Protein AF-A0A0M9DX62-F1 (afdb_monomer)

Radius of gyration: 27.55 Å; Cα contacts (8 Å, |Δi|>4): 1173; chains: 1; bounding box: 69×65×74 Å

Mean predicted aligned error: 16.48 Å

Sequence (585 aa):
MLNENETLYPAQLNYWLDEAQIKNKVVIILDTCKSESFVSSIKKNNNDDLIIIASAYEEAYFINQGLLSFSYFFWRNILHGQNLKNSFINANGSIENITNGLQTAFMEPPT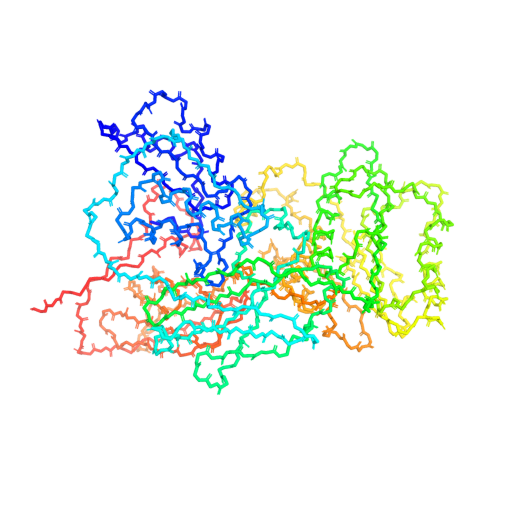ETINIGDPTLLEFKPPEIESLTFESSLITVKIKDSDINIIERVWALIIPNEFKGMKNESPVLDLPSIDLIKQNYGLYKKKYFDPYNIGNDHFLIIHVKDIYGQISISEPLHIQVTNRNRRKAVIIATAPDNGEHSEVERKIDWVYDAINFQGYSKDDIVLYSNISFAPIIPRKLSINDLKQSILNCKDSKIEEILIYMTGVENNAPSEFFDLLMLDQWLDELQKTMEGTIILFNDSVNFHSNIKYLKKNQRIIISTTSDTCMEIDIDNIEKPTFELTKLCNNTSSNQLCFNSCGLFSIFFWKSIWSGMNVRESFRHSQRMLTYCSADLTNSPQLIQKDNLNHTIGVGYKINIAVLPSIISGILTDKSTQSPISNAYISTNISKSSCSIDKGYYRIIVEPSNNLQLNIIANGYEPYNKQLSINEGQRKKFDIQLIPSENYINYQFECSPNVINNMKKNLDDDIKDANCFIDIVQP

Nearest PDB structures (foldseek):
  4iyk-assembly1_A  TM=6.805E-01  e=4.845E-03  Bacteroides uniformis ATCC 8492
  2xhn-assembly2_A  TM=5.748E-01  e=6.441E-03  Aspergillus aculeatus
  3njx-assembly1_A  TM=5.749E-01  e=8.562E-03  Aspergillus aculeatus
  1h8l-assembly1_A  TM=2.248E-01  e=6.561E-06  Lophonetta specularioides
  1nkg-assembly1_A  TM=5.746E-01  e=1.795E-02  Aspergillus aculeatus

pLDDT: mean 73.25, std 17.61, range [30.06, 96.75]

Secondary structure (DSSP, 8-state):
---TT----HHHHHHHHHHTT--S-EEEEE-STTTTHHHHHHGGG--TTEEEEES-SS--BEETTTTEEHHHHHHHHHHTT--HHHHHHHHHHHHHHHHTTS---EEESTT----SS-------PPPPEEEEEEETTEEEEEE-GGGGGGEEEEEEEEEETT----SSS--B----EEEPEEEETTEEEEE---SS---S-EEEEEEEEETT--EEEPPPEEE---SPPEEEEEEEE---TTS--HHHHHHHHHHHHHHHHTT--GGGEEEEESS--SSSPPBPP-HHHHHHHHH--TTS-EEEEEEEEE---TTSSSS---HHHHHHHHHHHHTT--SEEEEEEESTT-GGGGGGG--TTEEEEES--TTPPP---TT-SS--S-HHHHSSS-SSTT----HHHHHHHHHHHHHHTT--HHHHHHHHHHHHHHH-TT--S--EEEESS-TTPPSTT-------PPPEEEEEEEEETTT--B--S-EEEESSS--EE--GGGEEEEEE--EEEEEEEEE-TTB--EEEEEEE-TT-EEE--EEEPB-SS----EEEEEEP----S---HHHHTTSEEEEEE----

Foldseek 3Di:
DADPQDDDDLLNVLVVVVVVVDPAQDEAEAQFALQVVSVVSNPPPPDPSYKYKYWFNGAFACAPNNLQGLCNQLVVCLQQVAFNLVSNVRSQVSNCQVQVNLGGMDIPPNDDRHRDPDRDHPPDDFWDFPDWDADPQKTKTATDQVCQVFWDFKKKFKFAPPDHPQPAGFHFHHGDMDTWPDDDRRMTMDRDDPLQLLLAKIWIKMWIAGNVGGIDIDGTDIDGDDAGQAEAEEEEFEADPPPQCVLRQVLCSLQCNLLNLLRHDLVRYAAAYPDQHPPDGHDDDDPVVSLCNLQVPQPGNHQYYEYEYANPDPPDDDDDDDPVVVLVSVVNNVVRHPHAYEYAYLYAQPAVCVVSNPDARYKYWYLWDNDADDDGDPPDPGDDPPLPPVVPPDPDPPDQPRLSSQLSNQLSVCLSQLQFNLRSQVRSQLVSCVNDVPCPIHIDIDDDDDSRHRSHSSTHTDIPFAWEKEKEFEAAPVPRFTAFQKWKDKPAAFIFTQHPRRIAMDTHHADQFIWIWIGGFQFDIDIDGDGGHTHYYHYDYDHTYGDPPGDDWDKDFDQPDPPDDDDDPVVSNVRTHIDTDDDDD

Solvent-accessible surface area (backbone atoms only — not comparable to full-atom values): 32955 Å² total; per-residue (Å²): 130,77,54,100,87,53,81,85,47,43,65,56,54,33,52,53,55,61,72,62,66,68,91,59,77,43,79,47,77,37,80,38,48,35,29,42,69,34,54,74,50,51,54,77,74,75,59,89,47,52,34,44,36,16,41,2,67,42,55,24,50,27,25,67,84,34,74,52,21,42,61,45,44,24,53,49,30,34,53,52,43,36,32,47,41,59,11,47,54,53,12,34,54,50,38,20,64,74,47,73,66,60,28,53,50,47,59,40,67,75,78,54,82,44,67,78,75,80,61,59,72,54,89,74,76,51,51,52,75,68,44,77,51,77,55,97,48,31,41,38,40,32,38,34,83,92,39,44,89,44,59,66,47,42,33,34,38,51,44,61,71,78,66,67,74,67,96,72,88,59,48,44,33,36,62,50,67,46,75,40,43,76,74,57,95,39,29,29,39,36,75,61,64,77,90,44,60,51,51,51,50,27,31,38,35,43,37,36,29,28,75,87,70,31,64,29,76,52,75,75,43,81,44,81,64,86,84,60,64,38,40,35,38,42,36,40,40,36,61,62,95,84,73,71,41,68,66,57,53,52,50,50,51,41,47,50,51,18,42,47,69,17,30,35,50,74,93,35,51,46,44,30,26,85,58,89,51,87,93,56,77,47,36,77,81,44,74,67,60,52,50,47,65,69,53,69,51,85,91,51,66,44,48,35,38,41,38,40,37,30,49,55,53,100,75,67,80,95,65,86,86,48,70,69,58,51,41,52,48,52,54,57,35,54,76,76,43,92,39,44,41,35,38,39,38,53,29,65,72,55,43,89,56,54,75,74,61,74,55,87,72,43,42,38,39,33,42,37,36,86,79,59,73,90,63,86,82,91,82,68,90,66,91,66,94,56,74,76,64,70,74,75,73,64,101,55,103,77,71,77,76,43,68,46,64,54,33,53,52,42,25,30,52,29,39,43,35,22,34,22,51,47,52,12,50,53,50,17,55,52,56,49,52,75,75,42,90,78,68,85,65,58,60,44,80,53,70,80,78,68,59,78,45,41,69,63,40,34,50,57,34,55,55,88,70,52,58,12,37,43,30,33,39,31,22,35,62,87,78,64,44,55,39,51,67,24,44,34,37,43,82,80,36,67,48,15,33,18,39,84,76,4,35,34,46,36,63,30,65,54,30,79,80,36,38,43,38,39,45,37,75,46,31,49,74,44,76,46,82,39,67,45,54,69,60,34,78,42,82,56,70,43,66,41,49,78,34,95,83,48,70,81,69,53,62,56,71,47,60,66,88,70,93,70,77,95,72,57,75,74,57,61,48,72,46,33,41,54,47,82,50,86,73,77,132

Structure (mmCIF, N/CA/C/O backbone):
data_AF-A0A0M9DX62-F1
#
_entry.id   AF-A0A0M9DX62-F1
#
loop_
_atom_site.group_PDB
_atom_site.id
_atom_site.type_symbol
_atom_site.label_atom_id
_atom_site.label_alt_id
_atom_site.label_comp_id
_atom_site.label_asym_id
_atom_site.label_entity_id
_atom_site.label_seq_id
_atom_site.pdbx_PDB_ins_code
_atom_site.Cartn_x
_atom_site.Cartn_y
_atom_site.Cartn_z
_atom_site.occupancy
_atom_site.B_iso_or_equiv
_atom_site.auth_seq_id
_atom_site.auth_comp_id
_atom_site.auth_asym_id
_atom_site.auth_atom_id
_atom_site.pdbx_PDB_model_num
ATOM 1 N N . MET A 1 1 ? -23.508 1.128 7.790 1.00 38.53 1 MET A N 1
ATOM 2 C CA . MET A 1 1 ? -22.211 0.944 7.104 1.00 38.53 1 MET A CA 1
ATOM 3 C C . MET A 1 1 ? -22.511 0.700 5.645 1.00 38.53 1 MET A C 1
ATOM 5 O O . MET A 1 1 ? -23.356 -0.146 5.387 1.00 38.53 1 MET A O 1
ATOM 9 N N . LEU A 1 2 ? -21.841 1.410 4.739 1.00 48.75 2 LEU A N 1
ATOM 10 C CA . LEU A 1 2 ? -21.800 1.003 3.335 1.00 48.75 2 LEU A CA 1
ATOM 11 C C . LEU A 1 2 ? -21.118 -0.366 3.270 1.00 48.75 2 LEU A C 1
ATOM 13 O O . LEU A 1 2 ? -20.168 -0.621 4.020 1.00 48.75 2 LEU A O 1
ATOM 17 N N . ASN A 1 3 ? -21.636 -1.281 2.462 1.00 49.34 3 ASN A N 1
ATOM 18 C CA . ASN A 1 3 ? -20.911 -2.515 2.182 1.00 49.34 3 ASN A CA 1
ATOM 19 C C . ASN A 1 3 ? -19.796 -2.267 1.145 1.00 49.34 3 ASN A C 1
ATOM 21 O O . ASN A 1 3 ? -19.720 -1.208 0.533 1.00 49.34 3 ASN A O 1
ATOM 25 N N . GLU A 1 4 ? -18.907 -3.241 0.965 1.00 45.69 4 GLU A N 1
ATOM 26 C CA . GLU A 1 4 ? -17.748 -3.142 0.060 1.00 45.69 4 GLU A CA 1
ATOM 27 C C . GLU A 1 4 ? -18.111 -2.962 -1.428 1.00 45.69 4 GLU A C 1
ATOM 29 O O . GLU A 1 4 ? -17.253 -2.591 -2.223 1.00 45.69 4 GLU A O 1
ATOM 34 N N . ASN A 1 5 ? -19.374 -3.190 -1.804 1.00 47.03 5 ASN A N 1
ATOM 35 C CA . ASN A 1 5 ? -19.893 -3.001 -3.161 1.00 47.03 5 ASN A CA 1
ATOM 36 C C . ASN A 1 5 ? -20.719 -1.709 -3.302 1.00 47.03 5 ASN A C 1
ATOM 38 O O . ASN A 1 5 ? -21.175 -1.379 -4.395 1.00 47.03 5 ASN A O 1
ATOM 42 N N . GLU A 1 6 ? -20.932 -0.972 -2.213 1.00 54.19 6 GLU A N 1
ATOM 43 C CA . GLU A 1 6 ? -21.711 0.259 -2.194 1.00 54.19 6 GLU A CA 1
ATOM 44 C C . GLU A 1 6 ? -20.775 1.463 -2.197 1.00 54.19 6 GLU A C 1
ATOM 46 O O . GLU A 1 6 ? -20.053 1.732 -1.240 1.00 54.19 6 GLU A O 1
ATOM 51 N N . THR A 1 7 ? -20.815 2.231 -3.284 1.00 66.31 7 THR A N 1
ATOM 52 C CA . THR A 1 7 ? -20.144 3.531 -3.349 1.00 66.31 7 THR A CA 1
ATOM 53 C C . THR A 1 7 ? -21.139 4.618 -2.974 1.00 66.31 7 THR A C 1
ATOM 55 O O . THR A 1 7 ? -22.150 4.795 -3.652 1.00 66.31 7 THR A O 1
ATOM 58 N N . LEU A 1 8 ? -20.852 5.366 -1.909 1.00 72.56 8 LEU A N 1
ATOM 59 C CA . LEU A 1 8 ? -21.607 6.571 -1.587 1.00 72.56 8 LEU A CA 1
ATOM 60 C C . LEU A 1 8 ? -21.030 7.748 -2.359 1.00 72.56 8 LEU A C 1
ATOM 62 O O . LEU A 1 8 ? -19.911 8.180 -2.100 1.00 72.56 8 LEU A O 1
ATOM 66 N N . TYR A 1 9 ? -21.809 8.291 -3.286 1.00 76.88 9 TYR A N 1
ATOM 67 C CA . TYR A 1 9 ? -21.412 9.487 -4.018 1.00 76.88 9 TYR A CA 1
ATOM 68 C C . TYR A 1 9 ? -21.760 10.764 -3.237 1.00 76.88 9 TYR A C 1
ATOM 70 O O . TYR A 1 9 ? -22.798 10.804 -2.568 1.00 76.88 9 TYR A O 1
ATOM 78 N N . PRO A 1 10 ? -20.979 11.852 -3.383 1.00 77.06 10 PRO A N 1
ATOM 79 C CA . PRO A 1 10 ? -21.278 13.135 -2.745 1.00 77.06 10 PRO A CA 1
ATOM 80 C C . PRO A 1 10 ? -22.697 13.655 -2.999 1.00 77.06 10 PRO A C 1
ATOM 82 O O . PRO A 1 10 ? -23.368 14.110 -2.075 1.00 77.06 10 PRO A O 1
ATOM 85 N N . ALA A 1 11 ? -23.189 13.533 -4.235 1.00 77.44 11 ALA A N 1
ATOM 86 C CA . ALA A 1 11 ? -24.544 13.950 -4.599 1.00 77.44 11 ALA A CA 1
ATOM 87 C C . ALA A 1 11 ? -25.629 13.117 -3.896 1.00 77.44 11 ALA A C 1
ATOM 89 O O . ALA A 1 11 ? -26.673 13.647 -3.524 1.00 77.44 11 ALA A O 1
ATOM 90 N N . GLN A 1 12 ? -25.369 11.825 -3.692 1.00 81.25 12 GLN A N 1
ATOM 91 C CA . GLN A 1 12 ? -26.295 10.919 -3.022 1.00 81.25 12 GLN A CA 1
ATOM 92 C C . GLN A 1 12 ? -26.369 11.213 -1.523 1.00 81.25 12 GLN A C 1
ATOM 94 O O . GLN A 1 12 ? -27.465 11.278 -0.974 1.00 81.25 12 GLN A O 1
ATOM 99 N N . LEU A 1 13 ? -25.227 11.468 -0.875 1.00 83.56 13 LEU A N 1
ATOM 100 C CA . LEU A 1 13 ? -25.219 11.900 0.521 1.00 83.56 13 LEU A CA 1
ATOM 101 C C . LEU A 1 13 ? -25.937 13.245 0.691 1.00 83.56 13 LEU A C 1
ATOM 103 O O . LEU A 1 13 ? -26.731 13.388 1.615 1.00 83.56 13 LEU A O 1
ATOM 107 N N . ASN A 1 14 ? -25.712 14.204 -0.213 1.00 80.06 14 ASN A N 1
ATOM 108 C CA . ASN A 1 14 ? -26.427 15.480 -0.177 1.00 80.06 14 ASN A CA 1
ATOM 109 C C . ASN A 1 14 ? -27.949 15.280 -0.260 1.00 80.06 14 ASN A C 1
ATOM 111 O O . ASN A 1 14 ? -28.683 15.823 0.557 1.00 80.06 14 ASN A O 1
ATOM 115 N N . TYR A 1 15 ? -28.410 14.439 -1.190 1.00 81.88 15 TYR A N 1
ATOM 116 C CA . TYR A 1 15 ? -29.829 14.107 -1.319 1.00 81.88 15 TYR A CA 1
ATOM 117 C C . TYR A 1 15 ? -30.411 13.506 -0.026 1.00 81.88 15 TYR A C 1
ATOM 119 O O . TYR A 1 15 ? -31.482 13.917 0.413 1.00 81.88 15 TYR A O 1
ATOM 127 N N . TRP A 1 16 ? -29.693 12.588 0.634 1.00 83.94 16 TRP A N 1
ATOM 128 C CA . TRP A 1 16 ? -30.135 12.011 1.912 1.00 83.94 16 TRP A CA 1
ATOM 129 C C . TRP A 1 16 ? -30.227 13.041 3.041 1.00 83.94 16 TRP A C 1
ATOM 131 O O . TRP A 1 16 ? -31.142 12.975 3.862 1.00 83.94 16 TRP A O 1
ATOM 141 N N . LEU A 1 17 ? -29.294 13.993 3.092 1.00 79.81 17 LEU A N 1
ATOM 142 C CA . LEU A 1 17 ? -29.319 15.075 4.079 1.00 79.81 17 LEU A CA 1
ATOM 143 C C . LEU A 1 17 ? -30.499 16.027 3.839 1.00 79.81 17 LEU A C 1
ATOM 145 O O . LEU A 1 17 ? -31.142 16.444 4.803 1.00 79.81 17 LEU A O 1
ATOM 149 N N . ASP A 1 18 ? -30.813 16.313 2.573 1.00 77.94 18 ASP A N 1
ATOM 150 C CA . ASP A 1 18 ? -31.962 17.135 2.183 1.00 77.94 18 ASP A CA 1
ATOM 151 C C . ASP A 1 18 ? -33.295 16.461 2.561 1.00 77.94 18 ASP A C 1
ATOM 153 O O . ASP A 1 18 ? -34.180 17.099 3.139 1.00 77.94 18 ASP A O 1
ATOM 157 N N . GLU A 1 19 ? -33.435 15.157 2.292 1.00 80.06 19 GLU A N 1
ATOM 158 C CA . GLU A 1 19 ? -34.634 14.385 2.653 1.00 80.06 19 GLU A CA 1
ATOM 159 C C . GLU A 1 19 ? -34.848 14.285 4.164 1.00 80.06 19 GLU A C 1
ATOM 161 O O . GLU A 1 19 ? -35.988 14.305 4.632 1.00 80.06 19 GLU A O 1
ATOM 166 N N . ALA A 1 20 ? -33.766 14.207 4.939 1.00 73.56 20 ALA A N 1
ATOM 167 C CA . ALA A 1 20 ? -33.844 14.067 6.387 1.00 73.56 20 ALA A CA 1
ATOM 168 C C . ALA A 1 20 ? -34.419 15.312 7.098 1.00 73.56 20 ALA A C 1
ATOM 170 O O . ALA A 1 20 ? -34.753 15.220 8.280 1.00 73.56 20 ALA A O 1
ATOM 171 N N . GLN A 1 21 ? -34.558 16.458 6.407 1.00 68.12 21 GLN A N 1
ATOM 172 C CA . GLN A 1 21 ? -35.134 17.712 6.929 1.00 68.12 21 GLN A CA 1
ATOM 173 C C . GLN A 1 21 ? -34.623 18.074 8.335 1.00 68.12 21 GLN A C 1
ATOM 175 O O . GLN A 1 21 ? -35.394 18.410 9.244 1.00 68.12 21 GLN A O 1
ATOM 180 N N . ILE A 1 22 ? -33.311 17.957 8.542 1.00 67.56 22 ILE A N 1
ATOM 181 C CA . ILE A 1 22 ? -32.726 18.040 9.878 1.00 67.56 22 ILE A CA 1
ATOM 182 C C . ILE A 1 22 ? -32.774 19.491 10.373 1.00 67.56 22 ILE A C 1
ATOM 184 O O . ILE A 1 22 ? -32.195 20.385 9.768 1.00 67.56 22 ILE A O 1
ATOM 188 N N . LYS A 1 23 ? -33.480 19.717 11.489 1.00 67.31 23 LYS A N 1
ATOM 189 C CA . LYS A 1 23 ? -33.657 21.038 12.129 1.00 67.31 23 LYS A CA 1
ATOM 190 C C . LYS A 1 23 ? -32.591 21.379 13.178 1.00 67.31 23 LYS A C 1
ATOM 192 O O . LYS A 1 23 ? -32.653 22.444 13.780 1.00 67.31 23 LYS A O 1
ATOM 197 N N . ASN A 1 24 ? -31.681 20.446 13.448 1.00 72.88 24 ASN A N 1
ATOM 198 C CA . ASN A 1 24 ? -30.630 20.565 14.457 1.00 72.88 24 ASN A CA 1
ATOM 199 C C . ASN A 1 24 ? -29.256 20.611 13.783 1.00 72.88 24 ASN A C 1
ATOM 201 O O . ASN A 1 24 ? -29.116 20.169 12.645 1.00 72.88 24 ASN A O 1
ATOM 205 N N . LYS A 1 25 ? -28.228 21.037 14.529 1.00 78.56 25 LYS A N 1
ATOM 206 C CA . LYS A 1 25 ? -26.838 20.928 14.076 1.00 78.56 25 LYS A CA 1
ATOM 207 C C . LYS A 1 25 ? -26.465 19.483 13.746 1.00 78.56 25 LYS A C 1
ATOM 209 O O . LYS A 1 25 ? -26.707 18.577 14.547 1.00 78.56 25 LYS A O 1
ATOM 214 N N . VAL A 1 26 ? -25.829 19.290 12.595 1.00 82.94 26 VAL A N 1
ATOM 215 C CA . VAL A 1 26 ? -25.350 17.991 12.110 1.00 82.94 26 VAL A CA 1
ATOM 216 C C . VAL A 1 26 ? -23.836 18.035 11.997 1.00 82.94 26 VAL A C 1
ATOM 218 O O . VAL A 1 26 ? -23.281 18.945 11.389 1.00 82.94 26 VAL A O 1
ATOM 221 N N . VAL A 1 27 ? -23.167 17.032 12.564 1.00 85.94 27 VAL A N 1
ATOM 222 C CA . VAL A 1 27 ? -21.725 16.830 12.396 1.00 85.94 27 VAL A CA 1
ATOM 223 C C . VAL A 1 27 ? -21.520 15.608 11.511 1.00 85.94 27 VAL A C 1
ATOM 225 O O . VAL A 1 27 ? -21.906 14.500 11.881 1.00 85.94 27 VAL A O 1
ATOM 228 N N . ILE A 1 28 ? -20.916 15.809 10.345 1.00 87.75 28 ILE A N 1
ATOM 229 C CA . ILE A 1 28 ? -20.523 14.749 9.420 1.00 87.75 28 ILE A CA 1
ATOM 230 C C . ILE A 1 28 ? -19.016 14.579 9.527 1.00 87.75 28 ILE A C 1
ATOM 232 O O . ILE A 1 28 ? -18.268 15.527 9.310 1.00 87.75 28 ILE A O 1
ATOM 236 N N . ILE A 1 29 ? -18.577 13.365 9.842 1.00 90.69 29 ILE A N 1
ATOM 237 C CA . ILE A 1 29 ? -17.160 13.005 9.881 1.00 90.69 29 ILE A CA 1
ATOM 238 C C . ILE A 1 29 ? -16.939 11.940 8.814 1.00 90.69 29 ILE A C 1
ATOM 240 O O . ILE A 1 29 ? -17.546 10.871 8.864 1.00 90.69 29 ILE A O 1
ATOM 244 N N . LEU A 1 30 ? -16.090 12.251 7.843 1.00 89.69 30 LEU A N 1
ATOM 245 C CA . LEU A 1 30 ? -15.729 11.386 6.732 1.00 89.69 30 LEU A CA 1
ATOM 246 C C . LEU A 1 30 ? -14.257 11.030 6.870 1.00 89.69 30 LEU A C 1
ATOM 248 O O . LEU A 1 30 ? -13.390 11.859 6.600 1.00 89.69 30 LEU A O 1
ATOM 252 N N . ASP A 1 31 ? -13.983 9.792 7.274 1.00 90.25 31 ASP A N 1
ATOM 253 C CA . ASP A 1 31 ? -12.628 9.257 7.260 1.00 90.25 31 ASP A CA 1
ATOM 254 C C . ASP A 1 31 ? -12.462 8.264 6.116 1.00 90.25 31 ASP A C 1
ATOM 256 O O . ASP A 1 31 ? -12.783 7.084 6.231 1.00 90.25 31 ASP A O 1
ATOM 260 N N . THR A 1 32 ? -12.050 8.790 4.969 1.00 83.62 32 THR A N 1
ATOM 261 C CA . THR A 1 32 ? -11.836 8.040 3.733 1.00 83.62 32 THR A CA 1
ATOM 262 C C . THR A 1 32 ? -10.939 8.850 2.807 1.00 83.62 32 THR A C 1
ATOM 264 O O . THR A 1 32 ? -10.854 10.078 2.930 1.00 83.62 32 THR A O 1
ATOM 267 N N . CYS A 1 33 ? -10.308 8.169 1.849 1.00 80.38 33 CYS A N 1
ATOM 268 C CA . CYS A 1 33 ? -9.579 8.818 0.768 1.00 80.38 33 CYS A CA 1
ATOM 269 C C . CYS A 1 33 ? -10.478 9.849 0.077 1.00 80.38 33 CYS A C 1
ATOM 271 O O . CYS A 1 33 ? -11.645 9.566 -0.215 1.00 80.38 33 CYS A O 1
ATOM 273 N N . LYS A 1 34 ? -9.923 11.034 -0.191 1.00 80.56 34 LYS A N 1
ATOM 274 C CA . LYS A 1 34 ? -10.576 12.136 -0.908 1.00 80.56 34 LYS A CA 1
ATOM 275 C C . LYS A 1 34 ? -11.903 12.574 -0.276 1.00 80.56 34 LYS A C 1
ATOM 277 O O . LYS A 1 34 ? -12.792 13.067 -0.976 1.00 80.56 34 LYS A O 1
ATOM 282 N N . SER A 1 35 ? -12.063 12.393 1.034 1.00 88.00 35 SER A N 1
ATOM 283 C CA . SER A 1 35 ? -13.265 12.780 1.783 1.00 88.00 35 SER A CA 1
ATOM 284 C C . SER A 1 35 ? -13.602 14.267 1.642 1.00 88.00 35 SER A C 1
ATOM 286 O O . SER A 1 35 ? -14.780 14.621 1.656 1.00 88.00 35 SER A O 1
ATOM 288 N N . GLU A 1 36 ? -12.615 15.139 1.409 1.00 87.00 36 GLU A N 1
ATOM 289 C CA . GLU A 1 36 ? -12.858 16.571 1.178 1.00 87.00 36 GLU A CA 1
ATOM 290 C C . GLU A 1 36 ? -13.721 16.832 -0.070 1.00 87.00 36 GLU A C 1
ATOM 292 O O . GLU A 1 36 ? -14.490 17.793 -0.116 1.00 87.00 36 GLU A O 1
ATOM 297 N N . SER A 1 37 ? -13.703 15.934 -1.063 1.00 84.12 37 SER A N 1
ATOM 298 C CA . SER A 1 37 ? -14.530 16.069 -2.273 1.00 84.12 37 SER A CA 1
ATOM 299 C C . SER A 1 37 ? -16.039 16.151 -1.988 1.00 84.12 37 SER A C 1
ATOM 301 O O . SER A 1 37 ? -16.799 16.688 -2.799 1.00 84.12 37 SER A O 1
ATOM 303 N N . PHE A 1 38 ? -16.480 15.682 -0.817 1.00 84.62 38 PHE A N 1
ATOM 304 C CA . PHE A 1 38 ? -17.868 15.763 -0.374 1.00 84.62 38 PHE A CA 1
ATOM 305 C C . PHE A 1 38 ? -18.281 17.172 0.061 1.00 84.62 38 PHE A C 1
ATOM 307 O O . PHE A 1 38 ? -19.450 17.532 -0.085 1.00 84.62 38 PHE A O 1
ATOM 314 N N . VAL A 1 39 ? -17.341 17.990 0.541 1.00 83.69 39 VAL A N 1
ATOM 315 C CA . VAL A 1 39 ? -17.613 19.310 1.134 1.00 83.69 39 VAL A CA 1
ATOM 316 C C . VAL A 1 39 ? -18.348 20.219 0.147 1.00 83.69 39 VAL A C 1
ATOM 318 O O . VAL A 1 39 ? -19.425 20.737 0.447 1.00 83.69 39 VAL A O 1
ATOM 321 N N . SER A 1 40 ? -17.811 20.362 -1.069 1.00 78.44 40 SER A N 1
ATOM 322 C CA . SER A 1 40 ? -18.376 21.249 -2.098 1.00 78.44 40 SER A CA 1
ATOM 323 C C . SER A 1 40 ? -19.756 20.807 -2.600 1.00 78.44 40 SER A C 1
ATOM 325 O O . SER A 1 40 ? -20.568 21.641 -3.004 1.00 78.44 40 SER A O 1
ATOM 327 N N . SER A 1 41 ? -20.037 19.501 -2.565 1.00 74.56 41 SER A N 1
ATOM 328 C CA . SER A 1 41 ? -21.315 18.943 -3.016 1.00 74.56 41 SER A CA 1
ATOM 329 C C . SER A 1 41 ? -22.413 19.114 -1.973 1.00 74.56 41 SER A C 1
ATOM 331 O O . SER A 1 41 ? -23.545 19.415 -2.341 1.00 74.56 41 SER A O 1
ATOM 333 N N . ILE A 1 42 ? -22.075 18.959 -0.689 1.00 74.88 42 ILE A N 1
ATOM 334 C CA . ILE A 1 42 ? -23.043 19.023 0.411 1.00 74.88 42 ILE A CA 1
ATOM 335 C C . ILE A 1 42 ? -23.423 20.478 0.750 1.00 74.88 42 ILE A C 1
ATOM 337 O O . ILE A 1 42 ? -24.544 20.775 1.153 1.00 74.88 42 ILE A O 1
ATOM 341 N N . LYS A 1 43 ? -22.514 21.438 0.545 1.00 64.88 43 LYS A N 1
ATOM 342 C CA . LYS A 1 43 ? -22.764 22.849 0.887 1.00 64.88 43 LYS A CA 1
ATOM 343 C C . LYS A 1 43 ? -23.626 23.642 -0.099 1.00 64.88 43 LYS A C 1
ATOM 345 O O . LYS A 1 43 ? -23.942 24.794 0.193 1.00 64.88 43 LYS A O 1
ATOM 350 N N . LYS A 1 44 ? -24.056 23.072 -1.233 1.00 56.97 44 LYS A N 1
ATOM 351 C CA . LYS A 1 44 ? -24.869 23.802 -2.232 1.00 56.97 44 LYS A CA 1
ATOM 352 C C . LYS A 1 44 ? -26.194 24.366 -1.688 1.00 56.97 44 LYS A C 1
ATOM 354 O O . LYS A 1 44 ? -26.743 25.268 -2.314 1.00 56.97 44 LYS A O 1
ATOM 359 N N . ASN A 1 45 ? -26.663 23.902 -0.527 1.00 55.59 45 ASN A N 1
ATOM 360 C CA . ASN A 1 45 ? -27.973 24.248 0.030 1.00 55.59 45 ASN A CA 1
ATOM 361 C C . ASN A 1 45 ? -27.958 25.245 1.215 1.00 55.59 45 ASN A C 1
ATOM 363 O O . ASN A 1 45 ? -28.993 25.414 1.851 1.00 55.59 45 ASN A O 1
ATOM 367 N N . ASN A 1 46 ? -26.843 25.948 1.490 1.00 53.50 46 ASN A N 1
ATOM 368 C CA . ASN A 1 46 ? -26.748 27.013 2.518 1.00 53.50 46 ASN A CA 1
ATOM 369 C C . ASN A 1 46 ? -27.250 26.599 3.919 1.00 53.50 46 ASN A C 1
ATOM 371 O O . ASN A 1 46 ? -28.071 27.293 4.520 1.00 53.50 46 ASN A O 1
ATOM 375 N N . ASN A 1 47 ? -26.773 25.469 4.442 1.00 60.22 47 ASN A N 1
ATOM 376 C CA . ASN A 1 47 ? -27.156 25.009 5.776 1.00 60.22 47 ASN A CA 1
ATOM 377 C C . ASN A 1 47 ? -26.061 25.370 6.797 1.00 60.22 47 ASN A C 1
ATOM 379 O O . ASN A 1 47 ? -25.087 24.632 6.953 1.00 60.22 47 ASN A O 1
ATOM 383 N N . ASP A 1 48 ? -26.205 26.517 7.471 1.00 65.62 48 ASP A N 1
ATOM 384 C CA . ASP A 1 48 ? -25.265 27.008 8.502 1.00 65.62 48 ASP A CA 1
ATOM 385 C C . ASP A 1 48 ? -25.166 26.070 9.727 1.00 65.62 48 ASP A C 1
ATOM 387 O O . ASP A 1 48 ? -24.245 26.178 10.536 1.00 65.62 48 ASP A O 1
ATOM 391 N N . ASP A 1 49 ? -26.088 25.111 9.841 1.00 75.31 49 ASP A N 1
ATOM 392 C CA . ASP A 1 49 ? -26.141 24.102 10.900 1.00 75.31 49 ASP A CA 1
ATOM 393 C C . ASP A 1 49 ? -25.294 22.847 10.610 1.00 75.31 49 ASP A C 1
ATOM 395 O O . ASP A 1 49 ? -25.273 21.907 11.411 1.00 75.31 49 ASP A O 1
ATOM 399 N N . LEU A 1 50 ? -24.576 22.813 9.484 1.00 82.19 50 LEU A N 1
ATOM 400 C CA . LEU A 1 50 ? -23.761 21.671 9.086 1.00 82.19 50 LEU A CA 1
ATOM 401 C C . LEU A 1 50 ? -22.271 21.880 9.380 1.00 82.19 50 LEU A C 1
ATOM 403 O O . LEU A 1 50 ? -21.653 22.837 8.912 1.00 82.19 50 LEU A O 1
ATOM 407 N N . ILE A 1 51 ? -21.676 20.913 10.079 1.00 87.12 51 ILE A N 1
ATOM 408 C CA . ILE A 1 51 ? -20.232 20.810 10.284 1.00 87.12 51 ILE A CA 1
ATOM 409 C C . ILE A 1 51 ? -19.726 19.575 9.553 1.00 87.12 51 ILE A C 1
ATOM 411 O O . ILE A 1 51 ? -20.185 18.466 9.819 1.00 87.12 51 ILE A O 1
ATOM 415 N N . ILE A 1 52 ? -18.766 19.758 8.652 1.00 88.62 52 ILE A N 1
ATOM 416 C CA . ILE A 1 52 ? -18.128 18.673 7.907 1.00 88.62 52 ILE A CA 1
ATOM 417 C C . ILE A 1 52 ? -16.674 18.575 8.349 1.00 88.62 52 ILE A C 1
ATOM 419 O O . ILE A 1 52 ? -15.948 19.566 8.342 1.00 88.62 52 ILE A O 1
ATOM 423 N N . ILE A 1 53 ? -16.257 17.370 8.717 1.00 92.31 53 ILE A N 1
ATOM 424 C CA . ILE A 1 53 ? -14.870 16.998 8.962 1.00 92.31 53 ILE A CA 1
ATOM 425 C C . ILE A 1 53 ? -14.510 15.931 7.934 1.00 92.31 53 ILE A C 1
ATOM 427 O O . ILE A 1 53 ? -15.114 14.863 7.912 1.00 92.31 53 ILE A O 1
ATOM 431 N N . ALA A 1 54 ? -13.533 16.224 7.090 1.00 92.06 54 ALA A N 1
ATOM 432 C CA . ALA A 1 54 ? -12.954 15.298 6.132 1.00 92.06 54 ALA A CA 1
ATOM 433 C C . ALA A 1 54 ? -11.526 14.968 6.568 1.00 92.06 54 ALA A C 1
ATOM 435 O O . ALA A 1 54 ? -10.774 15.862 6.943 1.00 92.06 54 ALA A O 1
ATOM 436 N N . SER A 1 55 ? -11.142 13.698 6.545 1.00 91.38 55 SER A N 1
ATOM 437 C CA . SER A 1 55 ? -9.807 13.287 6.983 1.00 91.38 55 SER A CA 1
ATOM 438 C C . SER A 1 55 ? -8.708 13.514 5.950 1.00 91.38 55 SER A C 1
ATOM 440 O O . SER A 1 55 ? -7.539 13.491 6.332 1.00 91.38 55 SER A O 1
ATOM 442 N N . ALA A 1 56 ? -9.060 13.680 4.670 1.00 86.12 56 ALA A N 1
ATOM 443 C CA . ALA A 1 56 ? -8.094 13.780 3.581 1.00 86.12 56 ALA A CA 1
ATOM 444 C C . ALA A 1 56 ? -8.676 14.462 2.329 1.00 86.12 56 ALA A C 1
ATOM 446 O O . ALA A 1 56 ? -9.772 14.118 1.866 1.00 86.12 56 ALA A O 1
ATOM 447 N N . TYR A 1 57 ? -7.88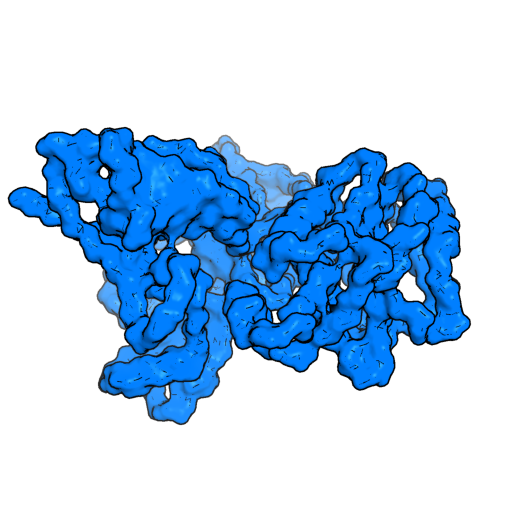9 15.347 1.712 1.00 81.75 57 TYR A N 1
ATOM 448 C CA . TYR A 1 57 ? -8.041 15.692 0.289 1.00 81.75 57 TYR A CA 1
ATOM 449 C C . TYR A 1 57 ? -7.483 14.581 -0.614 1.00 81.75 57 TYR A C 1
ATOM 451 O O . TYR A 1 57 ? -7.939 14.347 -1.735 1.00 81.75 57 TYR A O 1
ATOM 459 N N . GLU A 1 58 ? -6.492 13.872 -0.094 1.00 78.69 58 GLU A N 1
ATOM 460 C CA . GLU A 1 58 ? -5.692 12.861 -0.773 1.00 78.69 58 GLU A CA 1
ATOM 461 C C . GLU A 1 58 ? -6.029 11.434 -0.300 1.00 78.69 58 GLU A C 1
ATOM 463 O O . GLU A 1 58 ? -7.164 11.148 0.084 1.00 78.69 58 GLU A O 1
ATOM 468 N N . GLU A 1 59 ? -5.069 10.508 -0.356 1.00 76.44 59 GLU A N 1
ATOM 469 C CA . GLU A 1 59 ? -5.232 9.168 0.207 1.00 76.44 59 GLU A CA 1
ATOM 470 C C . GLU A 1 59 ? -5.264 9.217 1.741 1.00 76.44 59 GLU A C 1
ATOM 472 O O . GLU A 1 59 ? -4.459 9.897 2.378 1.00 76.44 59 GLU A O 1
ATOM 477 N N . ALA A 1 60 ? -6.188 8.462 2.334 1.00 82.56 60 ALA A N 1
ATOM 478 C CA . ALA A 1 60 ? -6.296 8.326 3.778 1.00 82.56 60 ALA A CA 1
ATOM 479 C C . ALA A 1 60 ? -5.430 7.165 4.288 1.00 82.56 60 ALA A C 1
ATOM 481 O O . ALA A 1 60 ? -5.346 6.094 3.677 1.00 82.56 60 ALA A O 1
ATOM 482 N N . TYR A 1 61 ? -4.797 7.374 5.436 1.00 82.25 61 TYR A N 1
ATOM 483 C CA . TYR A 1 61 ? -3.909 6.417 6.074 1.00 82.25 61 TYR A CA 1
ATOM 484 C C . TYR A 1 61 ? -4.615 5.768 7.263 1.00 82.25 61 TYR A C 1
ATOM 486 O O . TYR A 1 61 ? -5.076 6.433 8.190 1.00 82.25 61 TYR A O 1
ATOM 494 N N . PHE A 1 62 ? -4.660 4.439 7.238 1.00 80.88 62 PHE A N 1
ATOM 495 C CA . PHE A 1 62 ? -5.195 3.586 8.296 1.00 80.88 62 PHE A CA 1
ATOM 496 C C . PHE A 1 62 ? -4.129 2.590 8.742 1.00 80.88 62 PHE A C 1
ATOM 498 O O . PHE A 1 62 ? -4.368 1.383 8.801 1.00 80.88 62 PHE A O 1
ATOM 505 N N . ILE A 1 63 ? -2.934 3.103 9.034 1.00 76.88 63 ILE A N 1
ATOM 506 C CA . ILE A 1 63 ? -1.745 2.290 9.289 1.00 76.88 63 ILE A CA 1
ATOM 507 C C . ILE A 1 63 ? -1.958 1.419 10.536 1.00 76.88 63 ILE A C 1
ATOM 509 O O . ILE A 1 63 ? -2.560 1.857 11.524 1.00 76.88 63 ILE A O 1
ATOM 513 N N . ASN A 1 64 ? -1.421 0.194 10.504 1.00 69.81 64 ASN A N 1
ATOM 514 C CA . ASN A 1 64 ? -1.471 -0.764 11.607 1.00 69.81 64 ASN A CA 1
ATOM 515 C C . ASN A 1 64 ? -2.922 -1.043 12.041 1.00 69.81 64 ASN A C 1
ATOM 517 O O . ASN A 1 64 ? -3.282 -0.872 13.206 1.00 69.81 64 ASN A O 1
ATOM 521 N N . GLN A 1 65 ? -3.762 -1.426 11.071 1.00 68.06 65 GLN A N 1
ATOM 522 C CA . GLN A 1 65 ? -5.185 -1.740 11.275 1.00 68.06 65 GLN A CA 1
ATOM 523 C C . GLN A 1 65 ? -5.991 -0.549 11.823 1.00 68.06 65 GLN A C 1
ATOM 525 O O . GLN A 1 65 ? -6.867 -0.704 12.672 1.00 68.06 65 GLN A O 1
ATOM 530 N N . GLY A 1 66 ? -5.674 0.663 11.362 1.00 73.44 66 GLY A N 1
ATOM 531 C CA . GLY A 1 66 ? -6.369 1.883 11.771 1.00 73.44 66 GLY A CA 1
ATOM 532 C C . GLY A 1 66 ? -5.946 2.449 13.128 1.00 73.44 66 GLY A C 1
ATOM 533 O O . GLY A 1 66 ? -6.454 3.504 13.503 1.00 73.44 66 GLY A O 1
ATOM 534 N N . LEU A 1 67 ? -4.994 1.826 13.839 1.00 74.25 67 LEU A N 1
ATOM 535 C CA . LEU A 1 67 ? -4.426 2.372 15.084 1.00 74.25 67 LEU A CA 1
ATOM 536 C C . LEU A 1 67 ? -3.701 3.705 14.872 1.00 74.25 67 LEU A C 1
ATOM 538 O O . LEU A 1 67 ? -3.508 4.460 15.820 1.00 74.25 67 LEU A O 1
ATOM 542 N N . LEU A 1 68 ? -3.280 3.978 13.641 1.00 81.25 68 LEU A N 1
ATOM 543 C CA . LEU A 1 68 ? -2.676 5.232 13.220 1.00 81.25 68 LEU A CA 1
ATOM 544 C C . LEU A 1 68 ? -3.512 5.782 12.058 1.00 81.25 68 LEU A C 1
ATOM 546 O O . LEU A 1 68 ? -3.160 5.633 10.888 1.00 81.25 68 LEU A O 1
ATOM 550 N N . SER A 1 69 ? -4.667 6.347 12.406 1.00 88.50 69 SER A N 1
ATOM 551 C CA . SER A 1 69 ? -5.626 6.955 11.480 1.00 88.50 69 SER A CA 1
ATOM 552 C C . SER A 1 69 ? -6.189 8.247 12.053 1.00 88.50 69 SER A C 1
ATOM 554 O O . SER A 1 69 ? -6.189 8.448 13.273 1.00 88.50 69 SER A O 1
ATOM 556 N N . PHE A 1 70 ? -6.718 9.107 11.182 1.00 92.50 70 PHE A N 1
ATOM 557 C CA . PHE A 1 70 ? -7.395 10.325 11.613 1.00 92.50 70 PHE A CA 1
ATOM 558 C C . PHE A 1 70 ? -8.519 10.016 12.614 1.00 92.50 70 PHE A C 1
ATOM 560 O O . PHE A 1 70 ? -8.521 10.580 13.708 1.00 92.50 70 PHE A O 1
ATOM 567 N N . SER A 1 71 ? -9.424 9.078 12.299 1.00 91.06 71 SER A N 1
ATOM 568 C CA . SER A 1 71 ? -10.529 8.693 13.190 1.00 91.06 71 SER A CA 1
ATOM 569 C C . SER A 1 71 ? -10.044 8.209 14.542 1.00 91.06 71 SER A C 1
ATOM 571 O O . SER A 1 71 ? -10.634 8.562 15.560 1.00 91.06 71 SER A O 1
ATOM 573 N N . TYR A 1 72 ? -8.974 7.417 14.577 1.00 88.31 72 TYR A N 1
ATOM 574 C CA . TYR A 1 72 ? -8.433 6.932 15.838 1.00 88.31 72 TYR A CA 1
ATOM 575 C C . TYR A 1 72 ? -8.003 8.089 16.746 1.00 88.31 72 TYR A C 1
ATOM 577 O O . TYR A 1 72 ? -8.421 8.151 17.905 1.00 88.31 72 TYR A O 1
ATOM 585 N N . PHE A 1 73 ? -7.221 9.040 16.224 1.00 88.50 73 PHE A N 1
ATOM 586 C CA . PHE A 1 73 ? -6.804 10.203 17.008 1.00 88.50 73 PHE A CA 1
ATOM 587 C C . PHE A 1 73 ? -7.983 11.112 17.346 1.00 88.50 73 PHE A C 1
ATOM 589 O O . PHE A 1 73 ? -8.083 11.599 18.471 1.00 88.50 73 PHE A O 1
ATOM 596 N N . PHE A 1 74 ? -8.897 11.319 16.405 1.00 92.56 74 PHE A N 1
ATOM 597 C CA . PHE A 1 74 ? -10.060 12.171 16.592 1.00 92.56 74 PHE A CA 1
ATOM 598 C C . PHE A 1 74 ? -10.968 11.644 17.711 1.00 92.56 74 PHE A C 1
ATOM 600 O O . PHE A 1 74 ? -11.198 12.343 18.699 1.00 92.56 74 PHE A O 1
ATOM 607 N N . TRP A 1 75 ? -11.423 10.392 17.615 1.00 88.69 75 TRP A N 1
ATOM 608 C CA . TRP A 1 75 ? -12.326 9.797 18.602 1.00 88.69 75 TRP A CA 1
ATOM 609 C C . TRP A 1 75 ? -11.663 9.621 19.963 1.00 88.69 75 TRP A C 1
ATOM 611 O O . TRP A 1 75 ? -12.316 9.810 20.985 1.00 88.69 75 TRP A O 1
ATOM 621 N N . ARG A 1 76 ? -10.354 9.351 20.001 1.00 83.25 76 ARG A N 1
ATOM 622 C CA . ARG A 1 76 ? -9.576 9.367 21.246 1.00 83.25 76 ARG A CA 1
ATOM 623 C C . ARG A 1 76 ? -9.665 10.719 21.952 1.00 83.25 76 ARG A C 1
ATOM 625 O O . ARG A 1 76 ? -9.889 10.760 23.156 1.00 83.25 76 ARG A O 1
ATOM 632 N N . ASN A 1 77 ? -9.470 11.821 21.229 1.00 85.81 77 ASN A N 1
ATOM 633 C CA . ASN A 1 77 ? -9.535 13.151 21.833 1.00 85.81 77 ASN A CA 1
ATOM 634 C C . ASN A 1 77 ? -10.952 13.465 22.348 1.00 85.81 77 ASN A C 1
ATOM 636 O O . ASN A 1 77 ? -11.081 13.979 23.460 1.00 85.81 77 ASN A O 1
ATOM 640 N N . ILE A 1 78 ? -11.995 13.061 21.613 1.00 87.75 78 ILE A N 1
ATOM 641 C CA . ILE A 1 78 ? -13.393 13.154 22.068 1.00 87.75 78 ILE A CA 1
ATOM 642 C C . ILE A 1 78 ? -13.609 12.350 23.362 1.00 87.75 78 ILE A C 1
ATOM 644 O O . ILE A 1 78 ? -14.147 12.882 24.330 1.00 87.75 78 ILE A O 1
ATOM 648 N N . LEU A 1 79 ? -13.134 11.099 23.423 1.00 82.75 79 LEU A N 1
ATOM 649 C CA . LEU A 1 79 ? -13.228 10.242 24.617 1.00 82.75 79 LEU A CA 1
ATOM 650 C C . LEU A 1 79 ? -12.472 10.809 25.829 1.00 82.75 79 LEU A C 1
ATOM 652 O O . LEU A 1 79 ? -12.827 10.521 26.968 1.00 82.75 79 LEU A O 1
ATOM 656 N N . HIS A 1 80 ? -11.452 11.637 25.599 1.00 78.31 80 HIS A N 1
ATOM 657 C CA . HIS A 1 80 ? -10.730 12.362 26.648 1.00 78.31 80 HIS A CA 1
ATOM 658 C C . HIS A 1 80 ? -11.378 13.711 27.005 1.00 78.31 80 HIS A C 1
ATOM 660 O O . HIS A 1 80 ? -10.749 14.559 27.639 1.00 78.31 80 HIS A O 1
ATOM 666 N N . GLY A 1 81 ? -12.629 13.929 26.594 1.00 83.81 81 GLY A N 1
ATOM 667 C CA . GLY A 1 81 ? -13.411 15.112 26.938 1.00 83.81 81 GLY A CA 1
ATOM 668 C C . GLY A 1 81 ? -13.028 16.370 26.160 1.00 83.81 81 GLY A C 1
ATOM 669 O O . GLY A 1 81 ? -13.416 17.470 26.556 1.00 83.81 81 GLY A O 1
ATOM 670 N N . GLN A 1 82 ? -12.266 16.251 25.068 1.00 87.38 82 GLN A N 1
ATOM 671 C CA . GLN A 1 82 ? -12.011 17.401 24.209 1.00 87.38 82 GLN A CA 1
ATOM 672 C C . GLN A 1 82 ? -13.233 17.723 23.351 1.00 87.38 82 GLN A C 1
ATOM 674 O O . GLN A 1 82 ? -13.969 16.846 22.907 1.00 87.38 82 GLN A O 1
ATOM 679 N N . ASN A 1 83 ? -13.412 19.011 23.064 1.00 89.56 83 ASN A N 1
ATOM 680 C CA . ASN A 1 83 ? -14.407 19.450 22.094 1.00 89.56 83 ASN A CA 1
ATOM 681 C C . ASN A 1 83 ? -13.993 19.079 20.657 1.00 89.56 83 ASN A C 1
ATOM 683 O O . ASN A 1 83 ? -12.851 18.696 20.384 1.00 89.56 83 ASN A O 1
ATOM 687 N N . LEU A 1 84 ? -14.937 19.241 19.735 1.00 91.31 84 LEU A N 1
ATOM 688 C CA . LEU A 1 84 ? -14.827 18.932 18.315 1.00 91.31 84 LEU A CA 1
ATOM 689 C C . LEU A 1 84 ? -13.606 19.587 17.662 1.00 91.31 84 LEU A C 1
ATOM 691 O O . LEU A 1 84 ? -12.793 18.900 17.048 1.00 91.31 84 LEU A O 1
ATOM 695 N N . LYS A 1 85 ? -13.445 20.902 17.850 1.00 91.81 85 LYS A N 1
ATOM 696 C CA . LYS A 1 85 ? -12.333 21.680 17.295 1.00 91.81 85 LYS A CA 1
ATOM 697 C C . LYS A 1 85 ? -10.973 21.183 17.788 1.00 91.81 85 LYS A C 1
ATOM 699 O O . LYS A 1 85 ? -10.068 20.981 16.986 1.00 91.81 85 LYS A O 1
ATOM 704 N N . ASN A 1 86 ? -10.816 20.989 19.095 1.00 91.25 86 ASN A N 1
ATOM 705 C CA . ASN A 1 86 ? -9.548 20.535 19.670 1.00 91.25 86 ASN A CA 1
ATOM 706 C C . ASN A 1 86 ? -9.228 19.098 19.243 1.00 91.25 86 ASN A C 1
ATOM 708 O O . ASN A 1 86 ? -8.085 18.803 18.899 1.00 91.25 86 ASN A O 1
ATOM 712 N N . SER A 1 87 ? -10.247 18.238 19.183 1.00 92.00 87 SER A N 1
ATOM 713 C CA . SER A 1 87 ? -10.105 16.866 18.692 1.00 92.00 87 SER A CA 1
ATOM 714 C C . SER A 1 87 ? -9.667 16.828 17.232 1.00 92.00 87 SER A C 1
ATOM 716 O O . SER A 1 87 ? -8.765 16.066 16.893 1.00 92.00 87 SER A O 1
ATOM 718 N N . PHE A 1 88 ? -10.241 17.691 16.387 1.00 94.38 88 PHE A N 1
ATOM 719 C CA . PHE A 1 88 ? -9.817 17.869 15.001 1.00 94.38 88 PHE A CA 1
ATOM 720 C C . PHE A 1 88 ? -8.364 18.347 14.903 1.00 94.38 88 PHE A C 1
ATOM 722 O O . PHE A 1 88 ? -7.573 17.703 14.226 1.00 94.38 88 PHE A O 1
ATOM 729 N N . ILE A 1 89 ? -7.990 19.426 15.603 1.00 92.56 89 ILE A N 1
ATOM 730 C CA . ILE A 1 89 ? -6.626 19.986 15.554 1.00 92.56 89 ILE A CA 1
ATOM 731 C C . ILE A 1 89 ? -5.588 18.935 15.961 1.00 92.56 89 ILE A C 1
ATOM 733 O O . ILE A 1 89 ? -4.582 18.762 15.276 1.00 92.56 89 ILE A O 1
ATOM 737 N N . ASN A 1 90 ? -5.847 18.207 17.048 1.00 90.25 90 ASN A N 1
ATOM 738 C CA . ASN A 1 90 ? -4.927 17.189 17.547 1.00 90.25 90 ASN A CA 1
ATOM 739 C C . ASN A 1 90 ? -4.843 15.976 16.613 1.00 90.25 90 ASN A C 1
ATOM 741 O O . ASN A 1 90 ? -3.753 15.442 16.403 1.00 90.25 90 ASN A O 1
ATOM 745 N N . ALA A 1 91 ? -5.968 15.545 16.038 1.00 91.94 91 ALA A N 1
ATOM 746 C CA . ALA A 1 91 ? -5.988 14.462 15.061 1.00 91.94 91 ALA A CA 1
ATOM 747 C C . ALA A 1 91 ? -5.277 14.847 13.760 1.00 91.94 91 ALA A C 1
ATOM 749 O O . ALA A 1 91 ? -4.471 14.063 13.264 1.00 91.94 91 ALA A O 1
ATOM 750 N N . ASN A 1 92 ? -5.518 16.064 13.263 1.00 92.12 92 ASN A N 1
ATOM 751 C CA . ASN A 1 92 ? -4.858 16.605 12.082 1.00 92.12 92 ASN A CA 1
ATOM 752 C C . ASN A 1 92 ? -3.342 16.692 12.288 1.00 92.12 92 ASN A C 1
ATOM 754 O O . ASN A 1 92 ? -2.594 16.129 11.505 1.00 92.12 92 ASN A O 1
ATOM 758 N N . GLY A 1 93 ? -2.881 17.290 13.391 1.00 88.94 93 GLY A N 1
ATOM 759 C CA . GLY A 1 93 ? -1.445 17.360 13.683 1.00 88.94 93 GLY A CA 1
ATOM 760 C C . GLY A 1 93 ? -0.801 15.979 13.855 1.00 88.94 93 GLY A C 1
ATOM 761 O O . GLY A 1 93 ? 0.322 15.758 13.412 1.00 88.94 93 GLY A O 1
ATOM 762 N N . SER A 1 94 ? -1.518 15.014 14.446 1.00 87.19 94 SER A N 1
ATOM 763 C CA . SER A 1 94 ? -1.009 13.642 14.595 1.00 87.19 94 SER A CA 1
ATOM 764 C C . SER A 1 94 ? -0.836 12.950 13.242 1.00 87.19 94 SER A C 1
ATOM 766 O O . SER A 1 94 ? 0.209 12.346 13.000 1.00 87.19 94 SER A O 1
ATOM 768 N N . ILE A 1 95 ? -1.837 13.036 12.357 1.00 86.25 95 ILE A N 1
ATOM 769 C CA . ILE A 1 95 ? -1.765 12.393 11.041 1.00 86.25 95 ILE A CA 1
ATOM 770 C C . ILE A 1 95 ? -0.791 13.120 10.111 1.00 86.25 95 ILE A C 1
ATOM 772 O O . ILE A 1 95 ? -0.037 12.456 9.406 1.00 86.25 95 ILE A O 1
ATOM 776 N N . GLU A 1 96 ? -0.714 14.450 10.173 1.00 84.75 96 GLU A N 1
ATOM 777 C CA . GLU A 1 96 ? 0.268 15.254 9.440 1.00 84.75 96 GLU A CA 1
ATOM 778 C C . GLU A 1 96 ? 1.695 14.850 9.841 1.00 84.75 96 GLU A C 1
ATOM 780 O O . GLU A 1 96 ? 2.528 14.580 8.979 1.00 84.75 96 GLU A O 1
ATOM 785 N N . ASN A 1 97 ? 1.957 14.675 11.141 1.00 78.25 97 ASN A N 1
ATOM 786 C CA . ASN A 1 97 ? 3.259 14.221 11.634 1.00 78.25 97 ASN A CA 1
ATOM 787 C C . ASN A 1 97 ? 3.584 12.779 11.215 1.00 78.25 97 ASN A C 1
ATOM 789 O O . ASN A 1 97 ? 4.698 12.504 10.771 1.00 78.25 97 ASN A O 1
ATOM 793 N N . ILE A 1 98 ? 2.626 11.850 11.334 1.00 76.19 98 ILE A N 1
ATOM 794 C CA . ILE A 1 98 ? 2.825 10.442 10.943 1.00 76.19 98 ILE A CA 1
ATOM 795 C C . ILE A 1 98 ? 3.066 10.313 9.442 1.00 76.19 98 ILE A C 1
ATOM 797 O O . ILE A 1 98 ? 3.862 9.486 9.006 1.00 76.19 98 ILE A O 1
ATOM 801 N N . THR A 1 99 ? 2.362 11.108 8.646 1.00 73.31 99 THR A N 1
ATOM 802 C CA . THR A 1 99 ? 2.416 11.027 7.189 1.00 73.31 99 THR A CA 1
ATOM 803 C C . THR A 1 99 ? 3.422 12.000 6.585 1.00 73.31 99 THR A C 1
ATOM 805 O O . THR A 1 99 ? 3.544 12.032 5.371 1.00 73.31 99 THR A O 1
ATOM 808 N N . ASN A 1 100 ? 4.164 12.774 7.384 1.00 72.81 100 ASN A N 1
ATOM 809 C CA . ASN A 1 100 ? 5.078 13.817 6.906 1.00 72.81 100 ASN A CA 1
ATOM 810 C C . ASN A 1 100 ? 4.391 14.822 5.952 1.00 72.81 100 ASN A C 1
ATOM 812 O O . ASN A 1 100 ? 4.895 15.136 4.873 1.00 72.81 100 ASN A O 1
ATOM 816 N N . GLY A 1 101 ? 3.197 15.277 6.331 1.00 74.06 101 GLY A N 1
ATOM 817 C CA . GLY A 1 101 ? 2.395 16.232 5.565 1.00 74.06 101 GLY A CA 1
ATOM 818 C C . GLY A 1 101 ? 1.694 15.643 4.343 1.00 74.06 101 GLY A C 1
ATOM 819 O O . GLY A 1 101 ? 1.148 16.394 3.537 1.00 74.06 101 GLY A O 1
ATOM 820 N N . LEU A 1 102 ? 1.714 14.319 4.170 1.00 73.56 102 LEU A N 1
ATOM 821 C CA . LEU A 1 102 ? 1.053 13.685 3.034 1.00 73.56 102 LEU A CA 1
ATOM 822 C C . LEU A 1 102 ? -0.444 13.549 3.212 1.00 73.56 102 LEU A C 1
ATOM 824 O O . LEU A 1 102 ? -1.087 13.377 2.197 1.00 73.56 102 LEU A O 1
ATOM 828 N N . GLN A 1 103 ? -0.980 13.581 4.431 1.00 83.88 103 GLN A N 1
ATOM 829 C CA . GLN A 1 103 ? -2.415 13.609 4.689 1.00 83.88 103 GLN A CA 1
ATOM 830 C C . GLN A 1 103 ? -2.757 14.836 5.529 1.00 83.88 103 GLN A C 1
ATOM 832 O O . GLN A 1 103 ? -2.176 15.037 6.597 1.00 83.88 103 GLN A O 1
ATOM 837 N N . THR A 1 104 ? -3.732 15.615 5.069 1.00 87.31 104 THR A N 1
ATOM 838 C CA . THR A 1 104 ? -4.249 16.790 5.768 1.00 87.31 104 THR A CA 1
ATOM 839 C C . THR A 1 104 ? -5.764 16.688 5.888 1.00 87.31 104 THR A C 1
ATOM 841 O O . THR A 1 104 ? -6.485 16.512 4.907 1.00 87.31 104 THR A O 1
ATOM 844 N N . ALA A 1 105 ? -6.258 16.811 7.115 1.00 92.12 105 ALA A N 1
ATOM 845 C CA . ALA A 1 105 ? -7.677 16.846 7.403 1.00 92.12 105 ALA A CA 1
ATOM 846 C C . ALA A 1 105 ? -8.237 18.264 7.223 1.00 92.12 105 ALA A C 1
ATOM 848 O O . ALA A 1 105 ? -7.565 19.273 7.443 1.00 92.12 105 ALA A O 1
ATOM 849 N N . PHE A 1 106 ? -9.516 18.333 6.880 1.00 91.69 106 PHE A N 1
ATOM 850 C CA . PHE A 1 106 ? -10.260 19.555 6.632 1.00 91.69 106 PHE A CA 1
ATOM 851 C C . PHE A 1 106 ? -11.497 19.611 7.536 1.00 91.69 106 PHE A C 1
ATOM 853 O O . PHE A 1 106 ? -12.190 18.612 7.721 1.00 91.69 106 PHE A O 1
ATOM 860 N N . MET A 1 107 ? -11.793 20.783 8.102 1.00 90.25 107 MET A N 1
ATOM 861 C CA . MET A 1 107 ? -12.987 21.018 8.918 1.00 90.25 107 MET A CA 1
ATOM 862 C C . MET A 1 107 ? -13.666 22.316 8.504 1.00 90.25 107 MET A C 1
ATOM 864 O O . MET A 1 107 ? -13.022 23.363 8.421 1.00 90.25 107 MET A O 1
ATOM 868 N N . GLU A 1 108 ? -14.986 22.269 8.344 1.00 86.69 108 GLU A N 1
ATOM 869 C CA . GLU A 1 108 ? -15.781 23.442 8.011 1.00 86.69 108 GLU A CA 1
ATOM 870 C C . GLU A 1 108 ? -17.158 23.443 8.701 1.00 86.69 108 GLU A C 1
ATOM 872 O O . GLU A 1 108 ? -17.900 22.473 8.556 1.00 86.69 108 GLU A O 1
ATOM 877 N N . PRO A 1 109 ? -17.545 24.536 9.389 1.00 83.12 109 PRO A N 1
ATOM 878 C CA . PRO A 1 109 ? -16.712 25.693 9.724 1.00 83.12 109 PRO A CA 1
ATOM 879 C C . PRO A 1 109 ? -15.609 25.350 10.757 1.00 83.12 109 PRO A C 1
ATOM 881 O O . PRO A 1 109 ? -15.824 24.534 11.653 1.00 83.12 109 PRO A O 1
ATOM 884 N N . PRO A 1 110 ? -14.430 26.000 10.695 1.00 74.12 110 PRO A N 1
ATOM 885 C CA . PRO A 1 110 ? -13.230 25.616 11.460 1.00 74.12 110 PRO A CA 1
ATOM 886 C C . PRO A 1 110 ? -13.263 25.997 12.955 1.00 74.12 110 PRO A C 1
ATOM 888 O O . PRO A 1 110 ? -12.292 25.795 13.690 1.00 74.12 110 PRO A O 1
ATOM 891 N N . THR A 1 111 ? -14.339 26.630 13.427 1.00 67.00 111 THR A N 1
ATOM 892 C CA . THR A 1 111 ? -14.374 27.317 14.731 1.00 67.00 111 THR A CA 1
ATOM 893 C C . THR A 1 111 ? -15.355 26.728 15.739 1.00 67.00 111 THR A C 1
ATOM 895 O O . THR A 1 111 ? -15.480 27.272 16.833 1.00 67.00 111 THR A O 1
ATOM 898 N N . GLU A 1 112 ? -16.030 25.627 15.419 1.00 71.19 112 GLU A N 1
ATOM 899 C CA . GLU A 1 112 ? -17.120 25.096 16.243 1.00 71.19 112 GLU A CA 1
ATOM 900 C C . GLU A 1 112 ? -16.618 24.329 17.474 1.00 71.19 112 GLU A C 1
ATOM 902 O O . GLU A 1 112 ? -16.054 23.236 17.393 1.00 71.19 112 GLU A O 1
ATOM 907 N N . THR A 1 113 ? -16.852 24.905 18.654 1.00 79.56 113 THR A N 1
ATOM 908 C CA . THR A 1 113 ? -16.574 24.283 19.954 1.00 79.56 113 THR A CA 1
ATOM 909 C C . THR A 1 113 ? -17.807 23.527 20.442 1.00 79.56 113 THR A C 1
ATOM 911 O O . THR A 1 113 ? -18.517 23.979 21.338 1.00 79.56 113 THR A O 1
ATOM 914 N N . ILE A 1 114 ? -18.082 22.388 19.813 1.00 85.62 114 ILE A N 1
ATOM 915 C CA . ILE A 1 114 ? -19.176 21.480 20.184 1.00 85.62 114 ILE A CA 1
ATOM 916 C C . ILE A 1 114 ? -18.591 20.260 20.895 1.00 85.62 114 ILE A C 1
ATOM 918 O O . ILE A 1 114 ? -17.527 19.786 20.512 1.00 85.62 114 ILE A O 1
ATOM 922 N N . ASN A 1 115 ? -19.268 19.734 21.912 1.00 87.00 115 ASN A N 1
ATOM 923 C CA . ASN A 1 115 ? -18.916 18.441 22.498 1.00 87.00 115 ASN A CA 1
ATOM 924 C C . ASN A 1 115 ? -19.765 17.347 21.846 1.00 87.00 115 ASN A C 1
ATOM 926 O O . ASN A 1 115 ? -20.976 17.514 21.697 1.00 87.00 115 ASN A O 1
ATOM 930 N N . ILE A 1 116 ? -19.136 16.236 21.460 1.00 84.81 116 ILE A N 1
ATOM 931 C CA . ILE A 1 116 ? -19.861 15.033 21.046 1.00 84.81 116 ILE A CA 1
ATOM 932 C C . ILE A 1 116 ? -20.063 14.172 22.294 1.00 84.81 116 ILE A C 1
ATOM 934 O O . ILE A 1 116 ? -19.093 13.687 22.870 1.00 84.81 116 ILE A O 1
ATOM 938 N N . GLY A 1 117 ? -21.321 13.976 22.693 1.00 78.56 117 GLY A N 1
ATOM 939 C CA . GLY A 1 117 ? -21.673 13.212 23.892 1.00 78.56 117 GLY A CA 1
ATOM 940 C C . GLY A 1 117 ? -21.436 13.969 25.204 1.00 78.56 117 GLY A C 1
ATOM 941 O O . GLY A 1 117 ? -21.213 15.181 25.213 1.00 78.56 117 GLY A O 1
ATOM 942 N N . ASP A 1 118 ? -21.530 13.238 26.315 1.00 73.50 118 ASP A N 1
ATOM 943 C CA . ASP A 1 118 ? -21.194 13.739 27.649 1.00 73.50 118 ASP A CA 1
ATOM 944 C C . ASP A 1 118 ? -19.693 13.507 27.894 1.00 73.50 118 ASP A C 1
ATOM 946 O O . ASP A 1 118 ? -19.260 12.350 27.867 1.00 73.50 118 ASP A O 1
ATOM 950 N N . PRO A 1 119 ? -18.872 14.559 28.068 1.00 63.78 119 PRO A N 1
ATOM 951 C CA . PRO A 1 119 ? -17.441 14.417 28.291 1.00 63.78 119 PRO A CA 1
ATOM 952 C C . PRO A 1 119 ? -17.173 13.881 29.704 1.00 63.78 119 PRO A C 1
ATOM 954 O O . PRO A 1 119 ? -16.721 14.599 30.595 1.00 63.78 119 PRO A O 1
ATOM 957 N N . THR A 1 120 ? -17.417 12.593 29.929 1.00 61.56 120 THR A N 1
ATOM 958 C CA . THR A 1 120 ? -16.849 11.902 31.084 1.00 61.56 120 THR A CA 1
ATOM 959 C C . THR A 1 120 ? -15.351 11.761 30.860 1.00 61.56 120 THR A C 1
ATOM 961 O O . THR A 1 120 ? -14.924 11.082 29.928 1.00 61.56 120 THR A O 1
ATOM 964 N N . LEU A 1 121 ? -14.554 12.406 31.712 1.00 59.47 121 LEU A N 1
ATOM 965 C CA . LEU A 1 121 ? -13.099 12.290 31.708 1.00 59.47 121 LEU A CA 1
ATOM 966 C C . LEU A 1 121 ? -12.698 10.846 32.029 1.00 59.47 121 LEU A C 1
ATOM 968 O O . LEU A 1 121 ? -12.633 10.444 33.189 1.00 59.47 121 LEU A O 1
ATOM 972 N N . LEU A 1 122 ? -12.411 10.065 30.994 1.00 62.03 122 LEU A N 1
ATOM 973 C CA . LEU A 1 122 ? -11.592 8.874 31.140 1.00 62.03 122 LEU A CA 1
ATOM 974 C C . LEU A 1 122 ? -10.137 9.355 31.200 1.00 62.03 122 LEU A C 1
ATOM 976 O O . LEU A 1 122 ? -9.555 9.720 30.179 1.00 62.03 122 LEU A O 1
ATOM 980 N N . GLU A 1 123 ? -9.560 9.419 32.404 1.00 60.94 123 GLU A N 1
ATOM 981 C CA . GLU A 1 123 ? -8.150 9.781 32.623 1.00 60.94 123 GLU A CA 1
ATOM 982 C C . GLU A 1 123 ? -7.206 8.656 32.158 1.00 60.94 123 GLU A C 1
ATOM 984 O O . GLU A 1 123 ? -6.477 8.056 32.943 1.00 60.94 123 GLU A O 1
ATOM 989 N N . PHE A 1 124 ? -7.195 8.349 30.863 1.00 66.31 124 PHE A N 1
ATOM 990 C CA . PHE A 1 124 ? -6.182 7.475 30.280 1.00 66.31 124 PHE A CA 1
ATOM 991 C C . PHE A 1 124 ? -5.164 8.331 29.535 1.00 66.31 124 PHE A C 1
ATOM 993 O O . PHE A 1 124 ? -5.326 8.673 28.364 1.00 66.31 124 PHE A O 1
ATOM 1000 N N . LYS A 1 125 ? -4.082 8.706 30.215 1.00 78.19 125 LYS A N 1
ATOM 1001 C CA . LYS A 1 125 ? -2.966 9.402 29.568 1.00 78.19 125 LYS A CA 1
ATOM 1002 C C . LYS A 1 125 ? -2.161 8.399 28.722 1.00 78.19 125 LYS A C 1
ATOM 1004 O O . LYS A 1 125 ? -1.885 7.312 29.220 1.00 78.19 125 LYS A O 1
ATOM 1009 N N . PRO A 1 126 ? -1.771 8.727 27.473 1.00 83.75 126 PRO A N 1
ATOM 1010 C CA . PRO A 1 126 ? -0.855 7.877 26.720 1.00 83.75 126 PRO A CA 1
ATOM 1011 C C . PRO A 1 126 ? 0.511 7.763 27.415 1.00 83.75 126 PRO A C 1
ATOM 1013 O O . PRO A 1 126 ? 0.924 8.713 28.091 1.00 83.75 126 PRO A O 1
ATOM 1016 N N . PRO A 1 127 ? 1.220 6.634 27.233 1.00 91.12 127 PRO A N 1
ATOM 1017 C CA . PRO A 1 127 ? 2.511 6.398 27.872 1.00 91.12 127 PRO A CA 1
ATOM 1018 C C . PRO A 1 127 ? 3.551 7.428 27.423 1.00 91.12 127 PRO A C 1
ATOM 1020 O O . PRO A 1 127 ? 3.623 7.782 26.250 1.00 91.12 127 PRO A O 1
ATOM 1023 N N . GLU A 1 128 ? 4.392 7.910 28.330 1.00 92.69 128 GLU A N 1
ATOM 1024 C CA . GLU A 1 128 ? 5.345 8.983 28.051 1.00 92.69 128 GLU A CA 1
ATOM 1025 C C . GLU A 1 128 ? 6.723 8.429 27.649 1.00 92.69 128 GLU A C 1
ATOM 1027 O O . GLU A 1 128 ? 7.342 7.632 28.364 1.00 92.69 128 GLU A O 1
ATOM 1032 N N . ILE A 1 129 ? 7.222 8.878 26.492 1.00 93.81 129 ILE A N 1
ATOM 1033 C CA . ILE A 1 129 ? 8.590 8.608 26.036 1.00 93.81 129 ILE A CA 1
ATOM 1034 C C . ILE A 1 129 ? 9.523 9.570 26.782 1.00 93.81 129 ILE A C 1
ATOM 1036 O O . ILE A 1 129 ? 9.493 10.773 26.540 1.00 93.81 129 ILE A O 1
ATOM 1040 N N . GLU A 1 130 ? 10.349 9.051 27.692 1.00 94.50 130 GLU A N 1
ATOM 1041 C CA . GLU A 1 130 ? 11.311 9.849 28.464 1.00 94.50 130 GLU A CA 1
ATOM 1042 C C . GLU A 1 130 ? 12.511 10.260 27.602 1.00 94.50 130 GLU A C 1
ATOM 1044 O O . GLU A 1 130 ? 12.983 11.393 27.682 1.00 94.50 130 GLU A O 1
ATOM 1049 N N . SER A 1 131 ? 13.019 9.343 26.774 1.00 94.19 131 SER A N 1
ATOM 1050 C CA . SER A 1 131 ? 14.084 9.651 25.820 1.00 94.19 131 SER A CA 1
ATOM 1051 C C . SER A 1 131 ? 14.095 8.711 24.617 1.00 94.19 131 SER A C 1
ATOM 1053 O O . SER A 1 131 ? 13.715 7.539 24.702 1.00 94.19 131 SER A O 1
ATOM 1055 N N . LEU A 1 132 ? 14.564 9.246 23.491 1.00 95.38 132 LEU A N 1
ATOM 1056 C CA . LEU A 1 132 ? 14.790 8.541 22.234 1.00 95.38 132 LEU A CA 1
ATOM 1057 C C . LEU A 1 132 ? 16.181 8.908 21.713 1.00 95.38 132 LEU A C 1
ATOM 1059 O O . LEU A 1 132 ? 16.480 10.087 21.537 1.00 95.38 132 LEU A O 1
ATOM 1063 N N . THR A 1 133 ? 17.022 7.908 21.453 1.00 93.88 133 THR A N 1
ATOM 1064 C CA . THR A 1 133 ? 18.327 8.102 20.807 1.00 93.88 133 THR A CA 1
ATOM 1065 C C . THR A 1 133 ? 18.549 7.118 19.665 1.00 93.88 133 THR A C 1
ATOM 1067 O O . THR A 1 133 ? 18.016 6.002 19.653 1.00 93.88 133 THR A O 1
ATOM 1070 N N . PHE A 1 134 ? 19.365 7.542 18.701 1.00 91.38 134 PHE A N 1
ATOM 1071 C CA . PHE A 1 134 ? 19.801 6.727 17.577 1.00 91.38 134 PHE A CA 1
ATOM 1072 C C . PHE A 1 134 ? 21.291 6.916 17.330 1.00 91.38 134 PHE A C 1
ATOM 1074 O O . PHE A 1 134 ? 21.728 7.937 16.806 1.00 91.38 134 PHE A O 1
ATOM 1081 N N . GLU A 1 135 ? 22.077 5.916 17.715 1.00 88.88 135 GLU A N 1
ATOM 1082 C CA . GLU A 1 135 ? 23.536 5.969 17.634 1.00 88.88 135 GLU A CA 1
ATOM 1083 C C . GLU A 1 135 ? 24.072 4.657 17.078 1.00 88.88 135 GLU A C 1
ATOM 1085 O O . GLU A 1 135 ? 23.686 3.583 17.536 1.00 88.88 135 GLU A O 1
ATOM 1090 N N . SER A 1 136 ? 24.976 4.715 16.097 1.00 85.31 136 SER A N 1
ATOM 1091 C CA . SER A 1 136 ? 25.576 3.513 15.486 1.00 85.31 136 SER A CA 1
ATOM 1092 C C . SER A 1 136 ? 24.532 2.472 15.043 1.00 85.31 136 SER A C 1
ATOM 1094 O O . SER A 1 136 ? 24.691 1.267 15.259 1.00 85.31 136 SER A O 1
ATOM 1096 N N . SER A 1 137 ? 23.430 2.957 14.461 1.00 85.38 137 SER A N 1
ATOM 1097 C CA . SER A 1 137 ? 22.276 2.149 14.057 1.00 85.38 137 SER A CA 1
ATOM 1098 C C . SER A 1 137 ? 21.561 1.437 15.213 1.00 85.38 137 SER A C 1
ATOM 1100 O O . SER A 1 137 ? 20.883 0.443 14.991 1.00 85.38 137 SER A O 1
ATOM 1102 N N . LEU A 1 138 ? 21.696 1.889 16.458 1.00 90.38 138 LEU A N 1
ATOM 1103 C CA . LEU A 1 138 ? 20.958 1.364 17.603 1.00 90.38 138 LEU A CA 1
ATOM 1104 C C . LEU A 1 138 ? 19.875 2.360 18.014 1.00 90.38 138 LEU A C 1
ATOM 1106 O O . LEU A 1 138 ? 20.183 3.448 18.491 1.00 90.38 138 LEU A O 1
ATOM 1110 N N . ILE A 1 139 ? 18.613 1.956 17.871 1.00 93.88 139 ILE A N 1
ATOM 1111 C CA . ILE A 1 139 ? 17.464 2.686 18.406 1.00 93.88 139 ILE A CA 1
ATOM 1112 C C . ILE A 1 139 ? 17.360 2.349 19.892 1.00 93.88 139 ILE A C 1
ATOM 1114 O O . ILE A 1 139 ? 17.292 1.167 20.254 1.00 93.88 139 ILE A O 1
ATOM 1118 N N . THR A 1 140 ? 17.338 3.373 20.741 1.00 95.00 140 THR A N 1
ATOM 1119 C CA . THR A 1 140 ? 17.105 3.237 22.182 1.00 95.00 140 THR A CA 1
ATOM 1120 C C . THR A 1 140 ? 15.945 4.128 22.601 1.00 95.00 140 THR A C 1
ATOM 1122 O O . THR A 1 140 ? 15.975 5.332 22.375 1.00 95.00 140 THR A O 1
ATOM 1125 N N . VAL A 1 141 ? 14.939 3.523 23.231 1.00 96.75 141 VAL A N 1
ATOM 1126 C CA . VAL A 1 141 ? 13.746 4.198 23.751 1.00 96.75 141 VAL A CA 1
ATOM 1127 C C . VAL A 1 141 ? 13.667 3.939 25.246 1.00 96.75 141 VAL A C 1
ATOM 1129 O O . VAL A 1 141 ? 13.700 2.781 25.671 1.00 96.75 141 VAL A O 1
ATOM 1132 N N . LYS A 1 142 ? 13.553 4.998 26.046 1.00 95.81 142 LYS A N 1
ATOM 1133 C CA . LYS A 1 142 ? 13.281 4.905 27.480 1.00 95.81 142 LYS A CA 1
ATOM 1134 C C . LYS A 1 142 ? 11.871 5.413 27.759 1.00 95.81 142 LYS A C 1
ATOM 1136 O O . LYS A 1 142 ? 11.517 6.514 27.350 1.00 95.81 142 LYS A O 1
ATOM 1141 N N . ILE A 1 143 ? 11.082 4.597 28.446 1.00 96.19 143 ILE A N 1
ATOM 1142 C CA . ILE A 1 143 ? 9.735 4.941 28.904 1.00 96.19 143 ILE A CA 1
ATOM 1143 C C . ILE A 1 143 ? 9.809 5.497 30.320 1.00 96.19 143 ILE A C 1
ATOM 1145 O O . ILE A 1 143 ? 10.580 4.991 31.136 1.00 96.19 143 ILE A O 1
ATOM 1149 N N . LYS A 1 144 ? 8.982 6.502 30.606 1.00 94.12 144 LYS A N 1
ATOM 1150 C CA . LYS A 1 144 ? 8.862 7.101 31.933 1.00 94.12 144 LYS A CA 1
ATOM 1151 C C . LYS A 1 144 ? 8.464 6.070 32.987 1.00 94.12 144 LYS A C 1
ATOM 1153 O O . LYS A 1 144 ? 7.584 5.242 32.755 1.00 94.12 144 LYS A O 1
ATOM 1158 N N . ASP A 1 145 ? 9.063 6.177 34.172 1.00 89.94 145 ASP A N 1
ATOM 1159 C CA . ASP A 1 145 ? 8.906 5.205 35.261 1.00 89.94 145 ASP A CA 1
ATOM 1160 C C . ASP A 1 145 ? 7.447 4.904 35.644 1.00 89.94 145 ASP A C 1
ATOM 1162 O O . ASP A 1 145 ? 7.127 3.756 35.958 1.00 89.94 145 ASP A O 1
ATOM 1166 N N . SER A 1 146 ? 6.554 5.899 35.573 1.00 87.88 146 SER A N 1
ATOM 1167 C CA . SER A 1 146 ? 5.125 5.730 35.880 1.00 87.88 146 SER A CA 1
ATOM 1168 C C . SER A 1 146 ? 4.407 4.752 34.947 1.00 87.88 146 SER A C 1
ATOM 1170 O O . SER A 1 146 ? 3.419 4.146 35.356 1.00 87.88 146 SER A O 1
ATOM 1172 N N . ASP A 1 147 ? 4.920 4.555 33.730 1.00 89.31 147 ASP A N 1
ATOM 1173 C CA . ASP A 1 147 ? 4.196 3.883 32.648 1.00 89.31 147 ASP A CA 1
ATOM 1174 C C . ASP A 1 147 ? 4.817 2.516 32.296 1.00 89.31 147 ASP A C 1
ATOM 1176 O O . ASP A 1 147 ? 4.259 1.741 31.523 1.00 89.31 147 ASP A O 1
ATOM 1180 N N . ILE A 1 148 ? 5.963 2.154 32.888 1.00 88.50 148 ILE A N 1
ATOM 1181 C CA . ILE A 1 148 ? 6.749 0.956 32.519 1.00 88.50 148 ILE A CA 1
ATOM 1182 C C . ILE A 1 148 ? 5.936 -0.347 32.580 1.00 88.50 148 ILE A C 1
ATOM 1184 O O . ILE A 1 148 ? 6.153 -1.255 31.767 1.00 88.50 148 ILE A O 1
ATOM 1188 N N . ASN A 1 149 ? 5.037 -0.461 33.559 1.00 86.56 149 ASN A N 1
ATOM 1189 C CA . ASN A 1 149 ? 4.276 -1.684 33.825 1.00 86.56 149 ASN A CA 1
ATOM 1190 C C . ASN A 1 149 ? 3.035 -1.837 32.943 1.00 86.56 149 ASN A C 1
ATOM 1192 O O . ASN A 1 149 ? 2.451 -2.916 32.921 1.00 86.56 149 ASN A O 1
ATOM 1196 N N . ILE A 1 150 ? 2.648 -0.783 32.224 1.00 88.19 150 ILE A N 1
ATOM 1197 C CA . ILE A 1 150 ? 1.466 -0.788 31.362 1.00 88.19 150 ILE A CA 1
ATOM 1198 C C . ILE A 1 150 ? 1.826 -0.911 29.882 1.00 88.19 150 ILE A C 1
ATOM 1200 O O . ILE A 1 150 ? 0.925 -0.982 29.064 1.00 88.19 150 ILE A O 1
ATOM 1204 N N . ILE A 1 151 ? 3.109 -0.969 29.506 1.00 92.75 151 ILE A N 1
ATOM 1205 C CA . ILE A 1 151 ? 3.506 -1.028 28.092 1.00 92.75 151 ILE A CA 1
ATOM 1206 C C . ILE A 1 151 ? 3.238 -2.409 27.489 1.00 92.75 151 ILE A C 1
ATOM 1208 O O . ILE A 1 151 ? 3.813 -3.409 27.921 1.00 92.75 151 ILE A O 1
ATOM 1212 N N . GLU A 1 152 ? 2.417 -2.430 26.441 1.00 89.06 152 GLU A N 1
ATOM 1213 C CA . GLU A 1 152 ? 2.105 -3.602 25.622 1.00 89.06 152 GLU A CA 1
ATOM 1214 C C . GLU A 1 152 ? 3.126 -3.766 24.487 1.00 89.06 152 GLU A C 1
ATOM 1216 O O . GLU A 1 152 ? 3.641 -4.863 24.268 1.00 89.06 152 GLU A O 1
ATOM 1221 N N . ARG A 1 153 ? 3.440 -2.681 23.762 1.00 90.50 153 ARG A N 1
ATOM 1222 C CA . ARG A 1 153 ? 4.267 -2.739 22.545 1.00 90.50 153 ARG A CA 1
ATOM 1223 C C . ARG A 1 153 ? 5.070 -1.458 22.331 1.00 90.50 153 ARG A C 1
ATOM 1225 O O . ARG A 1 153 ? 4.552 -0.362 22.516 1.00 90.50 153 ARG A O 1
ATOM 1232 N N . VAL A 1 154 ? 6.312 -1.598 21.864 1.00 93.56 154 VAL A N 1
ATOM 1233 C CA . VAL A 1 154 ? 7.134 -0.488 21.355 1.00 93.56 154 VAL A CA 1
ATOM 1234 C C . VAL A 1 154 ? 7.656 -0.863 19.976 1.00 93.56 154 VAL A C 1
ATOM 1236 O O . VAL A 1 154 ? 8.307 -1.898 19.834 1.00 93.56 154 VAL A O 1
ATOM 1239 N N . TRP A 1 155 ? 7.392 -0.042 18.964 1.00 91.69 155 TRP A N 1
ATOM 1240 C CA . TRP A 1 155 ? 7.830 -0.302 17.591 1.00 91.69 155 TRP A CA 1
ATOM 1241 C C . TRP A 1 155 ? 8.232 0.984 16.874 1.00 91.69 155 TRP A C 1
ATOM 1243 O O . TRP A 1 155 ? 7.774 2.071 17.211 1.00 91.69 155 TRP A O 1
ATOM 1253 N N . ALA A 1 156 ? 9.108 0.852 15.883 1.00 89.44 156 ALA A N 1
ATOM 1254 C CA . ALA A 1 156 ? 9.460 1.917 14.956 1.00 89.44 156 ALA A CA 1
ATOM 1255 C C . ALA A 1 156 ? 8.699 1.704 13.648 1.00 89.44 156 ALA A C 1
ATOM 1257 O O . ALA A 1 156 ? 8.780 0.620 13.073 1.00 89.44 156 ALA A O 1
ATOM 1258 N N . LEU A 1 157 ? 7.982 2.720 13.182 1.00 84.69 157 LEU A N 1
ATOM 1259 C CA . LEU A 1 157 ? 7.406 2.769 11.843 1.00 84.69 157 LEU A CA 1
ATOM 1260 C C . LEU A 1 157 ? 8.425 3.385 10.884 1.00 84.69 157 LEU A C 1
ATOM 1262 O O . LEU A 1 157 ? 9.044 4.388 11.230 1.00 84.69 157 LEU A O 1
ATOM 1266 N N . ILE A 1 158 ? 8.597 2.794 9.707 1.00 81.56 158 ILE A N 1
ATOM 1267 C CA . ILE A 1 158 ? 9.515 3.257 8.666 1.00 81.56 158 ILE A CA 1
ATOM 1268 C C . ILE A 1 158 ? 8.700 3.990 7.604 1.00 81.56 158 ILE A C 1
ATOM 1270 O O . ILE A 1 158 ? 7.847 3.386 6.953 1.00 81.56 158 ILE A O 1
ATOM 1274 N N . ILE A 1 159 ? 8.982 5.277 7.411 1.00 75.62 159 ILE A N 1
ATOM 1275 C CA . ILE A 1 159 ? 8.273 6.130 6.452 1.00 75.62 159 ILE A CA 1
ATOM 1276 C C . ILE A 1 159 ? 9.273 6.662 5.420 1.00 75.62 159 ILE A C 1
ATOM 1278 O O . ILE A 1 159 ? 10.183 7.409 5.790 1.00 75.62 159 ILE A O 1
ATOM 1282 N N . PRO A 1 160 ? 9.144 6.307 4.132 1.00 71.06 160 PRO A N 1
ATOM 1283 C CA . PRO A 1 160 ? 9.986 6.872 3.080 1.00 71.06 160 PRO A CA 1
ATOM 1284 C C . PRO A 1 160 ? 9.828 8.400 2.997 1.00 71.06 160 PRO A C 1
ATOM 1286 O O . PRO A 1 160 ? 8.708 8.902 3.034 1.00 71.06 160 PRO A O 1
ATOM 1289 N N . ASN A 1 161 ? 10.934 9.143 2.844 1.00 64.69 161 ASN A N 1
ATOM 1290 C CA . ASN A 1 161 ? 10.929 10.618 2.870 1.00 64.69 161 ASN A CA 1
ATOM 1291 C C . ASN A 1 161 ? 10.105 11.254 1.731 1.00 64.69 161 ASN A C 1
ATOM 1293 O O . ASN A 1 161 ? 9.631 12.378 1.848 1.00 64.69 161 ASN A O 1
ATOM 1297 N N . GLU A 1 162 ? 9.903 10.517 0.638 1.00 58.12 162 GLU A N 1
ATOM 1298 C CA . GLU A 1 162 ? 9.153 10.967 -0.539 1.00 58.12 162 GLU A CA 1
ATOM 1299 C C . GLU A 1 162 ? 7.933 10.093 -0.840 1.00 58.12 162 GLU A C 1
ATOM 1301 O O . GLU A 1 162 ? 7.483 10.039 -1.990 1.00 58.12 162 GLU A O 1
ATOM 1306 N N . PHE A 1 163 ? 7.413 9.371 0.159 1.00 55.69 163 PHE A N 1
ATOM 1307 C CA . PHE A 1 163 ? 6.186 8.615 -0.047 1.00 55.69 163 PHE A CA 1
ATOM 1308 C C . PHE A 1 163 ? 5.100 9.580 -0.525 1.00 55.69 163 PHE A C 1
ATOM 1310 O O . PHE A 1 163 ? 4.926 10.654 0.021 1.00 55.69 163 PHE A O 1
ATOM 1317 N N . LYS A 1 164 ? 4.397 9.239 -1.591 1.00 55.28 164 LYS A N 1
ATOM 1318 C CA . LYS A 1 164 ? 3.050 9.730 -1.851 1.00 55.28 164 LYS A CA 1
ATOM 1319 C C . LYS A 1 164 ? 2.267 8.441 -2.007 1.00 55.28 164 LYS A C 1
ATOM 1321 O O . LYS A 1 164 ? 2.740 7.546 -2.712 1.00 55.28 164 LYS A O 1
ATOM 1326 N N . GLY A 1 165 ? 1.149 8.300 -1.294 1.00 51.84 165 GLY A N 1
ATOM 1327 C CA . GLY A 1 165 ? 0.236 7.186 -1.550 1.00 51.84 165 GLY A CA 1
ATOM 1328 C C . GLY A 1 165 ? 0.005 7.075 -3.057 1.00 51.84 165 GLY A C 1
ATOM 1329 O O . GLY A 1 165 ? 0.064 8.091 -3.757 1.00 51.84 165 GLY A O 1
ATOM 1330 N N . MET A 1 166 ? -0.172 5.856 -3.567 1.00 49.59 166 MET A N 1
ATOM 1331 C CA . MET A 1 166 ? -0.400 5.664 -4.997 1.00 49.59 166 MET A CA 1
ATOM 1332 C C . MET A 1 166 ? -1.502 6.601 -5.470 1.00 49.59 166 MET A C 1
ATOM 1334 O O . MET A 1 166 ? -2.550 6.690 -4.826 1.00 49.59 166 MET A O 1
ATOM 1338 N N . LYS A 1 167 ? -1.284 7.289 -6.595 1.00 48.72 167 LYS A N 1
ATOM 1339 C CA . LYS A 1 167 ? -2.375 8.000 -7.260 1.00 48.72 167 LYS A CA 1
ATOM 1340 C C . LYS A 1 167 ? -3.408 6.943 -7.656 1.00 48.72 167 LYS A C 1
ATOM 1342 O O . LYS A 1 167 ? -3.205 6.262 -8.655 1.00 48.72 167 LYS A O 1
ATOM 1347 N N . ASN A 1 168 ? -4.460 6.786 -6.842 1.00 46.72 168 ASN A N 1
ATOM 1348 C CA . ASN A 1 168 ? -5.754 6.123 -7.080 1.00 46.72 168 ASN A CA 1
ATOM 1349 C C . ASN A 1 168 ? -6.265 5.331 -5.855 1.00 46.72 168 ASN A C 1
ATOM 1351 O O . ASN A 1 168 ? -6.119 4.113 -5.766 1.00 46.72 168 ASN A O 1
ATOM 1355 N N . GLU A 1 169 ? -6.993 6.044 -4.992 1.00 55.78 169 GLU A N 1
ATOM 1356 C CA . GLU A 1 169 ? -8.236 5.667 -4.284 1.00 55.78 169 GLU A CA 1
ATOM 1357 C C . GLU A 1 169 ? -8.168 4.524 -3.269 1.00 55.78 169 GLU A C 1
ATOM 1359 O O . GLU A 1 169 ? -9.201 4.138 -2.724 1.00 55.78 169 GLU A O 1
ATOM 1364 N N . SER A 1 170 ? -6.985 3.978 -2.988 1.00 61.44 170 SER A N 1
ATOM 1365 C CA . SER A 1 170 ? -6.831 2.908 -2.005 1.00 61.44 170 SER A CA 1
ATOM 1366 C C . SER A 1 170 ? -6.139 3.433 -0.749 1.00 61.44 170 SER A C 1
ATOM 1368 O O . SER A 1 170 ? -5.001 3.898 -0.842 1.00 61.44 170 SER A O 1
ATOM 1370 N N . PRO A 1 171 ? -6.772 3.311 0.432 1.00 67.88 171 PRO A N 1
ATOM 1371 C CA . PRO A 1 171 ? -6.147 3.726 1.674 1.00 67.88 171 PRO A CA 1
ATOM 1372 C C . PRO A 1 171 ? -4.861 2.949 1.946 1.00 67.88 171 PRO A C 1
ATOM 1374 O O . PRO A 1 171 ? -4.736 1.765 1.616 1.00 67.88 171 PRO A O 1
ATOM 1377 N N . VAL A 1 172 ? -3.922 3.603 2.621 1.00 71.69 172 VAL A N 1
ATOM 1378 C CA . VAL A 1 172 ? -2.680 2.967 3.072 1.00 71.69 172 VAL A CA 1
ATOM 1379 C C . VAL A 1 172 ? -2.951 2.295 4.416 1.00 71.69 172 VAL A C 1
ATOM 1381 O O . VAL A 1 172 ? -3.087 2.978 5.429 1.00 71.69 172 VAL A O 1
ATOM 1384 N N . LEU A 1 173 ? -3.066 0.963 4.440 1.00 69.81 173 LEU A N 1
ATOM 1385 C CA . LEU A 1 173 ? -3.454 0.223 5.656 1.00 69.81 173 LEU A CA 1
ATOM 1386 C C . LEU A 1 173 ? -2.270 -0.179 6.538 1.00 69.81 173 LEU A C 1
ATOM 1388 O O . LEU A 1 173 ? -2.447 -0.524 7.707 1.00 69.81 173 LEU A O 1
ATOM 1392 N N . ASP A 1 174 ? -1.056 -0.186 5.991 1.00 71.50 174 ASP A N 1
ATOM 1393 C CA . ASP A 1 174 ? 0.126 -0.532 6.767 1.00 71.50 174 ASP A CA 1
ATOM 1394 C C . ASP A 1 174 ? 1.403 0.052 6.171 1.00 71.50 174 ASP A C 1
ATOM 1396 O O . ASP A 1 174 ? 1.492 0.293 4.967 1.00 71.50 174 ASP A O 1
ATOM 1400 N N . LEU A 1 175 ? 2.399 0.241 7.031 1.00 74.69 175 LEU A N 1
ATOM 1401 C CA . LEU A 1 175 ? 3.753 0.633 6.661 1.00 74.69 175 LEU A CA 1
ATOM 1402 C C . LEU A 1 175 ? 4.751 -0.292 7.368 1.00 74.69 175 LEU A C 1
ATOM 1404 O O . LEU A 1 175 ? 4.446 -0.843 8.431 1.00 74.69 175 LEU A O 1
ATOM 1408 N N . PRO A 1 176 ? 5.963 -0.473 6.816 1.00 73.81 176 PRO A N 1
ATOM 1409 C CA . PRO A 1 176 ? 6.950 -1.343 7.428 1.00 73.81 176 PRO A CA 1
ATOM 1410 C C . PRO A 1 176 ? 7.257 -0.900 8.857 1.00 73.81 176 PRO A C 1
ATOM 1412 O O . PRO A 1 176 ? 7.514 0.273 9.125 1.00 73.81 176 PRO A O 1
ATOM 1415 N N . SER A 1 177 ? 7.259 -1.851 9.784 1.00 80.88 177 SER A N 1
ATOM 1416 C CA . SER A 1 177 ? 7.572 -1.586 11.182 1.00 80.88 177 SER A CA 1
ATOM 1417 C C . SER A 1 177 ? 8.570 -2.588 11.743 1.00 80.88 177 SER A C 1
ATOM 1419 O O . SER A 1 177 ? 8.732 -3.701 11.240 1.00 80.88 177 SER A O 1
ATOM 1421 N N . ILE A 1 178 ? 9.280 -2.168 12.787 1.00 84.62 178 ILE A N 1
ATOM 1422 C CA . ILE A 1 178 ? 10.230 -2.999 13.515 1.00 84.62 178 ILE A CA 1
ATOM 1423 C C . ILE A 1 178 ? 9.902 -2.916 15.000 1.00 84.62 178 ILE A C 1
ATOM 1425 O O . ILE A 1 178 ? 9.978 -1.842 15.596 1.00 84.62 178 ILE A O 1
ATOM 1429 N N . ASP A 1 179 ? 9.610 -4.056 15.620 1.00 87.81 179 ASP A N 1
ATOM 1430 C CA . ASP A 1 179 ? 9.417 -4.120 17.067 1.00 87.81 179 ASP A CA 1
ATOM 1431 C C . ASP A 1 179 ? 10.746 -3.949 17.816 1.00 87.81 179 ASP A C 1
ATOM 1433 O O . ASP A 1 179 ? 11.772 -4.574 17.495 1.00 87.81 179 ASP A O 1
ATOM 1437 N N . LEU A 1 180 ? 10.715 -3.102 18.846 1.00 92.88 180 LEU A N 1
ATOM 1438 C CA . LEU A 1 180 ? 11.817 -2.924 19.777 1.00 92.88 180 LEU A CA 1
ATOM 1439 C C . LEU A 1 180 ? 11.699 -3.929 20.920 1.00 92.88 180 LEU A C 1
ATOM 1441 O O . LEU A 1 180 ? 10.618 -4.249 21.407 1.00 92.88 180 LEU A O 1
ATOM 1445 N N . ILE A 1 181 ? 12.849 -4.410 21.384 1.00 91.50 181 ILE A N 1
ATOM 1446 C CA . ILE A 1 181 ? 12.913 -5.465 22.391 1.00 91.50 181 ILE A CA 1
ATOM 1447 C C . ILE A 1 181 ? 13.161 -4.827 23.753 1.00 91.50 181 ILE A C 1
ATOM 1449 O O . ILE A 1 181 ? 14.172 -4.138 23.941 1.00 91.50 181 ILE A O 1
ATOM 1453 N N . LYS A 1 182 ? 12.265 -5.091 24.710 1.00 91.56 182 LYS A N 1
ATOM 1454 C CA . LYS A 1 182 ? 12.437 -4.703 26.115 1.00 91.56 182 LYS A CA 1
ATOM 1455 C C . LYS A 1 182 ? 13.727 -5.318 26.655 1.00 91.56 182 LYS A C 1
ATOM 1457 O O . LYS A 1 182 ? 13.907 -6.530 26.593 1.00 91.56 182 LYS A O 1
ATOM 1462 N N . GLN A 1 183 ? 14.625 -4.480 27.158 1.00 90.31 183 GLN A N 1
ATOM 1463 C CA . GLN A 1 183 ? 15.887 -4.908 27.756 1.00 90.31 183 GLN A CA 1
ATOM 1464 C C . GLN A 1 183 ? 15.732 -5.041 29.268 1.00 90.31 183 GLN A C 1
ATOM 1466 O O . GLN A 1 183 ? 15.822 -6.145 29.778 1.00 90.31 183 GLN A O 1
ATOM 1471 N N . ASN A 1 184 ? 15.475 -3.929 29.966 1.00 85.44 184 ASN A N 1
ATOM 1472 C CA . ASN A 1 184 ? 15.253 -3.848 31.415 1.00 85.44 184 ASN A CA 1
ATOM 1473 C C . ASN A 1 184 ? 14.583 -2.506 31.758 1.00 85.44 184 ASN A C 1
ATOM 1475 O O . ASN A 1 184 ? 14.802 -1.539 31.041 1.00 85.44 184 ASN A O 1
ATOM 1479 N N . TYR A 1 185 ? 13.797 -2.444 32.841 1.00 82.69 185 TYR A N 1
ATOM 1480 C CA . TYR A 1 185 ? 13.263 -1.211 33.461 1.00 82.69 185 TYR A CA 1
ATOM 1481 C C . TYR A 1 185 ? 12.870 -0.088 32.469 1.00 82.69 185 TYR A C 1
ATOM 1483 O O . TYR A 1 185 ? 13.511 0.955 32.402 1.00 82.69 185 TYR A O 1
ATOM 1491 N N . GLY A 1 186 ? 11.854 -0.331 31.631 1.00 86.25 186 GLY A N 1
ATOM 1492 C CA . GLY A 1 186 ? 11.345 0.677 30.684 1.00 86.25 186 GLY A CA 1
ATOM 1493 C C . GLY A 1 186 ? 12.234 0.963 29.467 1.00 86.25 186 GLY A C 1
ATOM 1494 O O . GLY A 1 186 ? 11.854 1.768 28.623 1.00 86.25 186 GLY A O 1
ATOM 1495 N N . LEU A 1 187 ? 13.392 0.307 29.346 1.00 95.06 187 LEU A N 1
ATOM 1496 C CA . LEU A 1 187 ? 14.326 0.473 28.236 1.00 95.06 187 LEU A CA 1
ATOM 1497 C C . LEU A 1 187 ? 14.038 -0.530 27.117 1.00 95.06 187 LEU A C 1
ATOM 1499 O O . LEU A 1 187 ? 14.080 -1.744 27.331 1.00 95.06 187 LEU A O 1
ATOM 1503 N N . TYR A 1 188 ? 13.834 -0.022 25.908 1.00 96.56 188 TYR A N 1
ATOM 1504 C CA . TYR A 1 188 ? 13.608 -0.794 24.692 1.00 96.56 188 TYR A CA 1
ATOM 1505 C C . TYR A 1 188 ? 14.722 -0.502 23.694 1.00 96.56 188 TYR A C 1
ATOM 1507 O O . TYR A 1 188 ? 15.122 0.649 23.509 1.00 96.56 188 TYR A O 1
ATOM 1515 N N . LYS A 1 189 ? 15.257 -1.551 23.063 1.00 95.06 189 LYS A N 1
ATOM 1516 C CA . LYS A 1 189 ? 16.349 -1.421 22.094 1.00 95.06 189 LYS A CA 1
ATOM 1517 C C . LYS A 1 189 ? 16.121 -2.263 20.857 1.00 95.06 189 LYS A C 1
ATOM 1519 O O . LYS A 1 189 ? 15.592 -3.375 20.927 1.00 95.06 189 LYS A O 1
ATOM 1524 N N . LYS A 1 190 ? 16.606 -1.758 19.727 1.00 93.25 190 LYS A N 1
ATOM 1525 C CA . LYS A 1 190 ? 16.719 -2.522 18.487 1.00 93.25 190 LYS A CA 1
ATOM 1526 C C . LYS A 1 190 ? 17.861 -1.984 17.647 1.00 93.25 190 LYS A C 1
ATOM 1528 O O . LYS A 1 190 ? 17.952 -0.781 17.418 1.00 93.25 190 LYS A O 1
ATOM 1533 N N . LYS A 1 191 ? 18.721 -2.879 17.159 1.00 86.50 191 LYS A N 1
ATOM 1534 C CA . LYS A 1 191 ? 19.652 -2.510 16.096 1.00 86.50 191 LYS A CA 1
ATOM 1535 C C . LYS A 1 191 ? 18.842 -2.324 14.818 1.00 86.50 191 LYS A C 1
ATOM 1537 O O . LYS A 1 191 ? 18.258 -3.284 14.318 1.00 86.50 191 LYS A O 1
ATOM 1542 N N . TYR A 1 192 ? 18.787 -1.091 14.344 1.00 82.00 192 TYR A N 1
ATOM 1543 C CA . TYR A 1 192 ? 18.308 -0.760 13.025 1.00 82.00 192 TYR A CA 1
ATOM 1544 C C . TYR A 1 192 ? 19.246 -1.388 12.001 1.00 82.00 192 TYR A C 1
ATOM 1546 O O . TYR A 1 192 ? 20.435 -1.085 11.914 1.00 82.00 192 TYR A O 1
ATOM 1554 N N . PHE A 1 193 ? 18.698 -2.322 11.257 1.00 69.88 193 PHE A N 1
ATOM 1555 C CA . PHE A 1 193 ? 19.194 -2.690 9.952 1.00 69.88 193 PHE A CA 1
ATOM 1556 C C . PHE A 1 193 ? 18.122 -2.183 9.009 1.00 69.88 193 PHE A C 1
ATOM 1558 O O . PHE A 1 193 ? 16.954 -2.398 9.324 1.00 69.88 193 PHE A O 1
ATOM 1565 N N . ASP A 1 194 ? 18.502 -1.501 7.932 1.00 62.97 194 ASP A N 1
ATOM 1566 C CA . ASP A 1 194 ? 17.566 -1.185 6.861 1.00 62.97 194 ASP A CA 1
ATOM 1567 C C . ASP A 1 194 ? 17.133 -2.527 6.243 1.00 62.97 194 ASP A C 1
ATOM 1569 O O . ASP A 1 194 ? 17.881 -3.088 5.438 1.00 62.97 194 ASP A O 1
ATOM 1573 N N . PRO A 1 195 ? 15.985 -3.103 6.657 1.00 53.47 195 PRO A N 1
ATOM 1574 C CA . PRO A 1 195 ? 15.617 -4.470 6.294 1.00 53.47 195 PRO A CA 1
ATOM 1575 C C . PRO A 1 195 ? 15.322 -4.596 4.806 1.00 53.47 195 PRO A C 1
ATOM 1577 O O . PRO A 1 195 ? 15.234 -5.703 4.283 1.00 53.47 195 PRO A O 1
ATOM 1580 N N . TYR A 1 196 ? 15.139 -3.453 4.160 1.00 53.94 196 TYR A N 1
ATOM 1581 C CA . TYR A 1 196 ? 14.559 -3.337 2.850 1.00 53.94 196 TYR A CA 1
ATOM 1582 C C . TYR A 1 196 ? 15.532 -2.668 1.883 1.00 53.94 196 TYR A C 1
ATOM 1584 O O . TYR A 1 196 ? 15.321 -2.746 0.690 1.00 53.94 196 TYR A O 1
ATOM 1592 N N . ASN A 1 197 ? 16.651 -2.099 2.342 1.00 56.09 197 ASN A N 1
ATOM 1593 C CA . ASN A 1 197 ? 17.592 -1.381 1.485 1.00 56.09 197 ASN A CA 1
ATOM 1594 C C . ASN A 1 197 ? 16.872 -0.248 0.724 1.00 56.09 197 ASN A C 1
ATOM 1596 O O . ASN A 1 197 ? 16.956 -0.181 -0.509 1.00 56.09 197 ASN A O 1
ATOM 1600 N N . ILE A 1 198 ? 16.159 0.608 1.483 1.00 58.81 198 ILE A N 1
ATOM 1601 C CA . ILE A 1 198 ? 15.288 1.724 1.034 1.00 58.81 198 ILE A CA 1
ATOM 1602 C C . ILE A 1 198 ? 15.968 2.544 -0.058 1.00 58.81 198 ILE A C 1
ATOM 1604 O O . ILE A 1 198 ? 15.309 3.138 -0.906 1.00 58.81 198 ILE A O 1
ATOM 1608 N N . GLY A 1 199 ? 17.303 2.590 -0.033 1.00 55.31 199 GLY A N 1
ATOM 1609 C CA . GLY A 1 199 ? 18.129 3.260 -1.033 1.00 55.31 199 GLY A CA 1
ATOM 1610 C C . GLY A 1 199 ? 18.102 4.781 -0.902 1.00 55.31 199 GLY A C 1
ATOM 1611 O O . GLY A 1 199 ? 18.993 5.447 -1.425 1.00 55.31 199 GLY A O 1
ATOM 1612 N N . ASN A 1 200 ? 17.141 5.304 -0.136 1.00 62.22 200 ASN A N 1
ATOM 1613 C CA . ASN A 1 200 ? 16.845 6.710 0.066 1.00 62.22 200 ASN A CA 1
ATOM 1614 C C . ASN A 1 200 ? 16.703 7.034 1.558 1.00 62.22 200 ASN A C 1
ATOM 1616 O O . ASN A 1 200 ? 16.475 6.162 2.406 1.00 62.22 200 ASN A O 1
ATOM 1620 N N . ASP A 1 201 ? 16.810 8.324 1.859 1.00 74.62 201 ASP A N 1
ATOM 1621 C CA . ASP A 1 201 ? 16.544 8.847 3.190 1.00 74.62 201 ASP A CA 1
ATOM 1622 C C . ASP A 1 201 ? 15.087 8.580 3.582 1.00 74.62 201 ASP A C 1
ATOM 1624 O O . ASP A 1 201 ? 14.175 8.577 2.750 1.00 74.62 201 ASP A O 1
ATOM 1628 N N . HIS A 1 202 ? 14.866 8.328 4.862 1.00 77.69 202 HIS A N 1
ATOM 1629 C CA . HIS A 1 202 ? 13.558 7.979 5.404 1.00 77.69 202 HIS A CA 1
ATOM 1630 C C . HIS A 1 202 ? 13.492 8.351 6.880 1.00 77.69 202 HIS A C 1
ATOM 1632 O O . HIS A 1 202 ? 14.493 8.723 7.495 1.00 77.69 202 HIS A O 1
ATOM 1638 N N . PHE A 1 203 ? 12.305 8.233 7.450 1.00 81.69 203 PHE A N 1
ATOM 1639 C CA . PHE A 1 203 ? 12.040 8.530 8.843 1.00 81.69 203 PHE A CA 1
ATOM 1640 C C . PHE A 1 203 ? 11.735 7.266 9.626 1.00 81.69 203 PHE A C 1
ATOM 1642 O O . PHE A 1 203 ? 11.114 6.332 9.113 1.00 81.69 203 PHE A O 1
ATOM 1649 N N . LEU A 1 204 ? 12.128 7.277 10.896 1.00 86.56 204 LEU A N 1
ATOM 1650 C CA . LEU A 1 204 ? 11.594 6.377 11.904 1.00 86.56 204 LEU A CA 1
ATOM 1651 C C . LEU A 1 204 ? 10.698 7.164 12.852 1.00 86.56 204 LEU A C 1
ATOM 1653 O O . LEU A 1 204 ? 11.134 8.157 13.430 1.00 86.56 204 LEU A O 1
ATOM 1657 N N . ILE A 1 205 ? 9.473 6.690 13.053 1.00 87.56 205 ILE A N 1
ATOM 1658 C CA . ILE A 1 205 ? 8.574 7.214 14.084 1.00 87.56 205 ILE A CA 1
ATOM 1659 C C . ILE A 1 205 ? 8.354 6.126 15.127 1.00 87.56 205 ILE A C 1
ATOM 1661 O O . ILE A 1 205 ? 7.874 5.030 14.818 1.00 87.56 205 ILE A O 1
ATOM 1665 N N . ILE A 1 206 ? 8.729 6.412 16.372 1.00 91.88 206 ILE A N 1
ATOM 1666 C CA . ILE A 1 206 ? 8.574 5.476 17.480 1.00 91.88 206 ILE A CA 1
ATOM 1667 C C . ILE A 1 206 ? 7.167 5.581 18.035 1.00 91.88 206 ILE A C 1
ATOM 1669 O O . ILE A 1 206 ? 6.687 6.666 18.348 1.00 91.88 206 ILE A O 1
ATOM 1673 N N . HIS A 1 207 ? 6.551 4.422 18.210 1.00 91.00 207 HIS A N 1
ATOM 1674 C CA . HIS A 1 207 ? 5.245 4.273 18.811 1.00 91.00 207 HIS A CA 1
ATOM 1675 C C . HIS A 1 207 ? 5.345 3.424 20.070 1.00 91.00 207 HIS A C 1
ATOM 1677 O O . HIS A 1 207 ? 6.053 2.410 20.103 1.00 91.00 207 HIS A O 1
ATOM 1683 N N . VAL A 1 208 ? 4.608 3.828 21.098 1.00 93.00 208 VAL A N 1
ATOM 1684 C CA . VAL A 1 208 ? 4.499 3.099 22.362 1.00 93.00 208 VAL A CA 1
ATOM 1685 C C . VAL A 1 208 ? 3.025 2.909 22.658 1.00 93.00 208 VAL A C 1
ATOM 1687 O O . VAL A 1 208 ? 2.314 3.891 22.840 1.00 93.00 208 VAL A O 1
ATOM 1690 N N . LYS A 1 209 ? 2.578 1.654 22.706 1.00 88.12 209 LYS A N 1
ATOM 1691 C CA . LYS A 1 209 ? 1.210 1.272 23.052 1.00 88.12 209 LYS A CA 1
ATOM 1692 C C . LYS A 1 209 ? 1.174 0.683 24.457 1.00 88.12 209 LYS A C 1
ATOM 1694 O O . LYS A 1 209 ? 1.985 -0.192 24.773 1.00 88.12 209 LYS A O 1
ATOM 1699 N N . ASP A 1 210 ? 0.236 1.133 25.276 1.00 86.75 210 ASP A N 1
ATOM 1700 C CA . ASP A 1 210 ? -0.070 0.523 26.568 1.00 86.75 210 ASP A CA 1
ATOM 1701 C C . ASP A 1 210 ? -1.177 -0.550 26.473 1.00 86.75 210 ASP A C 1
ATOM 1703 O O . ASP A 1 210 ? -1.854 -0.686 25.455 1.00 86.75 210 ASP A O 1
ATOM 1707 N N . ILE A 1 211 ? -1.381 -1.308 27.552 1.00 83.12 211 ILE A N 1
ATOM 1708 C CA . ILE A 1 211 ? -2.389 -2.377 27.657 1.00 83.12 211 ILE A CA 1
ATOM 1709 C C . ILE A 1 211 ? -3.842 -1.881 27.576 1.00 83.12 211 ILE A C 1
ATOM 1711 O O . ILE A 1 211 ? -4.753 -2.691 27.420 1.00 83.12 211 ILE A O 1
ATOM 1715 N N . TYR A 1 212 ? -4.069 -0.572 27.695 1.00 79.44 212 TYR A N 1
ATOM 1716 C CA . TYR A 1 212 ? -5.376 0.065 27.535 1.00 79.44 212 TYR A CA 1
ATOM 1717 C C . TYR A 1 212 ? -5.591 0.568 26.102 1.00 79.44 212 TYR A C 1
ATOM 1719 O O . TYR A 1 212 ? -6.634 1.141 25.793 1.00 79.44 212 TYR A O 1
ATOM 1727 N N . GLY A 1 213 ? -4.619 0.340 25.215 1.00 77.62 213 GLY A N 1
ATOM 1728 C CA . GLY A 1 213 ? -4.655 0.784 23.832 1.00 77.62 213 GLY A CA 1
ATOM 1729 C C . GLY A 1 213 ? -4.162 2.212 23.626 1.00 77.62 213 GLY A C 1
ATOM 1730 O O . GLY A 1 213 ? -4.293 2.724 22.519 1.00 77.62 213 GLY A O 1
ATOM 1731 N N . GLN A 1 214 ? -3.582 2.870 24.633 1.00 79.50 214 GLN A N 1
ATOM 1732 C CA . GLN A 1 214 ? -3.061 4.224 24.496 1.00 79.50 214 GLN A CA 1
ATOM 1733 C C . GLN A 1 214 ? -1.742 4.254 23.746 1.00 79.50 214 GLN A C 1
ATOM 1735 O O . GLN A 1 214 ? -0.809 3.551 24.117 1.00 79.50 214 GLN A O 1
ATOM 1740 N N . ILE A 1 215 ? -1.663 5.091 22.706 1.00 85.06 215 ILE A N 1
ATOM 1741 C CA . ILE A 1 215 ? -0.476 5.221 21.856 1.00 85.06 215 ILE A CA 1
ATOM 1742 C C . ILE A 1 215 ? 0.152 6.600 22.044 1.00 85.06 215 ILE A C 1
ATOM 1744 O O . ILE A 1 215 ? -0.539 7.612 21.917 1.00 85.06 215 ILE A O 1
ATOM 1748 N N . SER A 1 216 ? 1.456 6.635 22.307 1.00 88.25 216 SER A N 1
ATOM 1749 C CA . SER A 1 216 ? 2.291 7.824 22.119 1.00 88.25 216 SER A CA 1
ATOM 1750 C C . SER A 1 216 ? 3.202 7.679 20.908 1.00 88.25 216 SER A C 1
ATOM 1752 O O . SER A 1 216 ? 3.498 6.569 20.461 1.00 88.25 216 SER A O 1
ATOM 1754 N N . ILE A 1 217 ? 3.598 8.828 20.365 1.00 85.75 217 ILE A N 1
ATOM 1755 C CA . ILE A 1 217 ? 4.318 8.973 19.101 1.00 85.75 217 ILE A CA 1
ATOM 1756 C C . ILE A 1 217 ? 5.530 9.873 19.366 1.00 85.75 217 ILE A C 1
ATOM 1758 O O . ILE A 1 217 ? 5.401 10.874 20.074 1.00 85.75 217 ILE A O 1
ATOM 1762 N N . SER A 1 218 ? 6.703 9.517 18.844 1.00 88.38 218 SER A N 1
ATOM 1763 C CA . SER A 1 218 ? 7.891 10.377 18.895 1.00 88.38 218 SER A CA 1
ATOM 1764 C C . SER A 1 218 ? 7.914 11.402 17.765 1.00 88.38 218 SER A C 1
ATOM 1766 O O . SER A 1 218 ? 7.277 11.218 16.733 1.00 88.38 218 SER A O 1
ATOM 1768 N N . GLU A 1 219 ? 8.770 12.411 17.901 1.00 83.19 219 GLU A N 1
ATOM 1769 C CA . GLU A 1 219 ? 9.213 13.195 16.745 1.00 83.19 219 GLU A CA 1
ATOM 1770 C C . GLU A 1 219 ? 9.871 12.286 15.680 1.00 83.19 219 GLU A C 1
ATOM 1772 O O . GLU A 1 219 ? 10.478 11.263 16.046 1.00 83.19 219 GLU A O 1
ATOM 1777 N N . PRO A 1 220 ? 9.779 12.631 14.380 1.00 82.69 220 PRO A N 1
ATOM 1778 C CA . PRO A 1 220 ? 10.418 11.871 13.312 1.00 82.69 220 PRO A CA 1
ATOM 1779 C C . PRO A 1 220 ? 11.946 11.859 13.436 1.00 82.69 220 PRO A C 1
ATOM 1781 O O . PRO A 1 220 ? 12.610 12.895 13.478 1.00 82.69 220 PRO A O 1
ATOM 1784 N N . LEU A 1 221 ? 12.531 10.663 13.439 1.00 86.50 221 LEU A N 1
ATOM 1785 C CA . LEU A 1 221 ? 13.975 10.470 13.400 1.00 86.50 221 LEU A CA 1
ATOM 1786 C C . LEU A 1 221 ? 14.436 10.281 11.951 1.00 86.50 221 LEU A C 1
ATOM 1788 O O . LEU A 1 221 ? 14.155 9.252 11.338 1.00 86.50 221 LEU A O 1
ATOM 1792 N N . HIS A 1 222 ? 15.185 11.244 11.418 1.00 84.12 222 HIS A N 1
ATOM 1793 C CA . HIS A 1 222 ? 15.741 11.165 10.066 1.00 84.12 222 HIS A CA 1
ATOM 1794 C C . HIS A 1 222 ? 16.885 10.147 9.975 1.00 84.12 222 HIS A C 1
ATOM 1796 O O . HIS A 1 222 ? 17.882 10.243 10.695 1.00 84.12 222 HIS A O 1
ATOM 1802 N N . ILE A 1 223 ? 16.781 9.221 9.026 1.00 82.81 223 ILE A N 1
ATOM 1803 C CA . ILE A 1 223 ? 17.811 8.238 8.701 1.00 82.81 223 ILE A CA 1
ATOM 1804 C C . ILE A 1 223 ? 18.408 8.566 7.336 1.00 82.81 223 ILE A C 1
ATOM 1806 O O . ILE A 1 223 ? 17.722 8.545 6.316 1.00 82.81 223 ILE A O 1
ATOM 1810 N N . GLN A 1 224 ? 19.709 8.846 7.333 1.00 76.06 224 GLN A N 1
ATOM 1811 C CA . GLN A 1 224 ? 20.500 9.121 6.136 1.00 76.06 224 GLN A CA 1
ATOM 1812 C C . GLN A 1 224 ? 21.178 7.834 5.654 1.00 76.06 224 GLN A C 1
ATOM 1814 O O . GLN A 1 224 ? 21.929 7.204 6.407 1.00 76.06 224 GLN A O 1
ATOM 1819 N N . VAL A 1 225 ? 20.933 7.432 4.404 1.00 68.12 225 VAL A N 1
ATOM 1820 C CA . VAL A 1 225 ? 21.482 6.182 3.842 1.00 68.12 225 VAL A CA 1
ATOM 1821 C C . VAL A 1 225 ? 22.775 6.467 3.068 1.00 68.12 225 VAL A C 1
ATOM 1823 O O . VAL A 1 225 ? 22.748 7.054 1.985 1.00 68.12 225 VAL A O 1
ATOM 1826 N N . THR A 1 226 ? 23.920 6.035 3.614 1.00 56.72 226 THR A N 1
ATOM 1827 C CA . THR A 1 226 ? 25.267 6.378 3.106 1.00 56.72 226 THR A CA 1
ATOM 1828 C C . THR A 1 226 ? 25.888 5.361 2.138 1.00 56.72 226 THR A C 1
ATOM 1830 O O . THR A 1 226 ? 26.688 5.753 1.296 1.00 56.72 226 THR A O 1
ATOM 1833 N N . ASN A 1 227 ? 25.510 4.077 2.194 1.00 56.44 227 ASN A N 1
ATOM 1834 C CA . ASN A 1 227 ? 25.997 3.026 1.283 1.00 56.44 227 ASN A CA 1
ATOM 1835 C C . ASN A 1 227 ? 24.847 2.491 0.421 1.00 56.44 227 ASN A C 1
ATOM 1837 O O . ASN A 1 227 ? 24.217 1.493 0.763 1.00 56.44 227 ASN A O 1
ATOM 1841 N N . ARG A 1 228 ? 24.568 3.174 -0.693 1.00 62.00 228 ARG A N 1
ATOM 1842 C CA . ARG A 1 228 ? 23.463 2.846 -1.604 1.00 62.00 228 ARG A CA 1
ATOM 1843 C C . ARG A 1 228 ? 23.897 1.773 -2.605 1.00 62.00 228 ARG A C 1
ATOM 1845 O O . ARG A 1 228 ? 24.791 2.025 -3.414 1.00 62.00 228 ARG A O 1
ATOM 1852 N N . ASN A 1 229 ? 23.245 0.611 -2.612 1.00 68.50 229 ASN A N 1
ATOM 1853 C CA . ASN A 1 229 ? 23.171 -0.150 -3.859 1.00 68.50 229 ASN A CA 1
ATOM 1854 C C . ASN A 1 229 ? 22.134 0.562 -4.739 1.00 68.50 229 ASN A C 1
ATOM 1856 O O . ASN A 1 229 ? 21.031 0.852 -4.277 1.00 68.50 229 ASN A O 1
ATOM 1860 N N . ARG A 1 230 ? 22.506 0.922 -5.970 1.00 77.94 230 ARG A N 1
ATOM 1861 C CA . ARG A 1 230 ? 21.638 1.718 -6.851 1.00 77.94 230 ARG A CA 1
ATOM 1862 C C . ARG A 1 230 ? 20.764 0.814 -7.707 1.00 77.94 230 ARG A C 1
ATOM 1864 O O . ARG A 1 230 ? 21.178 -0.280 -8.097 1.00 77.94 230 ARG A O 1
ATOM 1871 N N . ARG A 1 231 ? 19.569 1.302 -8.022 1.00 86.19 231 ARG A N 1
ATOM 1872 C CA . ARG A 1 231 ? 18.620 0.659 -8.930 1.00 86.19 231 ARG A CA 1
ATOM 1873 C C . ARG A 1 231 ? 18.248 1.656 -9.996 1.00 86.19 231 ARG A C 1
ATOM 1875 O O . ARG A 1 231 ? 17.955 2.799 -9.665 1.00 86.19 231 ARG A O 1
ATOM 1882 N N . LYS A 1 232 ? 18.296 1.232 -11.251 1.00 90.00 232 LYS A N 1
ATOM 1883 C CA . LYS A 1 232 ? 18.094 2.110 -12.400 1.00 90.00 232 LYS A CA 1
ATOM 1884 C C . LYS A 1 232 ? 16.878 1.672 -13.189 1.00 90.00 232 LYS A C 1
ATOM 1886 O O . LYS A 1 232 ? 16.757 0.493 -13.500 1.00 90.00 232 LYS A O 1
ATOM 1891 N N . ALA A 1 233 ? 16.014 2.609 -13.557 1.00 93.31 233 ALA A N 1
ATOM 1892 C CA . ALA A 1 233 ? 14.900 2.341 -14.454 1.00 93.31 233 ALA A CA 1
ATOM 1893 C C . ALA A 1 233 ? 15.048 3.127 -15.755 1.00 93.31 233 ALA A C 1
ATOM 1895 O O . ALA A 1 233 ? 15.323 4.326 -15.753 1.00 93.31 233 ALA A O 1
ATOM 1896 N N . VAL A 1 234 ? 14.838 2.445 -16.874 1.00 93.31 234 VAL A N 1
ATOM 1897 C CA . VAL A 1 234 ? 14.721 3.042 -18.203 1.00 93.31 234 VAL A CA 1
ATOM 1898 C C . VAL A 1 234 ? 13.319 2.734 -18.711 1.00 93.31 234 VAL A C 1
ATOM 1900 O O . VAL A 1 234 ? 13.002 1.591 -19.035 1.00 93.31 234 VAL A O 1
ATOM 1903 N N . ILE A 1 235 ? 12.470 3.755 -18.744 1.00 92.31 235 ILE A N 1
ATOM 1904 C CA . ILE A 1 235 ? 11.095 3.675 -19.225 1.00 92.31 235 ILE A CA 1
ATOM 1905 C C . ILE A 1 235 ? 11.062 4.202 -20.657 1.00 92.31 235 ILE A C 1
ATOM 1907 O O . ILE A 1 235 ? 11.501 5.320 -20.923 1.00 92.31 235 ILE A O 1
ATOM 1911 N N . ILE A 1 236 ? 10.545 3.396 -21.576 1.00 89.38 236 ILE A N 1
ATOM 1912 C CA . ILE A 1 236 ? 10.335 3.744 -22.979 1.00 89.38 236 ILE A CA 1
ATOM 1913 C C . ILE A 1 236 ? 8.832 3.689 -23.220 1.00 89.38 236 ILE A C 1
ATOM 1915 O O . ILE A 1 236 ? 8.230 2.617 -23.171 1.00 89.38 236 ILE A O 1
ATOM 1919 N N . ALA A 1 237 ? 8.227 4.841 -23.464 1.00 86.62 237 ALA A N 1
ATOM 1920 C CA . ALA A 1 237 ? 6.794 4.938 -23.666 1.00 86.62 237 ALA A CA 1
ATOM 1921 C C . ALA A 1 237 ? 6.501 5.781 -24.897 1.00 86.62 237 ALA A C 1
ATOM 1923 O O . ALA A 1 237 ? 6.881 6.949 -24.950 1.00 86.62 237 ALA A O 1
ATOM 1924 N N . THR A 1 238 ? 5.833 5.208 -25.885 1.00 79.75 238 THR A N 1
ATOM 1925 C CA . THR A 1 238 ? 5.399 5.942 -27.077 1.00 79.75 238 THR A CA 1
ATOM 1926 C C . THR A 1 238 ? 3.890 5.886 -27.186 1.00 79.75 238 THR A C 1
ATOM 1928 O O . THR A 1 238 ? 3.284 4.904 -26.778 1.00 79.75 238 THR A O 1
ATOM 1931 N N . ALA A 1 239 ? 3.286 6.939 -27.713 1.00 76.50 239 ALA A N 1
ATOM 1932 C CA . ALA A 1 239 ? 1.858 6.978 -27.993 1.00 76.50 239 ALA A CA 1
ATOM 1933 C C . ALA A 1 239 ? 1.616 7.589 -29.385 1.00 76.50 239 ALA A C 1
ATOM 1935 O O . ALA A 1 239 ? 2.490 8.310 -29.876 1.00 76.50 239 ALA A O 1
ATOM 1936 N N . PRO A 1 240 ? 0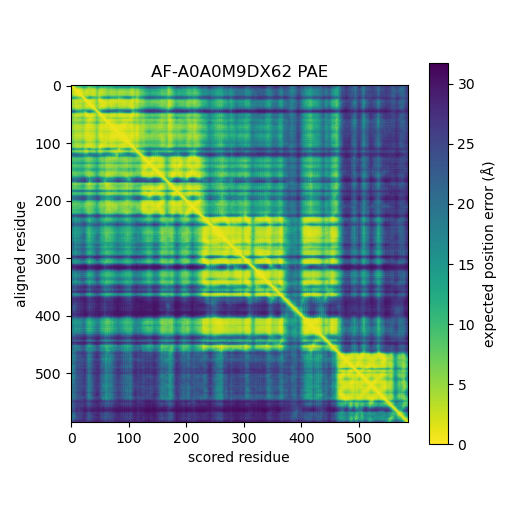.487 7.310 -30.052 1.00 70.75 240 PRO A N 1
ATOM 1937 C CA . PRO A 1 240 ? 0.219 7.846 -31.384 1.00 70.75 240 PRO A CA 1
ATOM 1938 C C . PRO A 1 240 ? -0.008 9.364 -31.335 1.00 70.75 240 PRO A C 1
ATOM 1940 O O . PRO A 1 240 ? -0.647 9.859 -30.418 1.00 70.75 240 PRO A O 1
ATOM 1943 N N . ASP A 1 241 ? 0.442 10.121 -32.340 1.00 69.00 241 ASP A N 1
ATOM 1944 C CA . ASP A 1 241 ? 0.316 11.596 -32.374 1.00 69.00 241 ASP A CA 1
ATOM 1945 C C . ASP A 1 241 ? -1.143 12.110 -32.539 1.00 69.00 241 ASP A C 1
ATOM 1947 O O . ASP A 1 241 ? -1.370 13.291 -32.808 1.00 69.00 241 ASP A O 1
ATOM 1951 N N . ASN A 1 242 ? -2.147 11.235 -32.413 1.00 65.75 242 ASN A N 1
ATOM 1952 C CA . ASN A 1 242 ? -3.575 11.549 -32.538 1.00 65.75 242 ASN A CA 1
ATOM 1953 C C . ASN A 1 242 ? -4.196 12.131 -31.251 1.00 65.75 242 ASN A C 1
ATOM 1955 O O . ASN A 1 242 ? -5.346 12.565 -31.292 1.00 65.75 242 ASN A O 1
ATOM 1959 N N . GLY A 1 243 ? -3.443 12.184 -30.147 1.00 61.34 243 GLY A N 1
ATOM 1960 C CA . GLY A 1 243 ? -3.889 12.717 -28.856 1.00 61.34 243 GLY A CA 1
ATOM 1961 C C . GLY A 1 243 ? -4.474 11.675 -27.895 1.00 61.34 243 GLY A C 1
ATOM 1962 O O . GLY A 1 243 ? -4.798 12.031 -26.764 1.00 61.34 243 GLY A O 1
ATOM 1963 N N . GLU A 1 244 ? -4.563 10.407 -28.300 1.00 65.44 244 GLU A N 1
ATOM 1964 C CA . GLU A 1 244 ? -4.991 9.287 -27.453 1.00 65.44 244 GLU A CA 1
ATOM 1965 C C . GLU A 1 244 ? -3.778 8.780 -26.650 1.00 65.44 244 GLU A C 1
ATOM 1967 O O . GLU A 1 244 ? -2.979 7.952 -27.096 1.00 65.44 244 GLU A O 1
ATOM 1972 N N . HIS A 1 245 ? -3.556 9.371 -25.473 1.00 72.56 245 HIS A N 1
ATOM 1973 C CA . HIS A 1 245 ? -2.381 9.094 -24.629 1.00 72.56 245 HIS A CA 1
ATOM 1974 C C . HIS A 1 245 ? -2.731 8.569 -23.231 1.00 72.56 245 HIS A C 1
ATOM 1976 O O . HIS A 1 245 ? -1.837 8.140 -22.495 1.00 72.56 245 HIS A O 1
ATOM 1982 N N . SER A 1 246 ? -4.018 8.573 -22.875 1.00 66.88 246 SER A N 1
ATOM 1983 C CA . SER A 1 246 ? -4.536 8.306 -21.528 1.00 66.88 246 SER A CA 1
ATOM 1984 C C . SER A 1 246 ? -4.081 6.945 -20.980 1.00 66.88 246 SER A C 1
ATOM 1986 O O . SER A 1 246 ? -3.699 6.816 -19.812 1.00 66.88 246 SER A O 1
ATOM 1988 N N . GLU A 1 247 ? -4.038 5.920 -21.833 1.00 70.00 247 GLU A N 1
ATOM 1989 C CA . GLU A 1 247 ? -3.595 4.581 -21.453 1.00 70.00 247 GLU A CA 1
ATOM 1990 C C . GLU A 1 247 ? -2.099 4.503 -21.148 1.00 70.00 247 GLU A C 1
ATOM 1992 O O . GLU A 1 247 ? -1.695 3.892 -20.153 1.00 70.00 247 GLU A O 1
ATOM 1997 N N . VAL A 1 248 ? -1.278 5.115 -22.004 1.00 77.75 248 VAL A N 1
ATOM 1998 C CA . VAL A 1 248 ? 0.181 5.119 -21.872 1.00 77.75 248 VAL A CA 1
ATOM 1999 C C . VAL A 1 248 ? 0.584 5.938 -20.650 1.00 77.75 248 VAL A C 1
ATOM 2001 O O . VAL A 1 248 ? 1.389 5.465 -19.851 1.00 77.75 248 VAL A O 1
ATOM 2004 N N . GLU A 1 249 ? -0.033 7.104 -20.441 1.00 77.38 249 GLU A N 1
ATOM 2005 C CA . GLU A 1 249 ? 0.148 7.923 -19.236 1.00 77.38 249 GLU A CA 1
ATOM 2006 C C . GLU A 1 249 ? -0.171 7.129 -17.969 1.00 77.38 249 GLU A C 1
ATOM 2008 O O . GLU A 1 249 ? 0.664 7.037 -17.068 1.00 77.38 249 GLU A O 1
ATOM 2013 N N . ARG A 1 250 ? -1.331 6.462 -17.934 1.00 73.94 250 ARG A N 1
ATOM 2014 C CA . ARG A 1 250 ? -1.747 5.651 -16.785 1.00 73.94 250 ARG A CA 1
ATOM 2015 C C . ARG A 1 250 ? -0.774 4.505 -16.506 1.00 73.94 250 ARG A C 1
ATOM 2017 O O . ARG A 1 250 ? -0.491 4.209 -15.348 1.00 73.94 250 ARG A O 1
ATOM 2024 N N . LYS A 1 251 ? -0.261 3.835 -17.539 1.00 80.44 251 LYS A N 1
ATOM 2025 C CA . LYS A 1 251 ? 0.751 2.778 -17.383 1.00 80.44 251 LYS A CA 1
ATOM 2026 C C . LYS A 1 251 ? 2.056 3.334 -16.804 1.00 80.44 251 LYS A C 1
ATOM 2028 O O . LYS A 1 251 ? 2.605 2.729 -15.885 1.00 80.44 251 LYS A O 1
ATOM 2033 N N . ILE A 1 252 ? 2.529 4.483 -17.300 1.00 84.81 252 ILE A N 1
ATOM 2034 C CA . ILE A 1 252 ? 3.724 5.156 -16.765 1.00 84.81 252 ILE A CA 1
ATOM 2035 C C . ILE A 1 252 ? 3.507 5.549 -15.298 1.00 84.81 252 ILE A C 1
ATOM 2037 O O . ILE A 1 252 ? 4.404 5.301 -14.496 1.00 84.81 252 ILE A O 1
ATOM 2041 N N . ASP A 1 253 ? 2.334 6.085 -14.937 1.00 78.44 253 ASP A N 1
ATOM 2042 C CA . ASP A 1 253 ? 1.967 6.408 -13.548 1.00 78.44 253 ASP A CA 1
ATOM 2043 C C . ASP A 1 253 ? 2.139 5.183 -12.636 1.00 78.44 253 ASP A C 1
ATOM 2045 O O . ASP A 1 253 ? 2.876 5.242 -11.651 1.00 78.44 253 ASP A O 1
ATOM 2049 N N . TRP A 1 254 ? 1.538 4.041 -12.996 1.00 80.56 254 TRP A N 1
ATOM 2050 C CA . TRP A 1 254 ? 1.640 2.810 -12.201 1.00 80.56 254 TRP A CA 1
ATOM 2051 C C . TRP A 1 254 ? 3.078 2.314 -12.053 1.00 80.56 254 TRP A C 1
ATOM 2053 O O . TRP A 1 254 ? 3.472 1.904 -10.961 1.00 80.56 254 TRP A O 1
ATOM 2063 N N . VAL A 1 255 ? 3.866 2.344 -13.132 1.00 88.69 255 VAL A N 1
ATOM 2064 C CA . VAL A 1 255 ? 5.274 1.923 -13.096 1.00 88.69 255 VAL A CA 1
ATOM 2065 C C . VAL A 1 255 ? 6.075 2.855 -12.199 1.00 88.69 255 VAL A C 1
ATOM 2067 O O . VAL A 1 255 ? 6.807 2.378 -11.335 1.00 88.69 255 VAL A O 1
ATOM 2070 N N . TYR A 1 256 ? 5.937 4.168 -12.396 1.00 86.69 256 TYR A N 1
ATOM 2071 C CA . TYR A 1 256 ? 6.670 5.184 -11.653 1.00 86.69 256 TYR A CA 1
ATOM 2072 C C . TYR A 1 256 ? 6.365 5.111 -10.157 1.00 86.69 256 TYR A C 1
ATOM 2074 O O . TYR A 1 256 ? 7.295 5.001 -9.357 1.00 86.69 256 TYR A O 1
ATOM 2082 N N . ASP A 1 257 ? 5.084 5.097 -9.782 1.00 76.94 257 ASP A N 1
ATOM 2083 C CA . ASP A 1 257 ? 4.658 5.010 -8.385 1.00 76.94 257 ASP A CA 1
ATOM 2084 C C . ASP A 1 257 ? 5.149 3.707 -7.742 1.00 76.94 257 ASP A C 1
ATOM 2086 O O . ASP A 1 257 ? 5.672 3.722 -6.623 1.00 76.94 257 ASP A O 1
ATOM 2090 N N . ALA A 1 258 ? 5.053 2.581 -8.463 1.00 82.50 258 ALA A N 1
ATOM 2091 C CA . ALA A 1 258 ? 5.542 1.291 -7.990 1.00 82.50 258 ALA A CA 1
ATOM 2092 C C . ALA A 1 258 ? 7.047 1.316 -7.708 1.00 82.50 258 ALA A C 1
ATOM 2094 O O . ALA A 1 258 ? 7.465 0.982 -6.603 1.00 82.50 258 ALA A O 1
ATOM 2095 N N . ILE A 1 259 ? 7.880 1.721 -8.667 1.00 85.69 259 ILE A N 1
ATOM 2096 C CA . ILE A 1 259 ? 9.340 1.641 -8.508 1.00 85.69 259 ILE A CA 1
ATOM 2097 C C . ILE A 1 259 ? 9.889 2.717 -7.572 1.00 85.69 259 ILE A C 1
ATOM 2099 O O . ILE A 1 259 ? 10.811 2.437 -6.806 1.00 85.69 259 ILE A O 1
ATOM 2103 N N . ASN A 1 260 ? 9.307 3.920 -7.581 1.00 79.19 260 ASN A N 1
ATOM 2104 C CA . ASN A 1 260 ? 9.665 4.983 -6.646 1.00 79.19 260 ASN A CA 1
ATOM 2105 C C . ASN A 1 260 ? 9.371 4.536 -5.208 1.00 79.19 260 ASN A C 1
ATOM 2107 O O . ASN A 1 260 ? 10.215 4.690 -4.326 1.00 79.19 260 ASN A O 1
ATOM 2111 N N . PHE A 1 261 ? 8.220 3.889 -4.985 1.00 74.19 261 PHE A N 1
ATOM 2112 C CA . PHE A 1 261 ? 7.917 3.273 -3.696 1.00 74.19 261 PHE A CA 1
ATOM 2113 C C . PHE A 1 261 ? 8.897 2.154 -3.349 1.00 74.19 261 PHE A C 1
ATOM 2115 O O . PHE A 1 261 ? 9.410 2.105 -2.236 1.00 74.19 261 PHE A O 1
ATOM 2122 N N . GLN A 1 262 ? 9.219 1.295 -4.315 1.00 77.62 262 GLN A N 1
ATOM 2123 C CA . GLN A 1 262 ? 10.143 0.175 -4.147 1.00 77.62 262 GLN A CA 1
ATOM 2124 C C . GLN A 1 262 ? 11.631 0.601 -4.122 1.00 77.62 262 GLN A C 1
ATOM 2126 O O . GLN A 1 262 ? 12.521 -0.227 -4.332 1.00 77.62 262 GLN A O 1
ATOM 2131 N N . GLY A 1 263 ? 11.927 1.871 -3.822 1.00 74.88 263 GLY A N 1
ATOM 2132 C CA . GLY A 1 263 ? 13.273 2.352 -3.498 1.00 74.88 263 GLY A CA 1
ATOM 2133 C C . GLY A 1 263 ? 14.146 2.713 -4.698 1.00 74.88 263 GLY A C 1
ATOM 2134 O O . GLY A 1 263 ? 15.374 2.688 -4.587 1.00 74.88 263 GLY A O 1
ATOM 2135 N N . TYR A 1 264 ? 13.552 3.023 -5.852 1.00 82.88 264 TYR A N 1
ATOM 2136 C CA . TYR A 1 264 ? 14.274 3.669 -6.949 1.00 82.88 264 TYR A CA 1
ATOM 2137 C C . TYR A 1 264 ? 14.399 5.169 -6.668 1.00 82.88 264 TYR A C 1
ATOM 2139 O O . TYR A 1 264 ? 13.436 5.820 -6.272 1.00 82.88 264 TYR A O 1
ATOM 2147 N N . SER A 1 265 ? 15.588 5.735 -6.884 1.00 78.06 265 SER A N 1
ATOM 2148 C CA . SER A 1 265 ? 15.783 7.188 -6.819 1.00 78.06 265 SER A CA 1
ATOM 2149 C C . SER A 1 265 ? 15.250 7.850 -8.087 1.00 78.06 265 SER A C 1
ATOM 2151 O O . SER A 1 265 ? 15.459 7.331 -9.183 1.00 78.06 265 SER A O 1
ATOM 2153 N N . LYS A 1 266 ? 14.646 9.037 -7.967 1.00 78.88 266 LYS A N 1
ATOM 2154 C CA . LYS A 1 266 ? 14.203 9.846 -9.116 1.00 78.88 266 LYS A CA 1
ATOM 2155 C C . LYS A 1 266 ? 15.320 10.107 -10.124 1.00 78.88 266 LYS A C 1
ATOM 2157 O O . LYS A 1 266 ? 15.079 10.029 -11.323 1.00 78.88 266 LYS A O 1
ATOM 2162 N N . ASP A 1 267 ? 16.538 10.345 -9.641 1.00 81.50 267 ASP A N 1
ATOM 2163 C CA . ASP A 1 267 ? 17.713 10.587 -10.491 1.00 81.50 267 ASP A CA 1
ATOM 2164 C C . ASP A 1 267 ? 18.125 9.348 -11.304 1.00 81.50 267 ASP A C 1
ATOM 2166 O O . ASP A 1 267 ? 18.830 9.456 -12.309 1.00 81.50 267 ASP A O 1
ATOM 2170 N N . ASP A 1 268 ? 17.678 8.168 -10.871 1.00 85.62 268 ASP A N 1
ATOM 2171 C CA . ASP A 1 268 ? 17.947 6.877 -11.496 1.00 85.62 268 ASP A CA 1
ATOM 2172 C C . ASP A 1 268 ? 16.793 6.368 -12.375 1.00 85.62 268 ASP A C 1
ATOM 2174 O O . ASP A 1 268 ? 16.904 5.293 -12.973 1.00 85.62 268 ASP A O 1
ATOM 2178 N N . ILE A 1 269 ? 15.708 7.139 -12.505 1.00 89.81 269 ILE A N 1
ATOM 2179 C CA . ILE A 1 269 ? 14.592 6.835 -13.401 1.00 89.81 269 ILE A CA 1
ATOM 2180 C C . ILE A 1 269 ? 14.687 7.739 -14.632 1.00 89.81 269 ILE A C 1
ATOM 2182 O O . ILE A 1 269 ? 14.598 8.962 -14.554 1.00 89.81 269 ILE A O 1
ATOM 2186 N N . VAL A 1 270 ? 14.852 7.128 -15.803 1.00 92.38 270 VAL A N 1
ATOM 2187 C CA . VAL A 1 270 ? 14.930 7.828 -17.088 1.00 92.38 270 VAL A CA 1
ATOM 2188 C C . VAL A 1 270 ? 13.700 7.493 -17.919 1.00 92.38 270 VAL A C 1
ATOM 2190 O O . VAL A 1 270 ? 13.475 6.328 -18.232 1.00 92.38 270 VAL A O 1
ATOM 2193 N N . LEU A 1 271 ? 12.940 8.514 -18.320 1.00 92.25 271 LEU A N 1
ATOM 2194 C CA . LEU A 1 271 ? 11.799 8.385 -19.227 1.00 92.25 271 LEU A CA 1
ATOM 2195 C C . LEU A 1 271 ? 12.182 8.855 -20.634 1.00 92.25 271 LEU A C 1
ATOM 2197 O O . LEU A 1 271 ? 12.593 10.001 -20.816 1.00 92.25 271 LEU A O 1
ATOM 2201 N N . TYR A 1 272 ? 12.013 7.986 -21.626 1.00 90.00 272 TYR A N 1
ATOM 2202 C CA . TYR A 1 272 ? 12.016 8.325 -23.045 1.00 90.00 272 TYR A CA 1
ATOM 2203 C C . TYR A 1 272 ? 10.587 8.272 -23.565 1.00 90.00 272 TYR A C 1
ATOM 2205 O O . TYR A 1 272 ? 9.972 7.204 -23.556 1.00 90.00 272 TYR A O 1
ATOM 2213 N N . SER A 1 273 ? 10.059 9.414 -24.004 1.00 86.88 273 SER A N 1
ATOM 2214 C CA . SER A 1 273 ? 8.679 9.486 -24.475 1.00 86.88 273 SER A CA 1
ATOM 2215 C C . SER A 1 273 ? 8.411 10.671 -25.399 1.00 86.88 273 SER A C 1
ATOM 2217 O O . SER A 1 273 ? 9.119 11.678 -25.342 1.00 86.88 273 SER A O 1
ATOM 2219 N N . ASN A 1 274 ? 7.396 10.539 -26.260 1.00 83.69 274 ASN A N 1
ATOM 2220 C CA . ASN A 1 274 ? 6.816 11.649 -27.021 1.00 83.69 274 ASN A CA 1
ATOM 2221 C C . ASN A 1 274 ? 5.668 12.353 -26.278 1.00 83.69 274 ASN A C 1
ATOM 2223 O O . ASN A 1 274 ? 5.250 13.421 -26.717 1.00 83.69 274 ASN A O 1
ATOM 2227 N N . ILE A 1 275 ? 5.205 11.804 -25.151 1.00 79.62 275 ILE A N 1
ATOM 2228 C CA . ILE A 1 275 ? 4.164 12.401 -24.310 1.00 79.62 275 ILE A CA 1
ATOM 2229 C C . ILE A 1 275 ? 4.766 13.028 -23.053 1.00 79.62 275 ILE A C 1
ATOM 2231 O O . ILE A 1 275 ? 5.800 12.587 -22.548 1.00 79.62 275 ILE A O 1
ATOM 2235 N N . SER A 1 276 ? 4.129 14.091 -22.562 1.00 80.81 276 SER A N 1
ATOM 2236 C CA . SER A 1 276 ? 4.548 14.765 -21.331 1.00 80.81 276 SER A CA 1
ATOM 2237 C C . SER A 1 276 ? 4.045 14.007 -20.113 1.00 80.81 276 SER A C 1
ATOM 2239 O O . SER A 1 276 ? 2.883 13.636 -20.049 1.00 80.81 276 SER A O 1
ATOM 2241 N N . PHE A 1 277 ? 4.909 13.830 -19.120 1.00 77.12 277 PHE A N 1
ATOM 2242 C CA . PHE A 1 277 ? 4.578 13.152 -17.876 1.00 77.12 277 PHE A CA 1
ATOM 2243 C C . PHE A 1 277 ? 5.145 13.959 -16.706 1.00 77.12 277 PHE A C 1
ATOM 2245 O O . PHE A 1 277 ? 6.265 14.457 -16.778 1.00 77.12 277 PHE A O 1
ATOM 2252 N N . ALA A 1 278 ? 4.387 14.123 -15.624 1.00 69.12 278 ALA A N 1
ATOM 2253 C CA . ALA A 1 278 ? 4.884 14.715 -14.385 1.00 69.12 278 ALA A CA 1
ATOM 2254 C C . ALA A 1 278 ? 4.800 13.647 -13.286 1.00 69.12 278 ALA A C 1
ATOM 2256 O O . ALA A 1 278 ? 3.718 13.100 -13.081 1.00 69.12 278 ALA A O 1
ATOM 2257 N N . PRO A 1 279 ? 5.898 13.358 -12.563 1.00 70.38 279 PRO A N 1
ATOM 2258 C CA . PRO A 1 279 ? 6.981 14.303 -12.264 1.00 70.38 279 PRO A CA 1
ATOM 2259 C C . PRO A 1 279 ? 8.269 14.170 -13.101 1.00 70.38 279 PRO A C 1
ATOM 2261 O O . PRO A 1 279 ? 9.180 14.970 -12.894 1.00 70.38 279 PRO A O 1
ATOM 2264 N N . ILE A 1 280 ? 8.391 13.195 -14.012 1.00 80.19 280 ILE A N 1
ATOM 2265 C CA . ILE A 1 280 ? 9.626 12.998 -14.798 1.00 80.19 280 ILE A CA 1
ATOM 2266 C C . ILE A 1 280 ? 9.540 13.702 -16.148 1.00 80.19 280 ILE A C 1
ATOM 2268 O O . ILE A 1 280 ? 8.746 13.319 -16.997 1.00 80.19 280 ILE A O 1
ATOM 2272 N N . ILE A 1 281 ? 10.460 14.631 -16.403 1.00 85.38 281 ILE A N 1
ATOM 2273 C CA . ILE A 1 281 ? 10.579 15.275 -17.714 1.00 85.38 281 ILE A CA 1
ATOM 2274 C C . ILE A 1 281 ? 11.050 14.237 -18.754 1.00 85.38 281 ILE A C 1
ATOM 2276 O O . ILE A 1 281 ? 12.167 13.719 -18.627 1.00 85.38 281 ILE A O 1
ATOM 2280 N N . PRO A 1 282 ? 10.244 13.935 -19.789 1.00 87.25 282 PRO A N 1
ATOM 2281 C CA . PRO A 1 282 ? 10.605 12.956 -20.804 1.00 87.25 282 PRO A CA 1
ATOM 2282 C C . PRO A 1 282 ? 11.772 13.455 -21.660 1.00 87.25 282 PRO A C 1
ATOM 2284 O O . PRO A 1 282 ? 11.869 14.629 -22.026 1.00 87.25 282 PRO A O 1
ATOM 2287 N N . ARG A 1 283 ? 12.664 12.534 -22.021 1.00 89.25 283 ARG A N 1
ATOM 2288 C CA . ARG A 1 283 ? 13.704 12.749 -23.028 1.00 89.25 283 ARG A CA 1
ATOM 2289 C C . ARG A 1 283 ? 13.173 12.356 -24.398 1.00 89.25 283 ARG A C 1
ATOM 2291 O O . ARG A 1 283 ? 12.463 11.360 -24.538 1.00 89.25 283 ARG A O 1
ATOM 2298 N N . LYS A 1 284 ? 13.597 13.089 -25.428 1.00 83.69 284 LYS A N 1
ATOM 2299 C CA . LYS A 1 284 ? 13.353 12.689 -26.815 1.00 83.69 284 LYS A CA 1
ATOM 2300 C C . LYS A 1 284 ? 14.044 11.350 -27.091 1.00 83.69 284 LYS A C 1
ATOM 2302 O O . LYS A 1 284 ? 15.202 11.163 -26.718 1.00 83.69 284 LYS A O 1
ATOM 2307 N N . LEU A 1 285 ? 13.335 10.429 -27.742 1.00 81.31 285 LEU A N 1
ATOM 2308 C CA . LEU A 1 285 ? 13.879 9.124 -28.106 1.00 81.31 285 LEU A CA 1
ATOM 2309 C C . LEU A 1 285 ? 14.974 9.271 -29.176 1.00 81.31 285 LEU A C 1
ATOM 2311 O O . LEU A 1 285 ? 14.774 9.915 -30.204 1.00 81.31 285 LEU A O 1
ATOM 2315 N N . SER A 1 286 ? 16.131 8.673 -28.902 1.00 85.38 286 SER A N 1
ATOM 2316 C CA . SER A 1 286 ? 17.312 8.595 -29.769 1.00 85.38 286 SER A CA 1
ATOM 2317 C C . SER A 1 286 ? 17.990 7.263 -29.470 1.00 85.38 286 SER A C 1
ATOM 2319 O O . SER A 1 286 ? 18.235 6.956 -28.298 1.00 85.38 286 SER A O 1
ATOM 2321 N N . ILE A 1 287 ? 18.276 6.450 -30.495 1.00 83.56 287 ILE A N 1
ATOM 2322 C CA . ILE A 1 287 ? 18.860 5.109 -30.302 1.00 83.56 287 ILE A CA 1
ATOM 2323 C C . ILE A 1 287 ? 20.182 5.195 -29.530 1.00 83.56 287 ILE A C 1
ATOM 2325 O O . ILE A 1 287 ? 20.439 4.384 -28.638 1.00 83.56 287 ILE A O 1
ATOM 2329 N N . ASN A 1 288 ? 21.010 6.195 -29.836 1.00 87.06 288 ASN A N 1
ATOM 2330 C CA . ASN A 1 288 ? 22.291 6.390 -29.163 1.00 87.06 288 ASN A CA 1
ATOM 2331 C C . ASN A 1 288 ? 22.112 6.787 -27.697 1.00 87.06 288 ASN A C 1
ATOM 2333 O O . ASN A 1 288 ? 22.786 6.225 -26.834 1.00 87.06 288 ASN A O 1
ATOM 2337 N N . ASP A 1 289 ? 21.191 7.704 -27.400 1.00 87.38 289 ASP A N 1
ATOM 2338 C CA . ASP A 1 289 ? 20.945 8.136 -26.022 1.00 87.38 289 ASP A CA 1
ATOM 2339 C C . ASP A 1 289 ? 20.339 7.007 -25.192 1.00 87.38 289 ASP A C 1
ATOM 2341 O O . ASP A 1 289 ? 20.716 6.814 -24.035 1.00 87.38 289 ASP A O 1
ATOM 2345 N N . LEU A 1 290 ? 19.449 6.214 -25.793 1.00 88.06 290 LEU A N 1
ATOM 2346 C CA . LEU A 1 290 ? 18.882 5.033 -25.160 1.00 88.06 290 LEU A CA 1
ATOM 2347 C C . LEU A 1 290 ? 19.964 3.985 -24.868 1.00 88.06 290 LEU A C 1
ATOM 2349 O O . LEU A 1 290 ? 20.055 3.497 -23.739 1.00 88.06 290 LEU A O 1
ATOM 2353 N N . LYS A 1 291 ? 20.833 3.691 -25.846 1.00 90.12 291 LYS A N 1
ATOM 2354 C CA . LYS A 1 291 ? 21.983 2.795 -25.662 1.00 90.12 291 LYS A CA 1
ATOM 2355 C C . LYS A 1 291 ? 22.863 3.266 -24.507 1.00 90.12 291 LYS A C 1
ATOM 2357 O O . LYS A 1 291 ? 23.225 2.464 -23.650 1.00 90.12 291 LYS A O 1
ATOM 2362 N N . GLN A 1 292 ? 23.192 4.558 -24.456 1.00 88.50 292 GLN A N 1
ATOM 2363 C CA . GLN A 1 292 ? 23.993 5.117 -23.367 1.00 88.50 292 GLN A CA 1
ATOM 2364 C C . GLN A 1 292 ? 23.270 5.018 -22.023 1.00 88.50 292 GLN A C 1
ATOM 2366 O O . GLN A 1 292 ? 23.888 4.643 -21.032 1.00 88.50 292 GLN A O 1
ATOM 2371 N N . SER A 1 293 ? 21.962 5.269 -21.965 1.00 89.44 293 SER A N 1
ATOM 2372 C CA . SER A 1 293 ? 21.188 5.105 -20.730 1.00 89.44 293 SER A CA 1
ATOM 2373 C C . SER A 1 293 ? 21.168 3.660 -20.232 1.00 89.44 293 SER A C 1
ATOM 2375 O O . SER A 1 293 ? 21.243 3.449 -19.026 1.00 89.44 293 SER A O 1
ATOM 2377 N N . ILE A 1 294 ? 21.143 2.661 -21.113 1.00 89.38 294 ILE A N 1
ATOM 2378 C CA . ILE A 1 294 ? 21.204 1.248 -20.712 1.00 89.38 294 ILE A CA 1
ATOM 2379 C C . ILE A 1 294 ? 22.630 0.853 -20.288 1.00 89.38 294 ILE A C 1
ATOM 2381 O O . ILE A 1 294 ? 22.820 0.240 -19.240 1.00 89.38 294 ILE A O 1
ATOM 2385 N N . LEU A 1 295 ? 23.650 1.228 -21.066 1.00 88.69 295 LEU A N 1
ATOM 2386 C CA . LEU A 1 295 ? 25.033 0.783 -20.846 1.00 88.69 295 LEU A CA 1
ATOM 2387 C C . LEU A 1 295 ? 25.802 1.590 -19.793 1.00 88.69 295 LEU A C 1
ATOM 2389 O O . LEU A 1 295 ? 26.801 1.098 -19.258 1.00 88.69 295 LEU A O 1
ATOM 2393 N N . ASN A 1 296 ? 25.381 2.820 -19.490 1.00 81.75 296 ASN A N 1
ATOM 2394 C CA . ASN A 1 296 ? 26.045 3.668 -18.504 1.00 81.75 296 ASN A CA 1
ATOM 2395 C C . ASN A 1 296 ? 25.673 3.246 -17.076 1.00 81.75 296 ASN A C 1
ATOM 2397 O O . ASN A 1 296 ? 24.844 3.871 -16.406 1.00 81.75 296 ASN A O 1
ATOM 2401 N N . CYS A 1 297 ? 26.289 2.145 -16.655 1.00 71.25 297 CYS A N 1
ATOM 2402 C CA . CYS A 1 297 ? 26.184 1.557 -15.323 1.00 71.25 297 CYS A CA 1
ATOM 2403 C C . CYS A 1 297 ? 27.561 1.417 -14.638 1.00 71.25 297 CYS A C 1
ATOM 2405 O O . CYS A 1 297 ? 27.646 0.887 -13.537 1.00 71.25 297 CYS A O 1
ATOM 2407 N N . LYS A 1 298 ? 28.644 1.881 -15.283 1.00 57.41 298 LYS A N 1
ATOM 2408 C CA . LYS A 1 298 ? 30.039 1.562 -14.919 1.00 57.41 298 LYS A CA 1
ATOM 2409 C C . LYS A 1 298 ? 30.556 2.257 -13.656 1.00 57.41 298 LYS A C 1
ATOM 2411 O O . LYS A 1 298 ? 31.428 1.704 -12.996 1.00 57.41 298 LYS A O 1
ATOM 2416 N N . ASP A 1 299 ? 30.003 3.415 -13.301 1.00 54.81 299 ASP A N 1
ATOM 2417 C CA . ASP A 1 299 ? 30.513 4.241 -12.193 1.00 54.81 299 ASP A CA 1
ATOM 2418 C C . ASP A 1 299 ? 29.767 4.025 -10.868 1.00 54.81 299 ASP A C 1
ATOM 2420 O O . ASP A 1 299 ? 30.022 4.703 -9.874 1.00 54.81 299 ASP A O 1
ATOM 2424 N N . SER A 1 300 ? 28.824 3.082 -10.823 1.00 59.97 300 SER A N 1
ATOM 2425 C CA . SER A 1 300 ? 28.035 2.828 -9.621 1.00 59.97 300 SER A CA 1
ATOM 2426 C C . SER A 1 300 ? 27.701 1.358 -9.454 1.00 59.97 300 SER A C 1
ATOM 2428 O O . SER A 1 300 ? 27.473 0.649 -10.427 1.00 59.97 300 SER A O 1
ATOM 2430 N N . LYS A 1 301 ? 27.652 0.901 -8.201 1.00 72.44 301 LYS A N 1
ATOM 2431 C CA . LYS A 1 301 ? 27.226 -0.449 -7.829 1.00 72.44 301 LYS A CA 1
ATOM 2432 C C . LYS A 1 301 ? 25.713 -0.587 -8.061 1.00 72.44 301 LYS A C 1
ATOM 2434 O O . LYS A 1 301 ? 24.923 -0.490 -7.122 1.00 72.44 301 LYS A O 1
ATOM 2439 N N . ILE A 1 302 ? 25.322 -0.711 -9.330 1.00 81.31 302 ILE A N 1
ATOM 2440 C CA . ILE A 1 302 ? 23.941 -0.954 -9.747 1.00 81.31 302 ILE A CA 1
ATOM 2441 C C . ILE A 1 302 ? 23.661 -2.441 -9.557 1.00 81.31 302 ILE A C 1
ATOM 2443 O O . ILE A 1 302 ? 24.287 -3.287 -10.195 1.00 81.31 302 ILE A O 1
ATOM 2447 N N . GLU A 1 303 ? 22.743 -2.758 -8.650 1.00 82.44 303 GLU A N 1
ATOM 2448 C CA . GLU A 1 303 ? 22.339 -4.140 -8.360 1.00 82.44 303 GLU A CA 1
ATOM 2449 C C . GLU A 1 303 ? 21.120 -4.582 -9.176 1.00 82.44 303 GLU A C 1
ATOM 2451 O O . GLU A 1 303 ? 20.875 -5.778 -9.325 1.00 82.44 303 GLU A O 1
ATOM 2456 N N . GLU A 1 304 ? 20.372 -3.626 -9.729 1.00 88.06 304 GLU A N 1
ATOM 2457 C CA . GLU A 1 304 ? 19.166 -3.876 -10.510 1.00 88.06 304 GLU A CA 1
ATOM 2458 C C . GLU A 1 304 ? 18.991 -2.822 -11.605 1.00 88.06 304 GLU A C 1
ATOM 2460 O O . GLU A 1 304 ? 19.133 -1.620 -11.363 1.00 88.06 304 GLU A O 1
ATOM 2465 N N . ILE A 1 305 ? 18.659 -3.281 -12.810 1.00 91.06 305 ILE A N 1
ATOM 2466 C CA . ILE A 1 305 ? 18.200 -2.427 -13.901 1.00 91.06 305 ILE A CA 1
ATOM 2467 C C . ILE A 1 305 ? 16.849 -2.926 -14.406 1.00 91.06 305 ILE A C 1
ATOM 2469 O O . ILE A 1 305 ? 16.703 -4.091 -14.779 1.00 91.06 305 ILE A O 1
ATOM 2473 N N . LEU A 1 306 ? 15.868 -2.032 -14.428 1.00 93.25 306 LEU A N 1
ATOM 2474 C CA . LEU A 1 306 ? 14.551 -2.253 -15.002 1.00 93.25 306 LEU A CA 1
ATOM 2475 C C . LEU A 1 306 ? 14.449 -1.521 -16.337 1.00 93.25 306 LEU A C 1
ATOM 2477 O O . LEU A 1 306 ? 14.701 -0.322 -16.424 1.00 93.25 306 LEU A O 1
ATOM 2481 N N . ILE A 1 307 ? 14.022 -2.234 -17.369 1.00 92.50 307 ILE A N 1
ATOM 2482 C CA . ILE A 1 307 ? 13.651 -1.670 -18.661 1.00 92.50 307 ILE A CA 1
ATOM 2483 C C . ILE A 1 307 ? 12.164 -1.944 -18.853 1.00 92.50 307 ILE A C 1
ATOM 2485 O O . ILE A 1 307 ? 11.765 -3.104 -18.969 1.00 92.50 307 ILE A O 1
ATOM 2489 N N . TYR A 1 308 ? 11.350 -0.889 -18.855 1.00 91.81 308 TYR A N 1
ATOM 2490 C CA . TYR A 1 308 ? 9.912 -0.973 -19.111 1.00 91.81 308 TYR A CA 1
ATOM 2491 C C . TYR A 1 308 ? 9.594 -0.347 -20.465 1.00 91.81 308 TYR A C 1
ATOM 2493 O O . TYR A 1 308 ? 10.043 0.760 -20.756 1.00 91.81 308 TYR A O 1
ATOM 2501 N N . MET A 1 309 ? 8.837 -1.059 -21.291 1.00 87.25 309 MET A N 1
ATOM 2502 C CA . MET A 1 309 ? 8.460 -0.628 -22.635 1.00 87.25 309 MET A CA 1
ATOM 2503 C C . MET A 1 309 ? 6.943 -0.678 -22.793 1.00 87.25 309 MET A C 1
ATOM 2505 O O . MET A 1 309 ? 6.358 -1.713 -22.495 1.00 87.25 309 MET A O 1
ATOM 2509 N N . THR A 1 310 ? 6.311 0.389 -23.286 1.00 83.56 310 THR A N 1
ATOM 2510 C CA . THR A 1 310 ? 4.862 0.428 -23.565 1.00 83.56 310 THR A CA 1
ATOM 2511 C C . THR A 1 310 ? 4.529 1.296 -24.777 1.00 83.56 310 THR A C 1
ATOM 2513 O O . THR A 1 310 ? 5.256 2.242 -25.080 1.00 83.56 310 THR A O 1
ATOM 2516 N N . GLY A 1 311 ? 3.437 0.966 -25.476 1.00 73.81 311 GLY A N 1
ATOM 2517 C CA . GLY A 1 311 ? 2.909 1.743 -26.608 1.00 73.81 311 GLY A CA 1
ATOM 2518 C C . GLY A 1 311 ? 3.851 1.842 -27.817 1.00 73.81 311 GLY A C 1
ATOM 2519 O O . GLY A 1 311 ? 3.685 2.690 -28.695 1.00 73.81 311 GLY A O 1
ATOM 2520 N N . VAL A 1 312 ? 4.871 0.979 -27.876 1.00 59.88 312 VAL A N 1
ATOM 2521 C CA . VAL A 1 312 ? 5.777 0.853 -29.024 1.00 59.88 312 VAL A CA 1
ATOM 2522 C C . VAL A 1 312 ? 5.037 0.134 -30.144 1.00 59.88 312 VAL A C 1
ATOM 2524 O O . VAL A 1 312 ? 5.124 -1.085 -30.284 1.00 59.88 312 VAL A O 1
ATOM 2527 N N . GLU A 1 313 ? 4.267 0.888 -30.919 1.00 55.41 313 GLU A N 1
ATOM 2528 C CA . GLU A 1 313 ? 3.729 0.412 -32.186 1.00 55.41 313 GLU A CA 1
ATOM 2529 C C . GLU A 1 313 ? 4.824 0.395 -33.260 1.00 55.41 313 GLU A C 1
ATOM 2531 O O . GLU A 1 313 ? 5.794 1.154 -33.208 1.00 55.41 313 GLU A O 1
ATOM 2536 N N . ASN A 1 314 ? 4.623 -0.411 -34.306 1.00 47.03 314 ASN A N 1
ATOM 2537 C CA . ASN A 1 314 ? 5.486 -0.475 -35.495 1.00 47.03 314 ASN A CA 1
ATOM 2538 C C . ASN A 1 314 ? 5.627 0.871 -36.258 1.00 47.03 314 ASN A C 1
ATOM 2540 O O . ASN A 1 314 ? 6.269 0.904 -37.306 1.00 47.03 314 ASN A O 1
ATOM 2544 N N . ASN A 1 315 ? 5.035 1.960 -35.752 1.00 40.75 315 ASN A N 1
ATOM 2545 C CA . ASN A 1 315 ? 4.965 3.281 -36.373 1.00 40.75 315 ASN A CA 1
ATOM 2546 C C . ASN A 1 315 ? 5.686 4.403 -35.588 1.00 40.75 315 ASN A C 1
ATOM 2548 O O . ASN A 1 315 ? 5.572 5.566 -35.971 1.00 40.75 315 ASN A O 1
ATOM 2552 N N . ALA A 1 316 ? 6.456 4.105 -34.531 1.00 40.41 316 ALA A N 1
ATOM 2553 C CA . ALA A 1 316 ? 7.327 5.107 -33.895 1.00 40.41 316 ALA A CA 1
ATOM 2554 C C . ALA A 1 316 ? 8.470 5.566 -34.851 1.00 40.41 316 ALA A C 1
ATOM 2556 O O . ALA A 1 316 ? 8.914 4.797 -35.708 1.00 40.41 316 ALA A O 1
ATOM 2557 N N . PRO A 1 317 ? 8.947 6.827 -34.768 1.00 40.66 317 PRO A N 1
ATOM 2558 C CA . PRO A 1 317 ? 9.515 7.551 -35.909 1.00 40.66 317 PRO A CA 1
ATOM 2559 C C . PRO A 1 317 ? 10.908 7.071 -36.353 1.00 40.66 317 PRO A C 1
ATOM 2561 O O . PRO A 1 317 ? 11.868 7.162 -35.601 1.00 40.66 317 PRO A O 1
ATOM 2564 N N . SER A 1 318 ? 11.026 6.697 -37.636 1.00 43.81 318 SER A N 1
ATOM 2565 C CA . SER A 1 318 ? 12.216 6.653 -38.529 1.00 43.81 318 SER A CA 1
ATOM 2566 C C . SER A 1 318 ? 13.507 5.916 -38.114 1.00 43.81 318 SER A C 1
ATOM 2568 O O . SER A 1 318 ? 14.300 5.584 -38.993 1.00 43.81 318 SER A O 1
ATOM 2570 N N . GLU A 1 319 ? 13.726 5.610 -36.840 1.00 52.41 319 GLU A N 1
ATOM 2571 C CA . GLU A 1 319 ? 14.861 4.842 -36.327 1.00 52.41 319 GLU A CA 1
ATOM 2572 C C . GLU A 1 319 ? 14.327 3.539 -35.719 1.00 52.41 319 GLU A C 1
ATOM 2574 O O . GLU A 1 319 ? 13.798 3.509 -34.611 1.00 52.41 319 GLU A O 1
ATOM 2579 N N . PHE A 1 320 ? 14.409 2.455 -36.491 1.00 55.44 320 PHE A N 1
ATOM 2580 C CA . PHE A 1 320 ? 13.869 1.148 -36.117 1.00 55.44 320 PHE A CA 1
ATOM 2581 C C . PHE A 1 320 ? 14.591 0.615 -34.865 1.00 55.44 320 PHE A C 1
ATOM 2583 O O . PHE A 1 320 ? 15.778 0.287 -34.916 1.00 55.44 320 PHE A O 1
ATOM 2590 N N . PHE A 1 321 ? 13.888 0.529 -33.734 1.00 66.50 321 PHE A N 1
ATOM 2591 C CA . PHE A 1 321 ? 14.388 -0.142 -32.536 1.00 66.50 321 PHE A CA 1
ATOM 2592 C C . PHE A 1 321 ? 14.230 -1.659 -32.706 1.00 66.50 321 PHE A C 1
ATOM 2594 O O . PHE A 1 321 ? 13.124 -2.190 -32.620 1.00 66.50 321 PHE A O 1
ATOM 2601 N N . ASP A 1 322 ? 15.332 -2.360 -32.978 1.00 73.06 322 ASP A N 1
ATOM 2602 C CA . ASP A 1 322 ? 15.344 -3.817 -33.142 1.00 73.06 322 ASP A CA 1
ATOM 2603 C C . ASP A 1 322 ? 15.671 -4.529 -31.815 1.00 73.06 322 ASP A C 1
ATOM 2605 O O . ASP A 1 322 ? 16.623 -4.189 -31.107 1.00 73.06 322 ASP A O 1
ATOM 2609 N N . LEU A 1 323 ? 14.917 -5.583 -31.500 1.00 72.69 323 LEU A N 1
ATOM 2610 C CA . LEU A 1 323 ? 15.147 -6.449 -30.342 1.00 72.69 323 LEU A CA 1
ATOM 2611 C C . LEU A 1 323 ? 16.500 -7.155 -30.384 1.00 72.69 323 LEU A C 1
ATOM 2613 O O . LEU A 1 323 ? 17.055 -7.459 -29.329 1.00 72.69 323 LEU A O 1
ATOM 2617 N N . LEU A 1 324 ? 17.060 -7.381 -31.575 1.00 77.00 324 LEU A N 1
ATOM 2618 C CA . LEU A 1 324 ? 18.422 -7.890 -31.706 1.00 77.00 324 LEU A CA 1
ATOM 2619 C C . LEU A 1 324 ? 19.456 -6.876 -31.197 1.00 77.00 324 LEU A C 1
ATOM 2621 O O . LEU A 1 324 ? 20.436 -7.267 -30.563 1.00 77.00 324 LEU A O 1
ATOM 2625 N N . MET A 1 325 ? 19.233 -5.579 -31.432 1.00 83.25 325 MET A N 1
ATOM 2626 C CA . MET A 1 325 ? 20.100 -4.523 -30.903 1.00 83.25 325 MET A CA 1
ATOM 2627 C C . MET A 1 325 ? 19.991 -4.445 -29.382 1.00 83.25 325 MET A C 1
ATOM 2629 O O . MET A 1 325 ? 21.015 -4.380 -28.703 1.00 83.25 325 MET A O 1
ATOM 2633 N N . LEU A 1 326 ? 18.770 -4.522 -28.840 1.00 84.88 326 LEU A N 1
ATOM 2634 C CA . LEU A 1 326 ? 18.563 -4.574 -27.393 1.00 84.88 326 LEU A CA 1
ATOM 2635 C C . LEU A 1 326 ? 19.268 -5.788 -26.771 1.00 84.88 326 LEU A C 1
ATOM 2637 O O . LEU A 1 326 ? 19.978 -5.626 -25.783 1.00 84.88 326 LEU A O 1
ATOM 2641 N N . ASP A 1 327 ? 19.144 -6.982 -27.359 1.00 84.56 327 ASP A N 1
ATOM 2642 C CA . ASP A 1 327 ? 19.827 -8.188 -26.869 1.00 84.56 327 ASP A CA 1
ATOM 2643 C C . ASP A 1 327 ? 21.352 -8.005 -26.793 1.00 84.56 327 ASP A C 1
ATOM 2645 O O . ASP A 1 327 ? 21.975 -8.359 -25.791 1.00 84.56 327 ASP A O 1
ATOM 2649 N N . GLN A 1 328 ? 21.950 -7.389 -27.818 1.00 87.56 328 GLN A N 1
ATOM 2650 C CA . GLN A 1 328 ? 23.381 -7.076 -27.840 1.00 87.56 328 GLN A CA 1
ATOM 2651 C C . GLN A 1 328 ? 23.773 -6.084 -26.740 1.00 87.56 328 GLN A C 1
ATOM 2653 O O . GLN A 1 328 ? 24.809 -6.255 -26.098 1.00 87.56 328 GLN A O 1
ATOM 2658 N N . TRP A 1 329 ? 22.958 -5.059 -26.488 1.00 90.06 329 TRP A N 1
ATOM 2659 C CA . TRP A 1 329 ? 23.236 -4.099 -25.417 1.00 90.06 329 TRP A CA 1
ATOM 2660 C C . TRP A 1 329 ? 23.111 -4.745 -24.038 1.00 90.06 329 TRP A C 1
ATOM 2662 O O . TRP A 1 329 ? 23.941 -4.501 -23.166 1.00 90.06 329 TRP A O 1
ATOM 2672 N N . LEU A 1 330 ? 22.121 -5.615 -23.841 1.00 88.12 330 LEU A N 1
ATOM 2673 C CA . LEU A 1 330 ? 21.984 -6.367 -22.598 1.00 88.12 330 LEU A CA 1
ATOM 2674 C C . LEU A 1 330 ? 23.150 -7.345 -22.398 1.00 88.12 330 LEU A C 1
ATOM 2676 O O . LEU A 1 330 ? 23.601 -7.523 -21.269 1.00 88.12 330 LEU A O 1
ATOM 2680 N N . ASP A 1 331 ? 23.684 -7.947 -23.467 1.00 87.56 331 ASP A N 1
ATOM 2681 C CA . ASP A 1 331 ? 24.898 -8.776 -23.403 1.00 87.56 331 ASP A CA 1
ATOM 2682 C C . ASP A 1 331 ? 26.119 -7.958 -22.984 1.00 87.56 331 ASP A C 1
ATOM 2684 O O . ASP A 1 331 ? 26.941 -8.419 -22.193 1.00 87.56 331 ASP A O 1
ATOM 2688 N N . GLU A 1 332 ? 26.269 -6.755 -23.540 1.00 88.75 332 GLU A N 1
ATOM 2689 C CA . GLU A 1 332 ? 27.345 -5.833 -23.180 1.00 88.75 332 GLU A CA 1
ATOM 2690 C C . GLU A 1 332 ? 27.242 -5.400 -21.717 1.00 88.75 332 GLU A C 1
ATOM 2692 O O . GLU A 1 332 ? 28.237 -5.472 -20.993 1.00 88.75 332 GLU A O 1
ATOM 2697 N N . LEU A 1 333 ? 26.047 -5.014 -21.265 1.00 87.19 333 LEU A N 1
ATOM 2698 C CA . LEU A 1 333 ? 25.799 -4.600 -19.887 1.00 87.19 333 LEU A CA 1
ATOM 2699 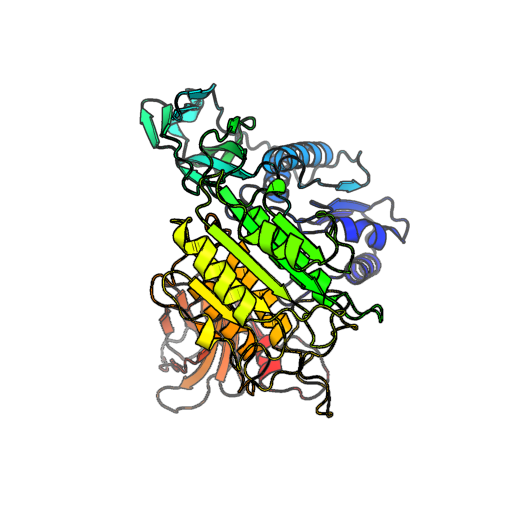C C . LEU A 1 333 ? 26.146 -5.716 -18.902 1.00 87.19 333 LEU A C 1
ATOM 2701 O O . LEU A 1 333 ? 26.873 -5.504 -17.929 1.00 87.19 333 LEU A O 1
ATOM 2705 N N . GLN A 1 334 ? 25.692 -6.928 -19.197 1.00 85.50 334 GLN A N 1
ATOM 2706 C CA . GLN A 1 334 ? 25.844 -8.078 -18.321 1.00 85.50 334 GLN A CA 1
ATOM 2707 C C . GLN A 1 334 ? 27.292 -8.583 -18.194 1.00 85.50 334 GLN A C 1
ATOM 2709 O O . GLN A 1 334 ? 27.629 -9.263 -17.231 1.00 85.50 334 GLN A O 1
ATOM 2714 N N . LYS A 1 335 ? 28.191 -8.208 -19.115 1.00 85.50 335 LYS A N 1
ATOM 2715 C CA . LYS A 1 335 ? 29.640 -8.433 -18.939 1.00 85.50 335 LYS A CA 1
ATOM 2716 C C . LYS A 1 335 ? 30.243 -7.574 -17.827 1.00 85.50 335 LYS A C 1
ATOM 2718 O O . LYS A 1 335 ? 31.344 -7.868 -17.374 1.00 85.50 335 LYS A O 1
ATOM 2723 N N . THR A 1 336 ? 29.571 -6.488 -17.451 1.00 81.00 336 THR A N 1
ATOM 2724 C CA . THR A 1 336 ? 30.088 -5.474 -16.518 1.00 81.00 336 THR A CA 1
ATOM 2725 C C . THR A 1 336 ? 29.280 -5.350 -15.232 1.00 81.00 336 THR A C 1
ATOM 2727 O O . THR A 1 336 ? 29.795 -4.829 -14.249 1.00 81.00 336 THR A O 1
ATOM 2730 N N . MET A 1 337 ? 28.035 -5.825 -15.229 1.00 82.75 337 MET A N 1
ATOM 2731 C CA . MET A 1 337 ? 27.110 -5.734 -14.105 1.00 82.75 337 MET A CA 1
ATOM 2732 C C . MET A 1 337 ? 26.951 -7.100 -13.429 1.00 82.75 337 MET A C 1
ATOM 2734 O O . MET A 1 337 ? 26.641 -8.085 -14.091 1.00 82.75 337 MET A O 1
ATOM 2738 N N . GLU A 1 338 ? 27.116 -7.144 -12.105 1.00 78.38 338 GLU A N 1
ATOM 2739 C CA . GLU A 1 338 ? 26.846 -8.341 -11.284 1.00 78.38 338 GLU A CA 1
ATOM 2740 C C . GLU A 1 338 ? 25.369 -8.456 -10.853 1.00 78.38 338 GLU A C 1
ATOM 2742 O O . GLU A 1 338 ? 24.954 -9.482 -10.315 1.00 78.38 338 GLU A O 1
ATOM 2747 N N . GLY A 1 339 ? 24.585 -7.393 -11.062 1.00 80.75 339 GLY A N 1
ATOM 2748 C CA . GLY A 1 339 ? 23.177 -7.282 -10.684 1.00 80.75 339 GLY A CA 1
ATOM 2749 C C . GLY A 1 339 ? 22.177 -7.946 -11.641 1.00 80.75 339 GLY A C 1
ATOM 2750 O O . GLY A 1 339 ? 22.537 -8.596 -12.620 1.00 80.75 339 GLY A O 1
ATOM 2751 N N . THR A 1 340 ? 20.887 -7.753 -11.356 1.00 85.88 340 THR A N 1
ATOM 2752 C CA . THR A 1 340 ? 19.770 -8.334 -12.120 1.00 85.88 340 THR A CA 1
ATOM 2753 C C . THR A 1 340 ? 19.277 -7.384 -13.209 1.00 85.88 340 THR A C 1
ATOM 2755 O O . THR A 1 340 ? 19.091 -6.192 -12.970 1.00 85.88 340 THR A O 1
ATOM 2758 N N . ILE A 1 341 ? 19.019 -7.926 -14.401 1.00 88.50 341 ILE A N 1
ATOM 2759 C CA . ILE A 1 341 ? 18.393 -7.205 -15.515 1.00 88.50 341 ILE A CA 1
ATOM 2760 C C . ILE A 1 341 ? 16.936 -7.656 -15.633 1.00 88.50 341 ILE A C 1
ATOM 2762 O O . ILE A 1 341 ? 16.665 -8.847 -15.810 1.00 88.50 341 ILE A O 1
ATOM 2766 N N . ILE A 1 342 ? 16.003 -6.709 -15.581 1.00 89.62 342 ILE A N 1
ATOM 2767 C CA . ILE A 1 342 ? 14.564 -6.939 -15.720 1.00 89.62 342 ILE A CA 1
ATOM 2768 C C . ILE A 1 342 ? 14.075 -6.211 -16.966 1.00 89.62 342 ILE A C 1
ATOM 2770 O O . ILE A 1 342 ? 14.242 -5.002 -17.091 1.00 89.62 342 ILE A O 1
ATOM 2774 N N . LEU A 1 343 ? 13.461 -6.945 -17.887 1.00 89.00 343 LEU A N 1
ATOM 2775 C CA . LEU A 1 343 ? 12.835 -6.411 -19.088 1.00 89.00 343 LEU A CA 1
ATOM 2776 C C . LEU A 1 343 ? 11.339 -6.710 -19.039 1.00 89.00 343 LEU A C 1
ATOM 2778 O O . LEU A 1 343 ? 10.929 -7.867 -19.122 1.00 89.00 343 LEU A O 1
ATOM 2782 N N . PHE A 1 344 ? 10.531 -5.666 -18.917 1.00 88.75 344 PHE A N 1
ATOM 2783 C CA . PHE A 1 344 ? 9.081 -5.749 -18.973 1.00 88.75 344 PHE A CA 1
ATOM 2784 C C . PHE A 1 344 ? 8.607 -5.074 -20.254 1.00 88.75 344 PHE A C 1
ATOM 2786 O O . PHE A 1 344 ? 8.690 -3.854 -20.389 1.00 88.75 344 PHE A O 1
ATOM 2793 N N . ASN A 1 345 ? 8.082 -5.867 -21.183 1.00 84.00 345 ASN A N 1
ATOM 2794 C CA . ASN A 1 345 ? 7.531 -5.359 -22.425 1.00 84.00 345 ASN A CA 1
ATOM 2795 C C . ASN A 1 345 ? 6.003 -5.450 -22.453 1.00 84.00 345 ASN A C 1
ATOM 2797 O O . ASN A 1 345 ? 5.425 -6.538 -22.526 1.00 84.00 345 ASN A O 1
ATOM 2801 N N . ASP A 1 346 ? 5.384 -4.279 -22.478 1.00 79.88 346 ASP A N 1
ATOM 2802 C CA . ASP A 1 346 ? 3.954 -4.031 -22.577 1.00 79.88 346 ASP A CA 1
ATOM 2803 C C . ASP A 1 346 ? 3.569 -3.424 -23.934 1.00 79.88 346 ASP A C 1
ATOM 2805 O O . ASP A 1 346 ? 2.854 -2.427 -24.014 1.00 79.88 346 ASP A O 1
ATOM 2809 N N . SER A 1 347 ? 4.118 -3.985 -25.012 1.00 72.00 347 SER A N 1
ATOM 2810 C CA . SER A 1 347 ? 3.788 -3.608 -26.387 1.00 72.00 347 SER A CA 1
ATOM 2811 C C . SER A 1 347 ? 3.276 -4.794 -27.205 1.00 72.00 347 SER A C 1
ATOM 2813 O O . SER A 1 347 ? 3.548 -5.970 -26.916 1.00 72.00 347 SER A O 1
ATOM 2815 N N . VAL A 1 348 ? 2.531 -4.467 -28.259 1.00 62.28 348 VAL A N 1
ATOM 2816 C CA . VAL A 1 348 ? 2.003 -5.420 -29.238 1.00 62.28 348 VAL A CA 1
ATOM 2817 C C . VAL A 1 348 ? 3.140 -6.034 -30.074 1.00 62.28 348 VAL A C 1
ATOM 2819 O O . VAL A 1 348 ? 4.146 -5.386 -30.344 1.00 62.28 348 VAL A O 1
ATOM 2822 N N . ASN A 1 349 ? 2.994 -7.296 -30.501 1.00 57.59 349 ASN A N 1
ATOM 2823 C CA . ASN A 1 349 ? 3.909 -8.009 -31.418 1.00 57.59 349 ASN A CA 1
ATOM 2824 C C . ASN A 1 349 ? 5.334 -8.326 -30.913 1.00 57.59 349 ASN A C 1
ATOM 2826 O O . ASN A 1 349 ? 6.192 -8.732 -31.696 1.00 57.59 349 ASN A O 1
ATOM 2830 N N . PHE A 1 350 ? 5.611 -8.233 -29.612 1.00 62.34 350 PHE A N 1
ATOM 2831 C CA . PHE A 1 350 ? 6.931 -8.584 -29.057 1.00 62.34 350 PHE A CA 1
ATOM 2832 C C . PHE A 1 350 ? 7.217 -10.102 -29.030 1.00 62.34 350 PHE A C 1
ATOM 2834 O O . PHE A 1 350 ? 8.362 -10.545 -28.887 1.00 62.34 350 PHE A O 1
ATOM 2841 N N . HIS A 1 351 ? 6.172 -10.920 -29.172 1.00 57.44 351 HIS A N 1
ATOM 2842 C CA . HIS A 1 351 ? 6.217 -12.360 -28.930 1.00 57.44 351 HIS A CA 1
ATOM 2843 C C . HIS A 1 351 ? 7.127 -13.137 -29.897 1.00 57.44 351 HIS A C 1
ATOM 2845 O O . HIS A 1 351 ? 7.910 -13.980 -29.446 1.00 57.44 351 HIS A O 1
ATOM 2851 N N . SER A 1 352 ? 7.121 -12.824 -31.197 1.00 57.16 352 SER A N 1
ATOM 2852 C CA . SER A 1 352 ? 7.851 -13.599 -32.216 1.00 57.16 352 SER A CA 1
ATOM 2853 C C . SER A 1 352 ? 9.376 -13.649 -31.996 1.00 57.16 352 SER A C 1
ATOM 2855 O O . SER A 1 352 ? 10.064 -14.549 -32.497 1.00 57.16 352 SER A O 1
ATOM 2857 N N . ASN A 1 353 ? 9.911 -12.714 -31.202 1.00 58.19 353 ASN A N 1
ATOM 2858 C CA . ASN A 1 353 ? 11.343 -12.459 -31.045 1.00 58.19 353 ASN A CA 1
ATOM 2859 C C . ASN A 1 353 ? 11.859 -12.614 -29.600 1.00 58.19 353 ASN A C 1
ATOM 2861 O O . ASN A 1 353 ? 13.071 -12.599 -29.378 1.00 58.19 353 ASN A O 1
ATOM 2865 N N . ILE A 1 354 ? 10.991 -12.873 -28.616 1.00 64.88 354 ILE A N 1
ATOM 2866 C CA . ILE A 1 354 ? 11.383 -12.983 -27.197 1.00 64.88 354 ILE A CA 1
ATOM 2867 C C . ILE A 1 354 ? 12.369 -14.133 -26.919 1.00 64.88 354 ILE A C 1
ATOM 2869 O O . ILE A 1 354 ? 13.136 -14.115 -25.956 1.00 64.88 354 ILE A O 1
ATOM 2873 N N . LYS A 1 355 ? 12.389 -15.145 -27.797 1.00 64.75 355 LYS A N 1
ATOM 2874 C CA . LYS A 1 355 ? 13.331 -16.272 -27.746 1.00 64.75 355 LYS A CA 1
ATOM 2875 C C . LYS A 1 355 ? 14.796 -15.843 -27.869 1.00 64.75 355 LYS A C 1
ATOM 2877 O O . LYS A 1 355 ? 15.647 -16.542 -27.327 1.00 64.75 355 LYS A O 1
ATOM 2882 N N . TYR A 1 356 ? 15.083 -14.726 -28.543 1.00 65.69 356 TYR A N 1
ATOM 2883 C CA . TYR A 1 356 ? 16.449 -14.233 -28.740 1.00 65.69 356 TYR A CA 1
ATOM 2884 C C . TYR A 1 356 ? 17.037 -13.629 -27.463 1.00 65.69 356 TYR A C 1
ATOM 2886 O O . TYR A 1 356 ? 18.238 -13.719 -27.245 1.00 65.69 356 TYR A O 1
ATOM 2894 N N . LEU A 1 357 ? 16.180 -13.131 -26.569 1.00 69.69 357 LEU A N 1
ATOM 2895 C CA . LEU A 1 357 ? 16.572 -12.496 -25.311 1.00 69.69 357 LEU A CA 1
ATOM 2896 C C . LEU A 1 357 ? 16.885 -13.513 -24.190 1.00 69.69 357 LEU A C 1
ATOM 2898 O O . LEU A 1 357 ? 17.267 -13.127 -23.084 1.00 69.69 357 LEU A O 1
ATOM 2902 N N . LYS A 1 358 ? 16.744 -14.823 -24.462 1.00 64.06 358 LYS A N 1
ATOM 2903 C CA . LYS A 1 358 ? 16.965 -15.934 -23.515 1.00 64.06 358 LYS A CA 1
ATOM 2904 C C . LYS A 1 358 ? 18.457 -16.198 -23.268 1.00 64.06 358 LYS A C 1
ATOM 2906 O O . LYS A 1 358 ? 18.995 -17.228 -23.676 1.00 64.06 358 LYS A O 1
ATOM 2911 N N . LYS A 1 359 ? 19.124 -15.291 -22.558 1.00 64.75 359 LYS A N 1
ATOM 2912 C CA . LYS A 1 359 ? 20.487 -15.479 -22.025 1.00 64.75 359 LYS A CA 1
ATOM 2913 C C . LYS A 1 359 ? 20.467 -15.453 -20.489 1.00 64.75 359 LYS A C 1
ATOM 2915 O O . LYS A 1 359 ? 19.424 -15.207 -19.889 1.00 64.75 359 LYS A O 1
ATOM 2920 N N . ASN A 1 360 ? 21.567 -15.852 -19.839 1.00 62.22 360 ASN A N 1
ATOM 2921 C CA . ASN A 1 360 ? 21.602 -16.054 -18.377 1.00 62.22 360 ASN A CA 1
ATOM 2922 C C . ASN A 1 360 ? 21.272 -14.740 -17.619 1.00 62.22 360 ASN A C 1
ATOM 2924 O O . ASN A 1 360 ? 21.464 -13.681 -18.182 1.00 62.22 360 ASN A O 1
ATOM 2928 N N . GLN A 1 361 ? 20.767 -14.795 -16.377 1.00 68.44 361 GLN A N 1
ATOM 2929 C CA . GLN A 1 361 ? 20.495 -13.663 -15.445 1.00 68.44 361 GLN A CA 1
ATOM 2930 C C . GLN A 1 361 ? 19.582 -12.503 -15.919 1.00 68.44 361 GLN A C 1
ATOM 2932 O O . GLN A 1 361 ? 19.723 -11.372 -15.451 1.00 68.44 361 GLN A O 1
ATOM 2937 N N . ARG A 1 362 ? 18.611 -12.769 -16.801 1.00 83.25 362 ARG A N 1
ATOM 2938 C CA . ARG A 1 362 ? 17.560 -11.800 -17.163 1.00 83.25 362 ARG A CA 1
ATOM 2939 C C . ARG A 1 362 ? 16.183 -12.287 -16.728 1.00 83.25 362 ARG A C 1
ATOM 2941 O O . ARG A 1 362 ? 15.874 -13.473 -16.864 1.00 83.25 362 ARG A O 1
ATOM 2948 N N . ILE A 1 363 ? 15.354 -11.364 -16.254 1.00 85.00 363 ILE A N 1
ATOM 2949 C CA . ILE A 1 363 ? 13.925 -11.569 -16.009 1.00 85.00 363 ILE A CA 1
ATOM 2950 C C . ILE A 1 363 ? 13.173 -10.898 -17.149 1.00 85.00 363 ILE A C 1
ATOM 2952 O O . ILE A 1 363 ? 13.311 -9.693 -17.332 1.00 85.00 363 ILE A O 1
ATOM 2956 N N . ILE A 1 364 ? 12.404 -11.661 -17.927 1.00 84.44 364 ILE A N 1
ATOM 2957 C CA . ILE A 1 364 ? 11.674 -11.118 -19.076 1.00 84.44 364 ILE A CA 1
ATOM 2958 C C . ILE A 1 364 ? 10.180 -11.361 -18.893 1.00 84.44 364 ILE A C 1
ATOM 2960 O O . ILE A 1 364 ? 9.738 -12.504 -18.740 1.00 84.44 364 ILE A O 1
ATOM 2964 N N . ILE A 1 365 ? 9.413 -10.278 -18.932 1.00 83.69 365 ILE A N 1
ATOM 2965 C CA . ILE A 1 365 ? 7.959 -10.261 -18.791 1.00 83.69 365 ILE A CA 1
ATOM 2966 C C . ILE A 1 365 ? 7.377 -9.671 -20.071 1.00 83.69 365 ILE A C 1
ATOM 2968 O O . ILE A 1 365 ? 7.829 -8.622 -20.527 1.00 83.69 365 ILE A O 1
ATOM 2972 N N . SER A 1 366 ? 6.389 -10.340 -20.661 1.00 79.25 366 SER A N 1
ATOM 2973 C CA . SER A 1 366 ? 5.688 -9.840 -21.844 1.00 79.25 366 SER A CA 1
ATOM 2974 C C . SER A 1 366 ? 4.179 -9.984 -21.691 1.00 79.25 366 SER A C 1
ATOM 2976 O O . SER A 1 366 ? 3.687 -11.042 -21.282 1.00 79.25 366 SER A O 1
ATOM 2978 N N . THR A 1 367 ? 3.449 -8.912 -22.013 1.00 72.31 367 THR A N 1
ATOM 2979 C CA . THR A 1 367 ? 1.984 -8.844 -21.870 1.00 72.31 367 THR A CA 1
ATOM 2980 C C . THR A 1 367 ? 1.224 -9.438 -23.057 1.00 72.31 367 THR A C 1
ATOM 2982 O O . THR A 1 367 ? 0.018 -9.659 -22.945 1.00 72.31 367 THR A O 1
ATOM 2985 N N . THR A 1 368 ? 1.907 -9.760 -24.166 1.00 62.75 368 THR A N 1
ATOM 2986 C CA . THR A 1 368 ? 1.291 -10.241 -25.413 1.00 62.75 368 THR A CA 1
ATOM 2987 C C . THR A 1 368 ? 1.794 -11.627 -25.843 1.00 62.75 368 THR A C 1
ATOM 2989 O O . THR A 1 368 ? 2.964 -11.989 -25.700 1.00 62.75 368 THR A O 1
ATOM 2992 N N . SER A 1 369 ? 0.878 -12.420 -26.404 1.00 53.50 369 SER A N 1
ATOM 2993 C CA . SER A 1 369 ? 1.209 -13.492 -27.357 1.00 53.50 369 SER A CA 1
ATOM 2994 C C . SER A 1 369 ? 0.881 -13.005 -28.775 1.00 53.50 369 SER A C 1
ATOM 2996 O O . SER A 1 369 ? 0.233 -11.966 -28.893 1.00 53.50 369 SER A O 1
ATOM 2998 N N . ASP A 1 370 ? 1.336 -13.700 -29.826 1.00 42.50 370 ASP A N 1
ATOM 2999 C CA . ASP A 1 370 ? 1.347 -13.288 -31.255 1.00 42.50 370 ASP A CA 1
ATOM 3000 C C . ASP A 1 370 ? 0.034 -12.713 -31.861 1.00 42.50 370 ASP A C 1
ATOM 3002 O O . ASP A 1 370 ? 0.003 -12.383 -33.042 1.00 42.50 370 ASP A O 1
ATOM 3006 N N . THR A 1 371 ? -1.069 -12.607 -31.113 1.00 37.97 371 THR A N 1
ATOM 3007 C CA . THR A 1 371 ? -2.399 -12.221 -31.618 1.00 37.97 371 THR A CA 1
ATOM 3008 C C . THR A 1 371 ? -3.166 -11.202 -30.757 1.00 37.97 371 THR A C 1
ATOM 3010 O O . THR A 1 371 ? -4.355 -10.991 -30.986 1.00 37.97 371 THR A O 1
ATOM 3013 N N . CYS A 1 372 ? -2.541 -10.546 -29.774 1.00 39.69 372 CYS A N 1
ATOM 3014 C CA . CYS A 1 372 ? -3.207 -9.468 -29.027 1.00 39.69 372 CYS A CA 1
ATOM 3015 C C . CYS A 1 372 ? -3.278 -8.171 -29.858 1.00 39.69 372 CYS A C 1
ATOM 3017 O O . CYS A 1 372 ? -2.257 -7.732 -30.372 1.00 39.69 372 CYS A O 1
ATOM 3019 N N . MET A 1 373 ? -4.457 -7.551 -29.965 1.00 36.72 373 MET A N 1
ATOM 3020 C CA . MET A 1 373 ? -4.639 -6.180 -30.471 1.00 36.72 373 MET A CA 1
ATOM 3021 C C . MET A 1 373 ? -4.892 -5.248 -29.284 1.00 36.72 373 MET A C 1
ATOM 3023 O O . MET A 1 373 ? -5.706 -5.585 -28.428 1.00 36.72 373 MET A O 1
ATOM 3027 N N . GLU A 1 374 ? -4.197 -4.109 -29.240 1.00 37.91 374 GLU A N 1
ATOM 3028 C CA . GLU A 1 374 ? -4.414 -3.037 -28.263 1.00 37.91 374 GLU A CA 1
ATOM 3029 C C . GLU A 1 374 ? -5.517 -2.105 -28.817 1.00 37.91 374 GLU A C 1
ATOM 3031 O O . GLU A 1 374 ? -5.436 -1.684 -29.968 1.00 37.91 374 GLU A O 1
ATOM 3036 N N . ILE A 1 375 ? -6.594 -1.866 -28.060 1.00 35.41 375 ILE A N 1
ATOM 3037 C CA . ILE A 1 375 ? -7.663 -0.901 -28.359 1.00 35.41 375 ILE A CA 1
ATOM 3038 C C . ILE A 1 375 ? -7.821 0.046 -27.167 1.00 35.41 375 ILE A C 1
ATOM 3040 O O . ILE A 1 375 ? -7.863 -0.399 -26.017 1.00 35.41 375 ILE A O 1
ATOM 3044 N N . ASP A 1 376 ? -7.946 1.322 -27.511 1.00 36.91 376 ASP A N 1
ATOM 3045 C CA . ASP A 1 376 ? -8.021 2.497 -26.654 1.00 36.91 376 ASP A CA 1
ATOM 3046 C C . ASP A 1 376 ? -9.220 2.498 -25.678 1.00 36.91 376 ASP A C 1
ATOM 3048 O O . ASP A 1 376 ? -10.343 2.121 -26.039 1.00 36.91 376 ASP A O 1
ATOM 3052 N N . ILE A 1 377 ? -8.992 2.915 -24.426 1.00 36.06 377 ILE A N 1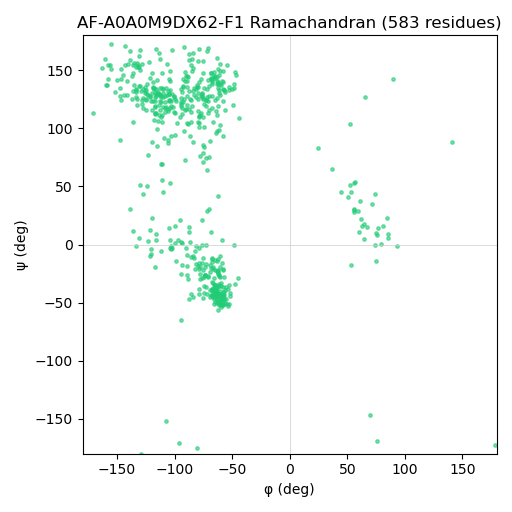
ATOM 3053 C CA . ILE A 1 377 ? -9.999 2.969 -23.347 1.00 36.06 377 ILE A CA 1
ATOM 3054 C C . ILE A 1 377 ? -10.296 4.435 -23.013 1.00 36.06 377 ILE A C 1
ATOM 3056 O O . ILE A 1 377 ? -10.012 4.922 -21.921 1.00 36.06 377 ILE A O 1
ATOM 3060 N N . ASP A 1 378 ? -10.941 5.130 -23.943 1.00 32.44 378 ASP A N 1
ATOM 3061 C CA . ASP A 1 378 ? -11.198 6.571 -23.822 1.00 32.44 378 ASP A CA 1
ATOM 3062 C C . ASP A 1 378 ? -12.587 6.935 -23.250 1.00 32.44 378 ASP A C 1
ATOM 3064 O O . ASP A 1 378 ? -13.078 8.044 -23.418 1.00 32.44 378 ASP A O 1
ATOM 3068 N N . ASN A 1 379 ? -13.255 6.026 -22.523 1.00 30.75 379 ASN A N 1
ATOM 3069 C CA . ASN A 1 379 ? -14.590 6.306 -21.953 1.00 30.75 379 ASN A CA 1
ATOM 3070 C C . ASN A 1 379 ? -14.829 5.797 -20.521 1.00 30.75 379 ASN A C 1
ATOM 3072 O O . ASN A 1 379 ? -15.961 5.487 -20.150 1.00 30.75 379 ASN A O 1
ATOM 3076 N N . ILE A 1 380 ? -13.793 5.725 -19.682 1.00 33.72 380 ILE A N 1
ATOM 3077 C CA . ILE A 1 380 ? -13.974 5.394 -18.258 1.00 33.72 380 ILE A CA 1
ATOM 3078 C C . ILE A 1 380 ? -13.455 6.543 -17.402 1.00 33.72 380 ILE A C 1
ATOM 3080 O O . ILE A 1 380 ? -12.303 6.556 -16.970 1.00 33.72 380 ILE A O 1
ATOM 3084 N N . GLU A 1 381 ? -14.329 7.511 -17.124 1.00 31.91 381 GLU A N 1
ATOM 3085 C CA . GLU A 1 381 ? -14.132 8.414 -15.993 1.00 31.91 381 GLU A CA 1
ATOM 3086 C C . GLU A 1 381 ? -14.099 7.579 -14.702 1.00 31.91 381 GLU A C 1
ATOM 3088 O O . GLU A 1 381 ? -15.133 7.150 -14.199 1.00 31.91 381 GLU A O 1
ATOM 3093 N N . LYS A 1 382 ? -12.879 7.379 -14.183 1.00 30.06 382 LYS A N 1
ATOM 3094 C CA . LYS A 1 382 ? -12.511 6.732 -12.909 1.00 30.06 382 LYS A CA 1
ATOM 3095 C C . LYS A 1 382 ? -12.839 5.228 -12.821 1.00 30.06 382 LYS A C 1
ATOM 3097 O O . LYS A 1 382 ? -13.985 4.821 -13.006 1.00 30.06 382 LYS A O 1
ATOM 3102 N N . PRO A 1 383 ? -11.863 4.361 -12.483 1.00 31.52 383 PRO A N 1
ATOM 3103 C CA . PRO A 1 383 ? -12.119 2.938 -12.329 1.00 31.52 383 PRO A CA 1
ATOM 3104 C C . PRO A 1 383 ? -12.843 2.699 -10.999 1.00 31.52 383 PRO A C 1
ATOM 3106 O O . PRO A 1 383 ? -12.231 2.402 -9.978 1.00 31.52 383 PRO A O 1
ATOM 3109 N N . THR A 1 384 ? -14.166 2.825 -11.014 1.00 32.56 384 THR A N 1
ATOM 3110 C CA . THR A 1 384 ? -15.015 2.263 -9.965 1.00 32.56 384 THR A CA 1
ATOM 3111 C C . THR A 1 384 ? -14.912 0.738 -9.998 1.00 32.56 384 THR A C 1
ATOM 3113 O O . THR A 1 384 ? -14.798 0.113 -11.055 1.00 32.56 384 THR A O 1
ATOM 3116 N N . PHE A 1 385 ? -14.928 0.124 -8.817 1.00 34.66 385 PHE A N 1
ATOM 3117 C CA . PHE A 1 385 ? -14.701 -1.303 -8.563 1.00 34.66 385 PHE A CA 1
ATOM 3118 C C . PHE A 1 385 ? -15.841 -2.231 -9.061 1.00 34.66 385 PHE A C 1
ATOM 3120 O O . PHE A 1 385 ? -16.062 -3.303 -8.507 1.00 34.66 385 PHE A O 1
ATOM 3127 N N . GLU A 1 386 ? -16.563 -1.871 -10.130 1.00 34.84 386 GLU A N 1
ATOM 3128 C CA . GLU A 1 386 ? -17.626 -2.684 -10.746 1.00 34.84 386 GLU A CA 1
ATOM 3129 C C . GLU A 1 386 ? -17.224 -3.209 -12.144 1.00 34.84 386 GLU A C 1
ATOM 3131 O O . GLU A 1 386 ? -17.950 -3.062 -13.128 1.00 34.84 386 GLU A O 1
ATOM 3136 N N . LEU A 1 387 ? -16.093 -3.920 -12.246 1.00 34.44 387 LEU A N 1
ATOM 3137 C CA . LEU A 1 387 ? -15.714 -4.643 -13.480 1.00 34.44 387 LEU A CA 1
ATOM 3138 C C . LEU A 1 387 ? -16.776 -5.676 -13.921 1.00 34.44 387 LEU A C 1
ATOM 3140 O O . LEU A 1 387 ? -16.868 -6.027 -15.093 1.00 34.44 387 LEU A O 1
ATOM 3144 N N . THR A 1 388 ? -17.636 -6.132 -13.006 1.00 32.69 388 THR A N 1
ATOM 3145 C CA . THR A 1 388 ? -18.660 -7.153 -13.282 1.00 32.69 388 THR A CA 1
ATOM 3146 C C . THR A 1 388 ? -19.870 -6.647 -14.078 1.00 32.69 388 THR A C 1
ATOM 3148 O O . THR A 1 388 ? -20.573 -7.456 -14.679 1.00 32.69 388 THR A O 1
ATOM 3151 N N . LYS A 1 389 ? -20.155 -5.336 -14.085 1.00 32.94 389 LYS A N 1
ATOM 3152 C CA . LYS A 1 389 ? -21.365 -4.786 -14.735 1.00 32.94 389 LYS A CA 1
ATOM 3153 C C . LYS A 1 389 ? -21.149 -4.423 -16.202 1.00 32.94 389 LYS A C 1
ATOM 3155 O O . LYS A 1 389 ? -22.101 -4.459 -16.978 1.00 32.94 389 LYS A O 1
ATOM 3160 N N . LEU A 1 390 ? -19.909 -4.123 -16.586 1.00 32.56 390 LEU A N 1
ATOM 3161 C CA . LEU A 1 390 ? -19.559 -3.733 -17.952 1.00 32.56 390 LEU A CA 1
ATOM 3162 C C . LEU A 1 390 ? -19.483 -4.921 -18.926 1.00 32.56 390 LEU A C 1
ATOM 3164 O O . LEU A 1 390 ? -19.744 -4.735 -20.108 1.00 32.56 390 LEU A O 1
ATOM 3168 N N . CYS A 1 391 ? -19.223 -6.145 -18.451 1.00 32.97 391 CYS A N 1
ATOM 3169 C CA . CYS A 1 391 ? -19.125 -7.320 -19.329 1.00 32.97 391 CYS A CA 1
ATOM 3170 C C . CYS A 1 391 ? -20.479 -7.940 -19.730 1.00 32.97 391 CYS A C 1
ATOM 3172 O O . CYS A 1 391 ? -20.529 -8.718 -20.676 1.00 32.97 391 CYS A O 1
ATOM 3174 N N . ASN A 1 392 ? -21.579 -7.622 -19.033 1.00 32.34 392 ASN A N 1
ATOM 3175 C CA . ASN A 1 392 ? -22.838 -8.374 -19.163 1.00 32.34 392 ASN A CA 1
ATOM 3176 C C . ASN A 1 392 ? -23.943 -7.682 -19.980 1.00 32.34 392 ASN A C 1
ATOM 3178 O O . ASN A 1 392 ? -25.003 -8.278 -20.158 1.00 32.34 392 ASN A O 1
ATOM 3182 N N . ASN A 1 393 ? -23.743 -6.450 -20.461 1.00 30.91 393 ASN A N 1
ATOM 3183 C CA . ASN A 1 393 ? -24.861 -5.617 -20.927 1.00 30.91 393 ASN A CA 1
ATOM 3184 C C . ASN A 1 393 ? -24.823 -5.144 -22.388 1.00 30.91 393 ASN A C 1
ATOM 3186 O O . ASN A 1 393 ? -25.656 -4.321 -22.765 1.00 30.91 393 ASN A O 1
ATOM 3190 N N . THR A 1 394 ? -23.950 -5.673 -23.244 1.00 32.28 394 THR A N 1
ATOM 3191 C CA . THR A 1 394 ? -23.984 -5.345 -24.678 1.00 32.28 394 THR A CA 1
ATOM 3192 C C . THR A 1 394 ? -24.088 -6.601 -25.535 1.00 32.28 394 THR A C 1
ATOM 3194 O O . THR A 1 394 ? -23.204 -7.445 -25.593 1.00 32.28 394 THR A O 1
ATOM 3197 N N . SER A 1 395 ? -25.205 -6.712 -26.252 1.00 32.69 395 SER A N 1
ATOM 3198 C CA . SER A 1 395 ? -25.482 -7.712 -27.289 1.00 32.69 395 SER A CA 1
ATOM 3199 C C . SER A 1 395 ? -24.689 -7.472 -28.589 1.00 32.69 395 SER A C 1
ATOM 3201 O O . SER A 1 395 ? -25.124 -7.854 -29.675 1.00 32.69 395 SER A O 1
ATOM 3203 N N . SER A 1 396 ? -23.507 -6.863 -28.492 1.00 32.72 396 SER A N 1
ATOM 3204 C CA . SER A 1 396 ? -22.563 -6.679 -29.590 1.00 32.72 396 SER A CA 1
ATOM 3205 C C . SER A 1 396 ? -21.158 -7.071 -29.125 1.00 32.72 396 SER A C 1
ATOM 3207 O O . SER A 1 396 ? -20.665 -6.585 -28.112 1.00 32.72 396 SER A O 1
ATOM 3209 N N . ASN A 1 397 ? -20.511 -7.956 -29.888 1.00 33.72 397 ASN A N 1
ATOM 3210 C CA . ASN A 1 397 ? -19.143 -8.473 -29.716 1.00 33.72 397 ASN A CA 1
ATOM 3211 C C . ASN A 1 397 ? -18.034 -7.391 -29.823 1.00 33.72 397 ASN A C 1
ATOM 3213 O O . ASN A 1 397 ? -17.025 -7.616 -30.484 1.00 33.72 397 ASN A O 1
ATOM 3217 N N . GLN A 1 398 ? -18.206 -6.196 -29.253 1.00 32.88 398 GLN A N 1
ATOM 3218 C CA . GLN A 1 398 ? -17.328 -5.052 -29.539 1.00 32.88 398 GLN A CA 1
ATOM 3219 C C . GLN A 1 398 ? -16.786 -4.299 -28.319 1.00 32.88 398 GLN A C 1
ATOM 3221 O O . GLN A 1 398 ? -16.085 -3.312 -28.497 1.00 32.88 398 GLN A O 1
ATOM 3226 N N . LEU A 1 399 ? -17.032 -4.775 -27.097 1.00 34.16 399 LEU A N 1
ATOM 3227 C CA . LEU A 1 399 ? -16.454 -4.209 -25.869 1.00 34.16 399 LEU A CA 1
ATOM 3228 C C . LEU A 1 399 ? -15.820 -5.311 -25.007 1.00 34.16 399 LEU A C 1
ATOM 3230 O O . LEU A 1 399 ? -16.103 -5.450 -23.821 1.00 34.16 399 LEU A O 1
ATOM 3234 N N . CYS A 1 400 ? -14.959 -6.135 -25.608 1.00 32.28 400 CYS A N 1
ATOM 3235 C CA . CYS A 1 400 ? -14.003 -6.901 -24.815 1.00 32.28 400 CYS A CA 1
ATOM 3236 C C . CYS A 1 400 ? -12.880 -5.954 -24.397 1.00 32.28 400 CYS A C 1
ATOM 3238 O O . CYS A 1 400 ? -12.124 -5.473 -25.237 1.00 32.28 400 CYS A O 1
ATOM 3240 N N . PHE A 1 401 ? -12.796 -5.690 -23.094 1.00 38.84 401 PHE A N 1
ATOM 3241 C CA . PHE A 1 401 ? -11.696 -4.959 -22.479 1.00 38.84 401 PHE A CA 1
ATOM 3242 C C . PHE A 1 401 ? -10.343 -5.504 -22.933 1.00 38.84 401 PHE A C 1
ATOM 3244 O O . PHE A 1 401 ? -10.101 -6.713 -22.946 1.00 38.84 401 PHE A O 1
ATOM 3251 N N . ASN A 1 402 ? -9.460 -4.579 -23.274 1.00 49.78 402 ASN A N 1
ATOM 3252 C CA . ASN A 1 402 ? -8.129 -4.842 -23.770 1.00 49.78 402 ASN A CA 1
ATOM 3253 C C . ASN A 1 402 ? -7.263 -5.499 -22.669 1.00 49.78 402 ASN A C 1
ATOM 3255 O O . ASN A 1 402 ? -6.865 -4.868 -21.687 1.00 49.78 402 ASN A O 1
ATOM 3259 N N . SER A 1 403 ? -7.012 -6.807 -22.781 1.00 49.94 403 SER A N 1
ATOM 3260 C CA . SER A 1 403 ? -6.414 -7.623 -21.709 1.00 49.94 403 SER A CA 1
ATOM 3261 C C . SER A 1 403 ? -4.962 -7.265 -21.377 1.00 49.94 403 SER A C 1
ATOM 3263 O O . SER A 1 403 ? -4.482 -7.579 -20.289 1.00 49.94 403 SER A O 1
ATOM 3265 N N . CYS A 1 404 ? -4.246 -6.617 -22.298 1.00 53.41 404 CYS A N 1
ATOM 3266 C CA . CYS A 1 404 ? -2.822 -6.314 -22.140 1.00 53.41 404 CYS A CA 1
ATOM 3267 C C . CYS A 1 404 ? -2.584 -5.107 -21.223 1.00 53.41 404 CYS A C 1
ATOM 3269 O O . CYS A 1 404 ? -1.767 -5.197 -20.307 1.00 53.41 404 CYS A O 1
ATOM 3271 N N . GLY A 1 405 ? -3.373 -4.035 -21.368 1.00 62.59 405 GLY A N 1
ATOM 3272 C CA . GLY A 1 405 ? -3.294 -2.873 -20.476 1.00 62.59 405 GLY A CA 1
ATOM 3273 C C . GLY A 1 405 ? -3.658 -3.208 -19.027 1.00 62.59 405 GLY A C 1
ATOM 3274 O O . GLY A 1 405 ? -2.965 -2.796 -18.096 1.00 62.59 405 GLY A O 1
ATOM 3275 N N . LEU A 1 406 ? -4.686 -4.040 -18.827 1.00 67.81 406 LEU A N 1
ATOM 3276 C CA . LEU A 1 406 ? -5.089 -4.498 -17.494 1.00 67.81 406 LEU A CA 1
ATOM 3277 C C . LEU A 1 406 ? -4.017 -5.361 -16.818 1.00 67.81 406 LEU A C 1
ATOM 3279 O O . LEU A 1 406 ? -3.818 -5.238 -15.611 1.00 67.81 406 LEU A O 1
ATOM 3283 N N . PHE A 1 407 ? -3.295 -6.196 -17.574 1.00 77.69 407 PHE A N 1
ATOM 3284 C CA . PHE A 1 407 ? -2.207 -6.999 -17.014 1.00 77.69 407 PHE A CA 1
ATOM 3285 C C . PHE A 1 407 ? -1.146 -6.128 -16.347 1.00 77.69 407 PHE A C 1
ATOM 3287 O O . PHE A 1 407 ? -0.765 -6.382 -15.208 1.00 77.69 407 PHE A O 1
ATOM 3294 N N . SER A 1 408 ? -0.670 -5.116 -17.074 1.00 81.62 408 SER A N 1
ATOM 3295 C CA . SER A 1 408 ? 0.388 -4.215 -16.622 1.00 81.62 408 SER A CA 1
ATOM 3296 C C . SER A 1 408 ? -0.031 -3.466 -15.360 1.00 81.62 408 SER A C 1
ATOM 3298 O O . SER A 1 408 ? 0.707 -3.448 -14.378 1.00 81.62 408 SER A O 1
ATOM 3300 N N . ILE A 1 409 ? -1.269 -2.965 -15.330 1.00 75.31 409 ILE A N 1
ATOM 3301 C CA . ILE A 1 409 ? -1.839 -2.288 -14.159 1.00 75.31 409 ILE A CA 1
ATOM 3302 C C . ILE A 1 409 ? -1.858 -3.216 -12.939 1.00 75.31 409 ILE A C 1
ATOM 3304 O O . ILE A 1 409 ? -1.349 -2.847 -11.880 1.00 75.31 409 ILE A O 1
ATOM 3308 N N . PHE A 1 410 ? -2.403 -4.431 -13.070 1.00 76.12 410 PHE A N 1
ATOM 3309 C CA . PHE A 1 410 ? -2.425 -5.383 -11.954 1.00 76.12 410 PHE A CA 1
ATOM 3310 C C . PHE A 1 410 ? -1.015 -5.779 -11.516 1.00 76.12 410 PHE A C 1
ATOM 3312 O O . PHE A 1 410 ? -0.759 -5.891 -10.318 1.00 76.12 410 PHE A O 1
ATOM 3319 N N . PHE A 1 411 ? -0.085 -5.924 -12.461 1.00 84.94 411 PHE A N 1
ATOM 3320 C CA . PHE A 1 411 ? 1.281 -6.323 -12.158 1.00 84.94 411 PHE A CA 1
ATOM 3321 C C . PHE A 1 411 ? 1.995 -5.258 -11.340 1.00 84.94 411 PHE A C 1
ATOM 3323 O O . PHE A 1 411 ? 2.547 -5.566 -10.284 1.00 84.94 411 PHE A O 1
ATOM 3330 N N . TRP A 1 412 ? 1.961 -4.006 -11.795 1.00 85.50 412 TRP A N 1
ATOM 3331 C CA . TRP A 1 412 ? 2.611 -2.902 -11.098 1.00 85.50 412 TRP A CA 1
ATOM 3332 C C . TRP A 1 412 ? 1.943 -2.595 -9.761 1.00 85.50 412 TRP A C 1
ATOM 3334 O O . TRP A 1 412 ? 2.648 -2.311 -8.796 1.00 85.50 412 TRP A O 1
ATOM 3344 N N . LYS A 1 413 ? 0.622 -2.783 -9.644 1.00 76.44 413 LYS A N 1
ATOM 3345 C CA . LYS A 1 413 ? -0.075 -2.737 -8.352 1.00 76.44 413 LYS A CA 1
ATOM 3346 C C . LYS A 1 413 ? 0.435 -3.807 -7.379 1.00 76.44 413 LYS A C 1
ATOM 3348 O O . LYS A 1 413 ? 0.700 -3.495 -6.222 1.00 76.44 413 LYS A O 1
ATOM 3353 N N . SER A 1 414 ? 0.622 -5.046 -7.835 1.00 76.38 414 SER A N 1
ATOM 3354 C CA . SER A 1 414 ? 1.200 -6.120 -7.014 1.00 76.38 414 SER A CA 1
ATOM 3355 C C . SER A 1 414 ? 2.667 -5.860 -6.644 1.00 76.38 414 SER A C 1
ATOM 3357 O O . SER A 1 414 ? 3.078 -6.126 -5.518 1.00 76.38 414 SER A O 1
ATOM 3359 N N . ILE A 1 415 ? 3.472 -5.311 -7.562 1.00 84.44 415 ILE A N 1
ATOM 3360 C CA . ILE A 1 415 ? 4.857 -4.913 -7.259 1.00 84.44 415 ILE A CA 1
ATOM 3361 C C . ILE A 1 415 ? 4.882 -3.802 -6.213 1.00 84.44 415 ILE A C 1
ATOM 3363 O O . ILE A 1 415 ? 5.637 -3.896 -5.250 1.00 84.44 415 ILE A O 1
ATOM 3367 N N . TRP A 1 416 ? 4.035 -2.783 -6.353 1.00 76.69 416 TRP A N 1
ATOM 3368 C CA . TRP A 1 416 ? 3.896 -1.735 -5.346 1.00 76.69 416 TRP A CA 1
ATOM 3369 C C . TRP A 1 416 ? 3.495 -2.304 -3.985 1.00 76.69 416 TRP A C 1
ATOM 3371 O O . TRP A 1 416 ? 4.048 -1.889 -2.973 1.00 76.69 416 TRP A O 1
ATOM 3381 N N . SER A 1 417 ? 2.646 -3.337 -3.963 1.00 68.94 417 SER A N 1
ATOM 3382 C CA . SER A 1 417 ? 2.269 -4.059 -2.744 1.00 68.94 417 SER A CA 1
ATOM 3383 C C . SER A 1 417 ? 3.360 -4.975 -2.170 1.00 68.94 417 SER A C 1
ATOM 3385 O O . SER A 1 417 ? 3.121 -5.652 -1.167 1.00 68.94 417 SER A O 1
ATOM 3387 N N . GLY A 1 418 ? 4.532 -5.058 -2.806 1.00 72.44 418 GLY A N 1
ATOM 3388 C CA . GLY A 1 418 ? 5.665 -5.877 -2.369 1.00 72.44 418 GLY A CA 1
ATOM 3389 C C . GLY A 1 418 ? 5.584 -7.354 -2.735 1.00 72.44 418 GLY A C 1
ATOM 3390 O O . GLY A 1 418 ? 6.317 -8.164 -2.157 1.00 72.44 418 GLY A O 1
ATOM 3391 N N . MET A 1 419 ? 4.702 -7.739 -3.661 1.00 78.38 419 MET A N 1
ATOM 3392 C CA . MET A 1 419 ? 4.764 -9.072 -4.260 1.00 78.38 419 MET A CA 1
ATOM 3393 C C . MET A 1 419 ? 6.046 -9.201 -5.093 1.00 78.38 419 MET A C 1
ATOM 3395 O O . MET A 1 419 ? 6.490 -8.257 -5.749 1.00 78.38 419 MET A O 1
ATOM 3399 N N . ASN A 1 420 ? 6.656 -10.388 -5.084 1.00 81.31 420 ASN A N 1
ATOM 3400 C CA . ASN A 1 420 ? 7.772 -10.665 -5.994 1.00 81.31 420 ASN A CA 1
ATOM 3401 C C . ASN A 1 420 ? 7.277 -10.818 -7.444 1.00 81.31 420 ASN A C 1
ATOM 3403 O O . ASN A 1 420 ? 6.088 -11.013 -7.687 1.00 81.31 420 ASN A O 1
ATOM 3407 N N . VAL A 1 421 ? 8.188 -10.794 -8.422 1.00 83.75 421 VAL A N 1
ATOM 3408 C CA . VAL A 1 421 ? 7.846 -10.855 -9.855 1.00 83.75 421 VAL A CA 1
ATOM 3409 C C . VAL A 1 421 ? 6.922 -12.031 -10.191 1.00 83.75 421 VAL A C 1
ATOM 3411 O O . VAL A 1 421 ? 5.951 -11.862 -10.928 1.00 83.75 421 VAL A O 1
ATOM 3414 N N . ARG A 1 422 ? 7.183 -13.230 -9.656 1.00 79.25 422 ARG A N 1
ATOM 3415 C CA . ARG A 1 422 ? 6.343 -14.416 -9.901 1.00 79.25 422 ARG A CA 1
ATOM 3416 C C . ARG A 1 422 ? 4.952 -14.271 -9.306 1.00 79.25 422 ARG A C 1
ATOM 3418 O O . ARG A 1 422 ? 3.988 -14.699 -9.940 1.00 79.25 422 ARG A O 1
ATOM 3425 N N . GLU A 1 423 ? 4.855 -13.764 -8.084 1.00 76.12 423 GLU A N 1
ATOM 3426 C CA . GLU A 1 423 ? 3.582 -13.521 -7.407 1.00 76.12 423 GLU A CA 1
ATOM 3427 C C . GLU A 1 423 ? 2.771 -12.475 -8.163 1.00 76.12 423 GLU A C 1
ATOM 3429 O O . GLU A 1 423 ? 1.649 -12.786 -8.555 1.00 76.12 423 GLU A O 1
ATOM 3434 N N . SER A 1 424 ? 3.367 -11.327 -8.492 1.00 82.69 424 SER A N 1
ATOM 3435 C CA . SER A 1 424 ? 2.739 -10.261 -9.282 1.00 82.69 424 SER A CA 1
ATOM 3436 C C . SER A 1 424 ? 2.273 -10.757 -10.645 1.00 82.69 424 SER A C 1
ATOM 3438 O O . SER A 1 424 ? 1.146 -10.494 -11.061 1.00 82.69 424 SER A O 1
ATOM 3440 N N . PHE A 1 425 ? 3.098 -11.551 -11.332 1.00 81.56 425 PHE A N 1
ATOM 3441 C CA . PHE A 1 425 ? 2.742 -12.141 -12.619 1.00 81.56 425 PHE A CA 1
ATOM 3442 C C . PHE A 1 425 ? 1.534 -13.080 -12.504 1.00 81.56 425 PHE A C 1
ATOM 3444 O O . PHE A 1 425 ? 0.568 -12.955 -13.256 1.00 81.56 425 PHE A O 1
ATOM 3451 N N . ARG A 1 426 ? 1.551 -14.002 -11.532 1.00 73.75 426 ARG A N 1
ATOM 3452 C CA . ARG A 1 426 ? 0.444 -14.944 -11.296 1.00 73.75 426 ARG A CA 1
ATOM 3453 C C . ARG A 1 426 ? -0.826 -14.239 -10.833 1.00 73.75 426 ARG A C 1
ATOM 3455 O O . ARG A 1 426 ? -1.910 -14.637 -11.252 1.00 73.75 426 ARG A O 1
ATOM 3462 N N . HIS A 1 427 ? -0.695 -13.235 -9.970 1.00 74.19 427 HIS A N 1
ATOM 3463 C CA . HIS A 1 427 ? -1.801 -12.406 -9.509 1.00 74.19 427 HIS A CA 1
ATOM 3464 C C . HIS A 1 427 ? -2.467 -11.732 -10.709 1.00 74.19 427 HIS A C 1
ATOM 3466 O O . HIS A 1 427 ? -3.653 -11.931 -10.945 1.00 74.19 427 HIS A O 1
ATOM 3472 N N . SER A 1 428 ? -1.683 -11.065 -11.550 1.00 77.56 428 SER A N 1
ATOM 3473 C CA . SER A 1 428 ? -2.172 -10.366 -12.743 1.00 77.56 428 SER A CA 1
ATOM 3474 C C . SER A 1 428 ? -2.834 -11.304 -13.750 1.00 77.56 428 SER A C 1
ATOM 3476 O O . SER A 1 428 ? -3.917 -11.008 -14.245 1.00 77.56 428 SER A O 1
ATOM 3478 N N . GLN A 1 429 ? -2.250 -12.483 -14.003 1.00 71.88 429 GLN A N 1
ATOM 3479 C CA . GLN A 1 429 ? -2.886 -13.504 -14.844 1.00 71.88 429 GLN A CA 1
ATOM 3480 C C . GLN A 1 429 ? -4.249 -13.937 -14.290 1.00 71.88 429 GLN A C 1
ATOM 3482 O O . GLN A 1 429 ? -5.212 -14.047 -15.045 1.00 71.88 429 GLN A O 1
ATOM 3487 N N . ARG A 1 430 ? -4.356 -14.155 -12.973 1.00 65.75 430 ARG A N 1
ATOM 3488 C CA . ARG A 1 430 ? -5.638 -14.486 -12.334 1.00 65.75 430 ARG A CA 1
ATOM 3489 C C . ARG A 1 430 ? -6.629 -13.336 -12.472 1.00 65.75 430 ARG A C 1
ATOM 3491 O O . ARG A 1 430 ? -7.772 -13.590 -12.832 1.00 65.75 430 ARG A O 1
ATOM 3498 N N . MET A 1 431 ? -6.200 -12.093 -12.266 1.00 63.44 431 MET A N 1
ATOM 3499 C CA . MET A 1 431 ? -7.061 -10.916 -12.420 1.00 63.44 431 MET A CA 1
ATOM 3500 C C . MET A 1 431 ? -7.641 -10.779 -13.827 1.00 63.44 431 MET A C 1
ATOM 3502 O O . MET A 1 431 ? -8.813 -10.443 -13.980 1.00 63.44 431 MET A O 1
ATOM 3506 N N . LEU A 1 432 ? -6.882 -11.143 -14.857 1.00 65.00 432 LEU A N 1
ATOM 3507 C CA . LEU A 1 432 ? -7.413 -11.191 -16.217 1.00 65.00 432 LEU A CA 1
ATOM 3508 C C . LEU A 1 432 ? -8.497 -12.260 -16.400 1.00 65.00 432 LEU A C 1
ATOM 3510 O O . LEU A 1 432 ? -9.506 -11.988 -17.047 1.00 65.00 432 LEU A O 1
ATOM 3514 N N . THR A 1 433 ? -8.351 -13.440 -15.783 1.00 58.00 433 THR A N 1
ATOM 3515 C CA . THR A 1 433 ? -9.387 -14.493 -15.851 1.00 58.00 433 THR A CA 1
ATOM 3516 C C . THR A 1 433 ? -10.705 -14.095 -15.178 1.00 58.00 433 THR A C 1
ATOM 3518 O O . THR A 1 433 ? -11.750 -14.642 -15.518 1.00 58.00 433 THR A O 1
ATOM 3521 N N . TYR A 1 434 ? -10.685 -13.121 -14.258 1.00 52.31 434 TYR A N 1
ATOM 3522 C CA . TYR A 1 434 ? -11.906 -12.528 -13.699 1.00 52.31 434 TYR A CA 1
ATOM 3523 C C . TYR A 1 434 ? -12.654 -11.644 -14.700 1.00 52.31 434 TYR A C 1
ATOM 3525 O O . TYR A 1 434 ? -13.867 -11.493 -14.575 1.00 52.31 434 TYR A O 1
ATOM 3533 N N . CYS A 1 435 ? -11.941 -11.058 -15.664 1.00 49.75 435 CYS A N 1
ATOM 3534 C CA . CYS A 1 435 ? -12.503 -10.119 -16.631 1.00 49.75 435 CYS A CA 1
ATOM 3535 C C . CYS A 1 435 ? -13.068 -10.830 -17.873 1.00 49.75 435 CYS A C 1
ATOM 3537 O O . CYS A 1 435 ? -14.028 -10.341 -18.463 1.00 49.75 435 CYS A O 1
ATOM 3539 N N . SER A 1 436 ? -12.510 -11.984 -18.264 1.00 49.25 436 SER A N 1
ATOM 3540 C CA . SER A 1 436 ? -13.029 -12.814 -19.360 1.00 49.25 436 SER A CA 1
ATOM 3541 C C . SER A 1 436 ? -12.531 -14.263 -19.272 1.00 49.25 436 SER A C 1
ATOM 3543 O O . SER A 1 436 ? -11.349 -14.511 -19.027 1.00 49.25 436 SER A O 1
ATOM 3545 N N . ALA A 1 437 ? -13.433 -15.223 -19.507 1.00 45.25 437 ALA A N 1
ATOM 3546 C CA . ALA A 1 437 ? -13.122 -16.655 -19.549 1.00 45.25 437 ALA A CA 1
ATOM 3547 C C . ALA A 1 437 ? -12.423 -17.096 -20.856 1.00 45.25 437 ALA A C 1
ATOM 3549 O O . ALA A 1 437 ? -11.813 -18.162 -20.878 1.00 45.25 437 ALA A O 1
ATOM 3550 N N . ASP A 1 438 ? -12.470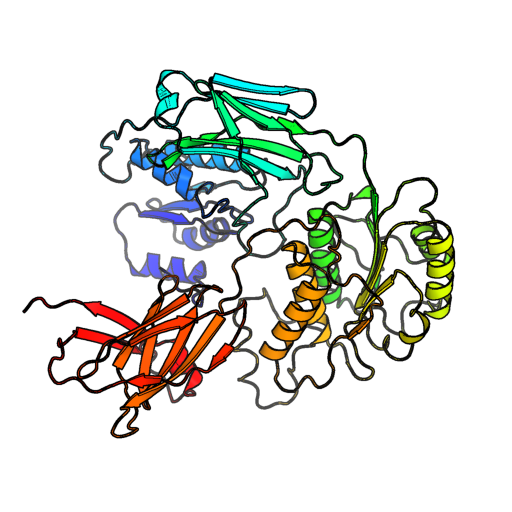 -16.268 -21.909 1.00 44.81 438 ASP A N 1
ATOM 3551 C CA . ASP A 1 438 ? -12.018 -16.594 -23.275 1.00 44.81 438 ASP A CA 1
ATOM 3552 C C . ASP A 1 438 ? -10.622 -16.044 -23.627 1.00 44.81 438 ASP A C 1
ATOM 3554 O O . ASP A 1 438 ? -10.230 -15.999 -24.793 1.00 44.81 438 ASP A O 1
ATOM 3558 N N . LEU A 1 439 ? -9.820 -15.632 -22.638 1.00 50.62 439 LEU A N 1
ATOM 3559 C CA . LEU A 1 439 ? -8.453 -15.159 -22.884 1.00 50.62 439 LEU A CA 1
ATOM 3560 C C . LEU A 1 439 ? -7.507 -16.336 -23.182 1.00 50.62 439 LEU A C 1
ATOM 3562 O O . LEU A 1 439 ? -6.716 -16.767 -22.345 1.00 50.62 439 LEU A O 1
ATOM 3566 N N . THR A 1 440 ? -7.563 -16.843 -24.416 1.00 39.47 440 THR A N 1
ATOM 3567 C CA . THR A 1 440 ? -6.663 -17.881 -24.955 1.00 39.47 440 THR A CA 1
ATOM 3568 C C . THR A 1 440 ? -5.214 -17.400 -25.120 1.00 39.47 440 THR A C 1
ATOM 3570 O O . THR A 1 440 ? -4.309 -18.214 -25.295 1.00 39.47 440 THR A O 1
ATOM 3573 N N . ASN A 1 441 ? -4.976 -16.090 -25.010 1.00 52.03 441 ASN A N 1
ATOM 3574 C CA . ASN A 1 441 ? -3.681 -15.435 -25.174 1.00 52.03 441 ASN A CA 1
ATOM 3575 C C . ASN A 1 441 ? -3.121 -15.001 -23.816 1.00 52.03 441 ASN A C 1
ATOM 3577 O O . ASN A 1 441 ? -3.358 -13.889 -23.350 1.00 52.03 441 ASN A O 1
ATOM 3581 N N . SER A 1 442 ? -2.398 -15.899 -23.150 1.00 57.47 442 SER A N 1
ATOM 3582 C CA . SER A 1 442 ? -1.861 -15.633 -21.812 1.00 57.47 442 SER A CA 1
ATOM 3583 C C . SER A 1 442 ? -0.566 -14.803 -21.860 1.00 57.47 442 SER A C 1
ATOM 3585 O O . SER A 1 442 ? 0.327 -15.140 -22.645 1.00 57.47 442 SER A O 1
ATOM 3587 N N . PRO A 1 443 ? -0.407 -13.794 -20.976 1.00 61.53 443 PRO A N 1
ATOM 3588 C CA . PRO A 1 443 ? 0.881 -13.158 -20.693 1.00 61.53 443 PRO A CA 1
ATOM 3589 C C . PRO A 1 443 ? 1.962 -14.211 -20.446 1.00 61.53 443 PRO A C 1
ATOM 3591 O O . PRO A 1 443 ? 1.664 -15.285 -19.907 1.00 61.53 443 PRO A O 1
ATOM 3594 N N . GLN A 1 444 ? 3.213 -13.911 -20.801 1.00 60.00 444 GLN A N 1
ATOM 3595 C CA . GLN A 1 444 ? 4.333 -14.839 -20.645 1.00 60.00 444 GLN A CA 1
ATOM 3596 C C . GLN A 1 444 ? 5.410 -14.295 -19.709 1.00 60.00 444 GLN A C 1
ATOM 3598 O O . GLN A 1 444 ? 5.847 -13.150 -19.816 1.00 60.00 444 GLN A O 1
ATOM 3603 N N . LEU A 1 445 ? 5.867 -15.169 -18.811 1.00 58.88 445 LEU A N 1
ATOM 3604 C CA . LEU A 1 445 ? 7.019 -14.952 -17.947 1.00 58.88 445 LEU A CA 1
ATOM 3605 C C . LEU A 1 445 ? 8.110 -15.921 -18.370 1.00 58.88 445 LEU A C 1
ATOM 3607 O O . LEU A 1 445 ? 7.945 -17.139 -18.267 1.00 58.88 445 LEU A O 1
ATOM 3611 N N . ILE A 1 446 ? 9.226 -15.385 -18.846 1.00 59.78 446 ILE A N 1
ATOM 3612 C CA . ILE A 1 446 ? 10.370 -16.178 -19.276 1.00 59.78 446 ILE A CA 1
ATOM 3613 C C . ILE A 1 446 ? 11.497 -15.921 -18.285 1.00 59.78 446 ILE A C 1
ATOM 3615 O O . ILE A 1 446 ? 12.076 -14.837 -18.256 1.00 59.78 446 ILE A O 1
ATOM 3619 N N . GLN A 1 447 ? 11.817 -16.928 -17.469 1.00 59.53 447 GLN A N 1
ATOM 3620 C CA . GLN A 1 447 ? 12.934 -16.835 -16.531 1.00 59.53 447 GLN A CA 1
ATOM 3621 C C . GLN A 1 447 ? 13.639 -18.179 -16.314 1.00 59.53 447 GLN A C 1
ATOM 3623 O O . GLN A 1 447 ? 13.002 -19.232 -16.252 1.00 59.53 447 GLN A O 1
ATOM 3628 N N . LYS A 1 448 ? 14.971 -18.104 -16.177 1.00 53.78 448 LYS A N 1
ATOM 3629 C CA . LYS A 1 448 ? 15.914 -19.205 -15.939 1.00 53.78 448 LYS A CA 1
ATOM 3630 C C . LYS A 1 448 ? 16.510 -19.083 -14.530 1.00 53.78 448 LYS A C 1
ATOM 3632 O O . LYS A 1 448 ? 17.681 -18.784 -14.383 1.00 53.78 448 LYS A O 1
ATOM 3637 N N . ASP A 1 449 ? 15.680 -19.307 -13.516 1.00 46.59 449 ASP A N 1
ATOM 3638 C CA . ASP A 1 449 ? 16.030 -19.305 -12.084 1.00 46.59 449 ASP A CA 1
ATOM 3639 C C . ASP A 1 449 ? 15.903 -17.938 -11.371 1.00 46.59 449 ASP A C 1
ATOM 3641 O O . ASP A 1 449 ? 16.159 -16.872 -11.925 1.00 46.59 449 ASP A O 1
ATOM 3645 N N . ASN A 1 450 ? 15.438 -17.997 -10.118 1.00 53.31 450 ASN A N 1
ATOM 3646 C CA . ASN A 1 450 ? 15.133 -16.890 -9.194 1.00 53.31 450 ASN A CA 1
ATOM 3647 C C . ASN A 1 450 ? 13.859 -16.051 -9.439 1.00 53.31 450 ASN A C 1
ATOM 3649 O O . ASN A 1 450 ? 13.824 -14.835 -9.290 1.00 53.31 450 ASN A O 1
ATOM 3653 N N . LEU A 1 451 ? 12.757 -16.727 -9.746 1.00 61.34 451 LEU A N 1
ATOM 3654 C CA . LEU A 1 451 ? 11.417 -16.136 -9.876 1.00 61.34 451 LEU A CA 1
ATOM 3655 C C . LEU A 1 451 ? 10.862 -15.463 -8.595 1.00 61.34 451 LEU A C 1
ATOM 3657 O O . LEU A 1 451 ? 9.839 -14.794 -8.659 1.00 61.34 451 LEU A O 1
ATOM 3661 N N . ASN A 1 452 ? 11.512 -15.635 -7.442 1.00 69.56 452 ASN A N 1
ATOM 3662 C CA . ASN A 1 452 ? 11.142 -14.950 -6.199 1.00 69.56 452 ASN A CA 1
ATOM 3663 C C . ASN A 1 452 ? 11.815 -13.567 -6.066 1.00 69.56 452 ASN A C 1
ATOM 3665 O O . ASN A 1 452 ? 11.780 -12.978 -4.989 1.00 69.56 452 ASN A O 1
ATOM 3669 N N . HIS A 1 453 ? 12.439 -13.066 -7.137 1.00 80.38 453 HIS A N 1
ATOM 3670 C CA . HIS A 1 453 ? 13.042 -11.737 -7.188 1.00 80.38 453 HIS A CA 1
ATOM 3671 C C . HIS A 1 453 ? 11.994 -10.637 -6.982 1.00 80.38 453 HIS A C 1
ATOM 3673 O O . HIS A 1 453 ? 10.929 -10.669 -7.601 1.00 80.38 453 HIS A O 1
ATOM 3679 N N . THR A 1 454 ? 12.289 -9.667 -6.126 1.00 83.44 454 THR A N 1
ATOM 3680 C CA . THR A 1 454 ? 11.475 -8.465 -5.906 1.00 83.44 454 THR A CA 1
ATOM 3681 C C . THR A 1 454 ? 11.991 -7.346 -6.797 1.00 83.44 454 THR A C 1
ATOM 3683 O O . THR A 1 454 ? 13.193 -7.112 -6.816 1.00 83.44 454 THR A O 1
ATOM 3686 N N . ILE A 1 455 ? 11.111 -6.654 -7.528 1.00 83.56 455 ILE A N 1
ATOM 3687 C CA . ILE A 1 455 ? 11.515 -5.404 -8.188 1.00 83.56 455 ILE A CA 1
ATOM 3688 C C . ILE A 1 455 ? 11.710 -4.369 -7.091 1.00 83.56 455 ILE A C 1
ATOM 3690 O O . ILE A 1 455 ? 10.797 -4.126 -6.299 1.00 83.56 455 ILE A O 1
ATOM 3694 N N . GLY A 1 456 ? 12.898 -3.785 -7.042 1.00 77.25 456 GLY A N 1
ATOM 3695 C CA . GLY A 1 456 ? 13.293 -2.927 -5.951 1.00 77.25 456 GLY A CA 1
ATOM 3696 C C . GLY A 1 456 ? 13.517 -3.688 -4.648 1.00 77.25 456 GLY A C 1
ATOM 3697 O O . GLY A 1 456 ? 13.970 -4.830 -4.601 1.00 77.25 456 GLY A O 1
ATOM 3698 N N . VAL A 1 457 ? 13.202 -3.003 -3.566 1.00 67.88 457 VAL A N 1
ATOM 3699 C CA . VAL A 1 457 ? 13.361 -3.442 -2.174 1.00 67.88 457 VAL A CA 1
ATOM 3700 C C . VAL A 1 457 ? 12.363 -4.504 -1.702 1.00 67.88 457 VAL A C 1
ATOM 3702 O O . VAL A 1 457 ? 12.605 -5.164 -0.692 1.00 67.8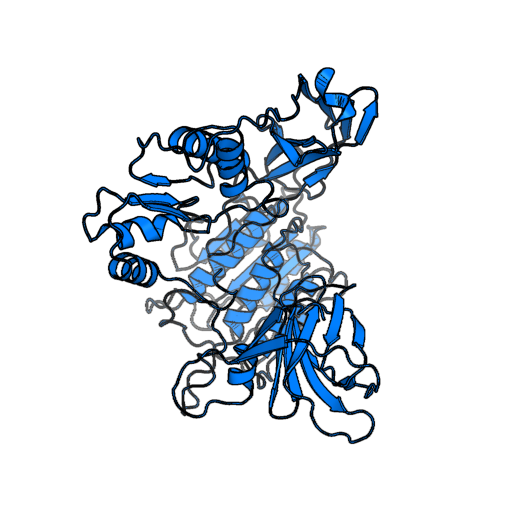8 457 VAL A O 1
ATOM 3705 N N . GLY A 1 458 ? 11.231 -4.669 -2.394 1.00 58.44 458 GLY A N 1
ATOM 3706 C CA . GLY A 1 458 ? 10.161 -5.583 -1.993 1.00 58.44 458 GLY A CA 1
ATOM 3707 C C . GLY A 1 458 ? 9.358 -5.126 -0.769 1.00 58.44 458 GLY A C 1
ATOM 3708 O O . GLY A 1 458 ? 8.942 -5.969 0.029 1.00 58.44 458 GLY A O 1
ATOM 3709 N N . TYR A 1 459 ? 9.138 -3.816 -0.593 1.00 65.19 459 TYR A N 1
ATOM 3710 C CA . TYR A 1 459 ? 8.269 -3.278 0.457 1.00 65.19 459 TYR A CA 1
ATOM 3711 C C . TYR A 1 459 ? 6.879 -3.859 0.350 1.00 65.19 459 TYR A C 1
ATOM 3713 O O . TYR A 1 459 ? 6.160 -3.575 -0.606 1.00 65.19 459 TYR A O 1
ATOM 3721 N N . LYS A 1 460 ? 6.489 -4.618 1.371 1.00 63.81 460 LYS A N 1
ATOM 3722 C CA . LYS A 1 460 ? 5.122 -5.090 1.513 1.00 63.81 460 LYS A CA 1
ATOM 3723 C C . LYS A 1 460 ? 4.291 -4.038 2.214 1.00 63.81 460 LYS A C 1
ATOM 3725 O O . LYS A 1 460 ? 4.599 -3.645 3.336 1.00 63.81 460 LYS A O 1
ATOM 3730 N N . ILE A 1 461 ? 3.219 -3.648 1.552 1.00 59.28 461 ILE A N 1
ATOM 3731 C CA . ILE A 1 461 ? 2.123 -2.898 2.145 1.00 59.28 461 ILE A CA 1
ATOM 3732 C C . ILE A 1 461 ? 0.882 -3.764 2.031 1.00 59.28 461 ILE A C 1
ATOM 3734 O O . ILE A 1 461 ? 0.623 -4.376 0.992 1.00 59.28 461 ILE A O 1
ATOM 3738 N N . ASN A 1 462 ? 0.125 -3.839 3.118 1.00 52.03 462 ASN A N 1
ATOM 3739 C CA . ASN A 1 462 ? -1.198 -4.431 3.060 1.00 52.03 462 ASN A CA 1
ATOM 3740 C C . ASN A 1 462 ? -2.092 -3.411 2.354 1.00 52.03 462 ASN A C 1
ATOM 3742 O O . ASN A 1 462 ? -2.477 -2.397 2.925 1.00 52.03 462 ASN A O 1
ATOM 3746 N N . ILE A 1 463 ? -2.362 -3.643 1.078 1.00 52.59 463 ILE A N 1
ATOM 3747 C CA . ILE A 1 463 ? -3.484 -3.001 0.393 1.00 52.59 463 ILE A CA 1
ATOM 3748 C C . ILE A 1 463 ? -4.730 -3.787 0.803 1.00 52.59 463 ILE A C 1
ATOM 3750 O O . ILE A 1 463 ? -4.607 -4.944 1.212 1.00 52.59 463 ILE A O 1
ATOM 3754 N N . ALA A 1 464 ? -5.919 -3.190 0.699 1.00 46.34 464 ALA A N 1
ATOM 3755 C CA . ALA A 1 464 ? -7.168 -3.942 0.762 1.00 46.34 464 ALA A CA 1
ATOM 3756 C C . ALA A 1 464 ? -7.038 -5.214 -0.101 1.00 46.34 464 ALA A C 1
ATOM 3758 O O . ALA A 1 464 ? -6.901 -5.140 -1.325 1.00 46.34 464 ALA A O 1
ATOM 3759 N N . VAL A 1 465 ? -6.969 -6.364 0.575 1.00 48.69 465 VAL A N 1
ATOM 3760 C CA . VAL A 1 465 ? -6.779 -7.682 -0.034 1.00 48.69 465 VAL A CA 1
ATOM 3761 C C . VAL A 1 465 ? -7.975 -7.957 -0.922 1.00 48.69 465 VAL A C 1
ATOM 3763 O O . VAL A 1 465 ? -9.111 -7.702 -0.518 1.00 48.69 465 VAL A O 1
ATOM 3766 N N . LEU A 1 466 ? -7.746 -8.508 -2.116 1.00 48.16 466 LEU A N 1
ATOM 3767 C CA . LEU A 1 466 ? -8.874 -8.911 -2.944 1.00 48.16 466 LEU A CA 1
ATOM 3768 C C . LEU A 1 466 ? -9.656 -9.998 -2.217 1.00 48.16 466 LEU A C 1
ATOM 3770 O O . LEU A 1 466 ? -9.108 -11.080 -1.937 1.00 48.16 466 LEU A O 1
ATOM 3774 N N . PRO A 1 467 ? -10.934 -9.741 -1.918 1.00 54.06 467 PRO A N 1
ATOM 3775 C CA . PRO A 1 467 ? -11.683 -10.687 -1.149 1.00 54.06 467 PRO A CA 1
ATOM 3776 C C . PRO A 1 467 ? -11.886 -11.950 -1.983 1.00 54.06 467 PRO A C 1
ATOM 3778 O O . PRO A 1 467 ? -12.044 -11.947 -3.208 1.00 54.06 467 PRO A O 1
ATOM 3781 N N . SER A 1 468 ? -11.806 -13.074 -1.299 1.00 66.75 468 SER A N 1
ATOM 3782 C CA . SER A 1 468 ? -11.997 -14.389 -1.882 1.00 66.75 468 SER A CA 1
ATOM 3783 C C . SER A 1 468 ? -13.473 -14.755 -1.845 1.00 66.75 468 SER A C 1
ATOM 3785 O O . SER A 1 468 ? -14.247 -14.211 -1.064 1.00 66.75 468 SER A O 1
ATOM 3787 N N . ILE A 1 469 ? -13.890 -15.685 -2.697 1.00 72.75 469 ILE A N 1
ATOM 3788 C CA . ILE A 1 469 ? -15.291 -16.099 -2.781 1.00 72.75 469 ILE A CA 1
ATOM 3789 C C . ILE A 1 469 ? -15.376 -17.578 -2.448 1.00 72.75 469 ILE A C 1
ATOM 3791 O O . ILE A 1 469 ? -14.780 -18.410 -3.134 1.00 72.75 469 ILE A O 1
ATOM 3795 N N . ILE A 1 470 ? -16.177 -17.919 -1.445 1.00 83.06 470 ILE A N 1
ATOM 3796 C CA . ILE A 1 470 ? -16.645 -19.288 -1.239 1.00 83.06 470 ILE A CA 1
ATOM 3797 C C . ILE A 1 470 ? -18.076 -19.350 -1.739 1.00 83.06 470 ILE A C 1
ATOM 3799 O O . ILE A 1 470 ? -18.900 -18.514 -1.388 1.00 83.06 470 ILE A O 1
ATOM 3803 N N . SER A 1 471 ? -18.370 -20.333 -2.578 1.00 87.19 471 SER A N 1
ATOM 3804 C CA . SER A 1 471 ? -19.720 -20.552 -3.100 1.00 87.19 471 SER A CA 1
ATOM 3805 C C . SER A 1 471 ? -20.026 -22.035 -3.151 1.00 87.19 471 SER A C 1
ATOM 3807 O O . SER A 1 471 ? -19.106 -22.843 -3.242 1.00 87.19 471 SER A O 1
ATOM 3809 N N . GLY A 1 472 ? -21.293 -22.407 -3.114 1.00 90.38 472 GLY A N 1
ATOM 3810 C CA . GLY A 1 472 ? -21.680 -23.808 -3.187 1.00 90.38 472 GLY A CA 1
ATOM 3811 C C . GLY A 1 472 ? -23.177 -23.996 -3.079 1.00 90.38 472 GLY A C 1
ATOM 3812 O O . GLY A 1 472 ? -23.939 -23.029 -3.088 1.00 90.38 472 GLY A O 1
ATOM 3813 N N . ILE A 1 473 ? -23.577 -25.257 -2.987 1.00 91.88 473 ILE A N 1
ATOM 3814 C CA . ILE A 1 473 ? -24.958 -25.669 -2.756 1.00 91.88 473 ILE A CA 1
ATOM 3815 C C . ILE A 1 473 ? -25.042 -26.364 -1.397 1.00 91.88 473 ILE A C 1
ATOM 3817 O O . ILE A 1 473 ? -24.270 -27.285 -1.117 1.00 91.88 473 ILE A O 1
ATOM 3821 N N . LEU A 1 474 ? -25.990 -25.932 -0.568 1.00 94.81 474 LEU A N 1
ATOM 3822 C CA . LEU A 1 474 ? -26.394 -26.618 0.651 1.00 94.81 474 LEU A CA 1
ATOM 3823 C C . LEU A 1 474 ? -27.502 -27.613 0.353 1.00 94.81 474 LEU A C 1
ATOM 3825 O O . LEU A 1 474 ? -28.526 -27.263 -0.233 1.00 94.81 474 LEU A O 1
ATOM 3829 N N . THR A 1 475 ? -27.298 -28.851 0.788 1.00 96.38 475 THR A N 1
ATOM 3830 C CA . THR A 1 475 ? -28.261 -29.941 0.622 1.00 96.38 475 THR A CA 1
ATOM 3831 C C . THR A 1 475 ? -28.457 -30.715 1.915 1.00 96.38 475 THR A C 1
ATOM 3833 O O . THR A 1 475 ? -27.570 -30.793 2.761 1.00 96.38 475 THR A O 1
ATOM 3836 N N . ASP A 1 476 ? -29.631 -31.304 2.073 1.00 95.31 476 ASP A N 1
ATOM 3837 C CA . ASP A 1 476 ? -29.905 -32.279 3.118 1.00 95.31 476 ASP A CA 1
ATOM 3838 C C . ASP A 1 476 ? -29.147 -33.576 2.804 1.00 95.31 476 ASP A C 1
ATOM 3840 O O . ASP A 1 476 ? -29.257 -34.128 1.707 1.00 95.31 476 ASP A O 1
ATOM 3844 N N . LYS A 1 477 ? -28.372 -34.090 3.763 1.00 95.12 477 LYS A N 1
ATOM 3845 C CA . LYS A 1 477 ? -27.570 -35.307 3.573 1.00 95.12 477 LYS A CA 1
ATOM 3846 C C . LYS A 1 477 ? -28.418 -36.544 3.252 1.00 95.12 477 LYS A C 1
ATOM 3848 O O . LYS A 1 477 ? -27.965 -37.416 2.511 1.00 95.12 477 LYS A O 1
ATOM 3853 N N . SER A 1 478 ? -29.618 -36.635 3.818 1.00 93.25 478 SER A N 1
ATOM 3854 C CA . SER A 1 478 ? -30.533 -37.767 3.670 1.00 93.25 478 SER A CA 1
ATOM 3855 C C . SER A 1 478 ? -31.375 -37.678 2.397 1.00 93.25 478 SER A C 1
ATOM 3857 O O . SER A 1 478 ? -31.470 -38.661 1.665 1.00 93.25 478 SER A O 1
ATOM 3859 N N . THR A 1 479 ? -31.943 -36.506 2.098 1.00 94.44 479 THR A N 1
ATOM 3860 C CA . THR A 1 479 ? -32.884 -36.342 0.977 1.00 94.44 479 THR A CA 1
ATOM 3861 C C . THR A 1 479 ? -32.246 -35.769 -0.284 1.00 94.44 479 THR A C 1
ATOM 3863 O O . THR A 1 479 ? -32.857 -35.829 -1.346 1.00 94.44 479 THR A O 1
ATOM 3866 N N . GLN A 1 480 ? -31.034 -35.211 -0.183 1.00 94.06 480 GLN A N 1
ATOM 3867 C CA . GLN A 1 480 ? -30.370 -34.421 -1.231 1.00 94.06 480 GLN A CA 1
ATOM 3868 C C . GLN A 1 480 ? -31.150 -33.164 -1.650 1.00 94.06 480 GLN A C 1
ATOM 3870 O O . GLN A 1 480 ? -30.803 -32.514 -2.637 1.00 94.06 480 GLN A O 1
ATOM 3875 N N . SER A 1 481 ? -32.192 -32.795 -0.900 1.00 92.75 481 SER A N 1
ATOM 3876 C CA . SER A 1 481 ? -32.985 -31.602 -1.179 1.00 92.75 481 SER A CA 1
ATOM 3877 C C . SER A 1 481 ? -32.177 -30.346 -0.852 1.00 92.75 481 SER A C 1
ATOM 3879 O O . SER A 1 481 ? -31.448 -30.341 0.141 1.00 92.75 481 SER A O 1
ATOM 3881 N N . PRO A 1 482 ? -32.288 -29.274 -1.650 1.00 92.94 482 PRO A N 1
ATOM 3882 C CA . PRO A 1 482 ? -31.605 -28.023 -1.362 1.00 92.94 482 PRO A CA 1
ATOM 3883 C C . PRO A 1 482 ? -32.119 -27.367 -0.076 1.00 92.94 482 PRO A C 1
ATOM 3885 O O . PRO A 1 482 ? -33.315 -27.408 0.207 1.00 92.94 482 PRO A O 1
ATOM 3888 N N . ILE A 1 483 ? -31.220 -26.714 0.662 1.00 91.38 483 ILE A N 1
ATOM 3889 C CA . ILE A 1 483 ? -31.532 -26.019 1.918 1.00 91.38 483 ILE A CA 1
ATOM 3890 C C . ILE A 1 483 ? -31.400 -24.510 1.710 1.00 91.38 483 ILE A C 1
ATOM 3892 O O . ILE A 1 483 ? -30.288 -23.983 1.643 1.00 91.38 483 ILE A O 1
ATOM 3896 N N . SER A 1 484 ? -32.530 -23.815 1.621 1.00 87.69 484 SER A N 1
ATOM 3897 C CA . SER A 1 484 ? -32.614 -22.348 1.639 1.00 87.69 484 SER A CA 1
ATOM 3898 C C . SER A 1 484 ? -32.701 -21.813 3.074 1.00 87.69 484 SER A C 1
ATOM 3900 O O . SER A 1 484 ? -33.032 -22.559 3.998 1.00 87.69 484 SER A O 1
ATOM 3902 N N . ASN A 1 485 ? -32.445 -20.516 3.259 1.00 84.75 485 ASN A N 1
ATOM 3903 C CA . ASN A 1 485 ? -32.480 -19.820 4.552 1.00 84.75 485 ASN A CA 1
ATOM 3904 C C . ASN A 1 485 ? -31.515 -20.391 5.607 1.00 84.75 485 ASN A C 1
ATOM 3906 O O . ASN A 1 485 ? -31.770 -20.307 6.809 1.00 84.75 485 ASN A O 1
ATOM 3910 N N . ALA A 1 486 ? -30.403 -20.984 5.172 1.00 87.75 486 ALA A N 1
ATOM 3911 C CA . ALA A 1 486 ? -29.303 -21.308 6.067 1.00 87.75 486 ALA A CA 1
ATOM 3912 C C . ALA A 1 486 ? -28.433 -20.066 6.256 1.00 87.75 486 ALA A C 1
ATOM 3914 O O . ALA A 1 486 ? -28.070 -19.413 5.282 1.00 87.75 486 ALA A O 1
ATOM 3915 N N . TYR A 1 487 ? -28.055 -19.774 7.493 1.00 85.38 487 TYR A N 1
ATOM 3916 C CA . TYR A 1 487 ? -27.106 -18.726 7.829 1.00 85.38 487 TYR A CA 1
ATOM 3917 C C . TYR A 1 487 ? -25.678 -19.237 7.639 1.00 85.38 487 TYR A C 1
ATOM 3919 O O . TYR A 1 487 ? -25.309 -20.266 8.206 1.00 85.38 487 TYR A O 1
ATOM 3927 N N . ILE A 1 488 ? -24.863 -18.515 6.871 1.00 88.00 488 ILE A N 1
ATOM 3928 C CA . ILE A 1 488 ? -23.451 -18.826 6.628 1.00 88.00 488 ILE A CA 1
ATOM 3929 C C . ILE A 1 488 ? -22.605 -17.695 7.203 1.00 88.00 488 ILE A C 1
ATOM 3931 O O . ILE A 1 488 ? -22.804 -16.538 6.854 1.00 88.00 488 ILE A O 1
ATOM 3935 N N . SER A 1 489 ? -21.614 -18.000 8.032 1.00 84.44 489 SER A N 1
ATOM 3936 C CA . SER A 1 489 ? -20.681 -17.001 8.558 1.00 84.44 489 SER A CA 1
ATOM 3937 C C . SER A 1 489 ? -19.247 -17.495 8.582 1.00 84.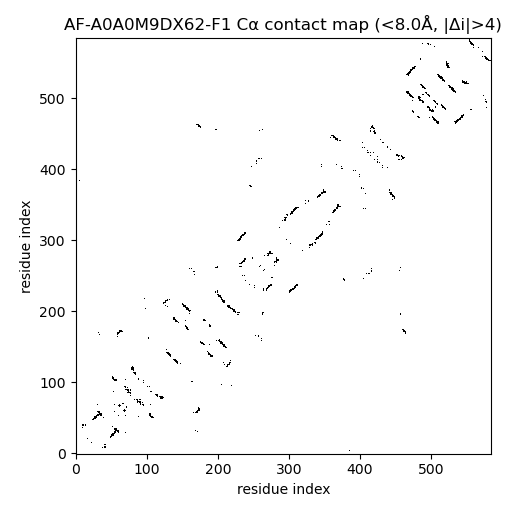44 489 SER A C 1
ATOM 3939 O O . SER A 1 489 ? -18.963 -18.686 8.432 1.00 84.44 489 SER A O 1
ATOM 3941 N N . THR A 1 490 ? -18.325 -16.554 8.777 1.00 81.25 490 THR A N 1
ATOM 3942 C CA . THR A 1 490 ? -16.925 -16.872 9.042 1.00 81.25 490 THR A CA 1
ATOM 3943 C C . THR A 1 490 ? -16.401 -16.124 10.258 1.00 81.25 490 THR A C 1
ATOM 3945 O O . THR A 1 490 ? -17.046 -15.212 10.762 1.00 81.25 490 THR A O 1
ATOM 3948 N N . ASN A 1 491 ? -15.229 -16.518 10.747 1.00 70.88 491 ASN A N 1
ATOM 3949 C CA . ASN A 1 491 ? -14.557 -15.875 11.879 1.00 70.88 491 ASN A CA 1
ATOM 3950 C C . ASN A 1 491 ? -13.893 -14.526 11.547 1.00 70.88 491 ASN A C 1
ATOM 3952 O O . ASN A 1 491 ? -13.446 -13.849 12.467 1.00 70.88 491 ASN A O 1
ATOM 3956 N N . ILE A 1 492 ? -13.775 -14.165 10.268 1.00 57.22 492 ILE A N 1
ATOM 3957 C CA . ILE A 1 492 ? -13.025 -12.976 9.818 1.00 57.22 492 ILE A CA 1
ATOM 3958 C C . ILE A 1 492 ? -13.777 -12.126 8.787 1.00 57.22 492 ILE A C 1
ATOM 3960 O O . ILE A 1 492 ? -13.253 -11.121 8.333 1.00 57.22 492 ILE A O 1
ATOM 3964 N N . SER A 1 493 ? -14.980 -12.520 8.372 1.00 60.47 493 SER A N 1
ATOM 3965 C CA . SER A 1 493 ? -15.760 -11.773 7.384 1.00 60.47 493 SER A CA 1
ATOM 3966 C C . SER A 1 493 ? -17.252 -11.807 7.703 1.00 60.47 493 SER A C 1
ATOM 3968 O O . SER A 1 493 ? -17.695 -12.533 8.596 1.00 60.47 493 SER A O 1
ATOM 3970 N N . LYS A 1 494 ? -18.026 -11.002 6.973 1.00 64.31 494 LYS A N 1
ATOM 3971 C CA . LYS A 1 494 ? -19.478 -10.882 7.138 1.00 64.31 494 LYS A CA 1
ATOM 3972 C C . LYS A 1 494 ? -20.188 -12.203 6.830 1.00 64.31 494 LYS A C 1
ATOM 3974 O O . LYS A 1 494 ? -19.649 -13.086 6.170 1.00 64.31 494 LYS A O 1
ATOM 3979 N N . SER A 1 495 ? -21.415 -12.332 7.323 1.00 73.44 495 SER A N 1
ATOM 3980 C CA . SER A 1 495 ? -22.294 -13.469 7.049 1.00 73.44 495 SER A CA 1
ATOM 3981 C C . SER A 1 495 ? -23.098 -13.311 5.760 1.00 73.44 495 SER A C 1
ATOM 3983 O O . SER A 1 495 ? -23.412 -12.199 5.350 1.00 73.44 495 SER A O 1
ATOM 3985 N N . SER A 1 496 ? -23.486 -14.437 5.169 1.00 78.06 496 SER A N 1
ATOM 3986 C CA . SER A 1 496 ? -24.386 -14.554 4.022 1.00 78.06 496 SER A CA 1
ATOM 3987 C C . SER A 1 496 ? -25.497 -15.565 4.335 1.00 78.06 496 SER A C 1
ATOM 3989 O O . SER A 1 496 ? -25.547 -16.132 5.430 1.00 78.06 496 SER A O 1
ATOM 3991 N N . CYS A 1 497 ? -26.398 -15.785 3.385 1.00 82.56 497 CYS A N 1
ATOM 3992 C CA . CYS A 1 497 ? -27.494 -16.727 3.499 1.00 82.56 497 CYS A CA 1
ATOM 3993 C C . CYS A 1 497 ? -27.577 -17.630 2.259 1.00 82.56 497 CYS A C 1
ATOM 3995 O O . CYS A 1 497 ? -27.139 -17.242 1.172 1.00 82.56 497 CYS A O 1
ATOM 3997 N N . SER A 1 498 ? -28.117 -18.842 2.409 1.00 84.62 498 SER A N 1
ATOM 3998 C CA . SER A 1 498 ? -28.479 -19.651 1.247 1.00 84.62 498 SER A CA 1
ATOM 3999 C C . SER A 1 498 ? -29.831 -19.230 0.691 1.00 84.62 498 SER A C 1
ATOM 4001 O O . SER A 1 498 ? -30.806 -19.072 1.425 1.00 84.62 498 SER A O 1
ATOM 4003 N N . ILE A 1 499 ? -29.893 -19.071 -0.624 1.00 79.56 499 ILE A N 1
ATOM 4004 C CA . ILE A 1 499 ? -31.107 -18.690 -1.344 1.00 79.56 499 ILE A CA 1
ATOM 4005 C C . ILE A 1 499 ? -31.824 -19.927 -1.904 1.00 79.56 499 ILE A C 1
ATOM 4007 O O . ILE A 1 499 ? -31.463 -21.075 -1.613 1.00 79.56 499 ILE A O 1
ATOM 4011 N N . ASP A 1 500 ? -32.838 -19.700 -2.738 1.00 73.88 500 ASP A N 1
ATOM 4012 C CA . ASP A 1 500 ? -33.556 -20.747 -3.457 1.00 73.88 500 ASP A CA 1
ATOM 4013 C C . ASP A 1 500 ? -32.604 -21.730 -4.151 1.00 73.88 500 ASP A C 1
ATOM 4015 O O . ASP A 1 500 ? -31.593 -21.361 -4.752 1.00 73.88 500 ASP A O 1
ATOM 4019 N N . LYS A 1 501 ? -32.949 -23.021 -4.067 1.00 83.31 501 LYS A N 1
ATOM 4020 C CA . LYS A 1 501 ? -32.115 -24.158 -4.503 1.00 83.31 501 LYS A CA 1
ATOM 4021 C C . LYS A 1 501 ? -30.807 -24.330 -3.716 1.00 83.31 501 LYS A C 1
ATOM 4023 O O . LYS A 1 501 ? -29.935 -25.076 -4.152 1.00 83.31 501 LYS A O 1
ATOM 4028 N N . GLY A 1 502 ? -30.703 -23.717 -2.538 1.00 83.94 502 GLY A N 1
ATOM 4029 C CA . GLY A 1 502 ? -29.630 -23.948 -1.574 1.00 83.94 502 GLY A CA 1
ATOM 4030 C C . GLY A 1 502 ? -28.300 -23.312 -1.955 1.00 83.94 502 GLY A C 1
ATOM 4031 O O . GLY A 1 502 ? -27.286 -23.593 -1.319 1.00 83.94 502 GLY A O 1
ATOM 4032 N N . TYR A 1 503 ? -28.277 -22.463 -2.981 1.00 83.44 503 TYR A N 1
ATOM 4033 C CA . TYR A 1 503 ? -27.063 -21.764 -3.372 1.00 83.44 503 TYR A CA 1
ATOM 4034 C C . TYR A 1 503 ? -26.651 -20.766 -2.306 1.00 83.44 503 TYR A C 1
ATOM 4036 O O . TYR A 1 503 ? -27.482 -20.030 -1.785 1.00 83.44 503 TYR A O 1
ATOM 4044 N N . TYR A 1 504 ? -25.356 -20.701 -2.032 1.00 84.56 504 TYR A N 1
ATOM 4045 C CA . TYR A 1 504 ? -24.788 -19.679 -1.171 1.00 84.56 504 TYR A CA 1
ATOM 4046 C C . TYR A 1 504 ? -23.505 -19.114 -1.773 1.00 84.56 504 TYR A C 1
ATOM 4048 O O . TYR A 1 504 ? -22.792 -19.786 -2.530 1.00 84.56 504 TYR A O 1
ATOM 4056 N N . ARG A 1 505 ? -23.193 -17.874 -1.396 1.00 81.06 505 ARG A N 1
ATOM 4057 C CA . ARG A 1 505 ? -21.934 -17.209 -1.721 1.00 81.06 505 ARG A CA 1
ATOM 4058 C C . ARG A 1 505 ? -21.544 -16.288 -0.585 1.00 81.06 505 ARG A C 1
ATOM 4060 O O . ARG A 1 505 ? -22.281 -15.376 -0.247 1.00 81.06 505 ARG A O 1
ATOM 4067 N N . ILE A 1 506 ? -20.351 -16.483 -0.055 1.00 74.19 506 ILE A N 1
ATOM 4068 C CA . ILE A 1 506 ? -19.782 -15.626 0.974 1.00 74.19 506 ILE A CA 1
ATOM 4069 C C . ILE A 1 506 ? -18.466 -15.050 0.465 1.00 74.19 506 ILE A C 1
ATOM 4071 O O . ILE A 1 506 ? -17.604 -15.769 -0.055 1.00 74.19 506 ILE A O 1
ATOM 4075 N N . ILE A 1 507 ? -18.364 -13.730 0.555 1.00 65.88 507 ILE A N 1
ATOM 4076 C CA . ILE A 1 507 ? -17.137 -12.988 0.302 1.00 65.88 507 ILE A CA 1
ATOM 4077 C C . ILE A 1 507 ? -16.331 -13.040 1.601 1.00 65.88 507 ILE A C 1
ATOM 4079 O O . ILE A 1 507 ? -16.888 -12.823 2.671 1.00 65.88 507 ILE A O 1
ATOM 4083 N N . VAL A 1 508 ? -15.060 -13.429 1.527 1.00 70.62 508 VAL A N 1
ATOM 4084 C CA . VAL A 1 508 ? -14.216 -13.668 2.703 1.00 70.62 508 VAL A CA 1
ATOM 4085 C C . VAL A 1 508 ? -12.834 -13.081 2.501 1.00 70.62 508 VAL A C 1
ATOM 4087 O O . VAL A 1 508 ? -12.275 -13.146 1.406 1.00 70.62 508 VAL A O 1
ATOM 4090 N N . GLU A 1 509 ? -12.242 -12.567 3.571 1.00 66.38 509 GLU A N 1
ATOM 4091 C CA . GLU A 1 509 ? -10.835 -12.193 3.530 1.00 66.38 509 GLU A CA 1
ATOM 4092 C C . GLU A 1 509 ? -9.949 -13.438 3.344 1.00 66.38 509 GLU A C 1
ATOM 4094 O O . GLU A 1 509 ? -10.272 -14.524 3.849 1.00 66.38 509 GLU A O 1
ATOM 4099 N N . PRO A 1 510 ? -8.832 -13.324 2.607 1.00 63.56 510 PRO A N 1
ATOM 4100 C CA . PRO A 1 510 ? -7.896 -14.425 2.428 1.00 63.56 510 PRO A CA 1
ATOM 4101 C C . PRO A 1 510 ? -7.320 -14.880 3.770 1.00 63.56 510 PRO A C 1
ATOM 4103 O O . PRO A 1 510 ? -6.805 -14.077 4.543 1.00 63.56 510 PRO A O 1
ATOM 4106 N N . SER A 1 511 ? -7.380 -16.179 4.059 1.00 70.19 511 SER A N 1
ATOM 4107 C CA . SER A 1 511 ? -6.888 -16.713 5.328 1.00 70.19 511 SER A CA 1
ATOM 4108 C C . SER A 1 511 ? -6.554 -18.191 5.238 1.00 70.19 511 SER A C 1
ATOM 4110 O O . SER A 1 511 ? -7.264 -18.988 4.620 1.00 70.19 511 SER A O 1
ATOM 4112 N N . ASN A 1 512 ? -5.483 -18.575 5.931 1.00 72.62 512 ASN A N 1
ATOM 4113 C CA . ASN A 1 512 ? -5.101 -19.974 6.104 1.00 72.62 512 ASN A CA 1
ATOM 4114 C C . ASN A 1 512 ? -5.932 -20.680 7.189 1.00 72.62 512 ASN A C 1
ATOM 4116 O O . ASN A 1 512 ? -5.961 -21.910 7.211 1.00 72.62 512 ASN A O 1
ATOM 4120 N N . ASN A 1 513 ? -6.622 -19.914 8.042 1.00 78.25 513 ASN A N 1
ATOM 4121 C CA . ASN A 1 513 ? -7.387 -20.380 9.201 1.00 78.25 513 ASN A CA 1
ATOM 4122 C C . ASN A 1 513 ? -8.828 -19.838 9.183 1.00 78.25 513 ASN A C 1
ATOM 4124 O O . ASN A 1 513 ? -9.346 -19.379 10.203 1.00 78.25 513 ASN A O 1
ATOM 4128 N N . LEU A 1 514 ? -9.474 -19.870 8.018 1.00 81.50 514 LEU A N 1
ATOM 4129 C CA . LEU A 1 514 ? -10.871 -19.476 7.883 1.00 81.50 514 LEU A CA 1
ATOM 4130 C C . LEU A 1 514 ? -11.767 -20.553 8.501 1.00 81.50 514 LEU A C 1
ATOM 4132 O O . LEU A 1 514 ? -11.702 -21.709 8.095 1.00 81.50 514 LEU A O 1
ATOM 4136 N N . GLN A 1 515 ? -12.624 -20.200 9.450 1.00 88.25 515 GLN A N 1
ATOM 4137 C CA . GLN A 1 515 ? -13.660 -21.095 9.965 1.00 88.25 515 GLN A CA 1
ATOM 4138 C C . GLN A 1 515 ? -14.988 -20.754 9.302 1.00 88.25 515 GLN A C 1
ATOM 4140 O O . GLN A 1 515 ? -15.518 -19.675 9.534 1.00 88.25 515 GLN A O 1
ATOM 4145 N N . LEU A 1 516 ? -15.511 -21.661 8.479 1.00 91.50 516 LEU A N 1
ATOM 4146 C CA . LEU A 1 516 ? -16.835 -21.560 7.873 1.00 91.50 516 LEU A CA 1
ATOM 4147 C C . LEU A 1 516 ? -17.865 -22.197 8.806 1.00 91.50 516 LEU A C 1
ATOM 4149 O O . LEU A 1 516 ? -17.770 -23.391 9.089 1.00 91.50 516 LEU A O 1
ATOM 4153 N N . ASN A 1 517 ? -18.839 -21.407 9.248 1.00 91.88 517 ASN A N 1
ATOM 4154 C CA . ASN A 1 517 ? -19.935 -21.828 10.111 1.00 91.88 517 ASN A CA 1
ATOM 4155 C C . ASN A 1 517 ? -21.253 -21.756 9.347 1.00 91.88 517 ASN A C 1
ATOM 4157 O O . ASN A 1 517 ? -21.511 -20.766 8.665 1.00 91.88 517 ASN A O 1
ATOM 4161 N N . ILE A 1 518 ? -22.083 -22.790 9.462 1.00 92.62 518 ILE A N 1
ATOM 4162 C CA . ILE A 1 518 ? -23.405 -22.831 8.839 1.00 92.62 518 ILE A CA 1
ATOM 4163 C C . ILE A 1 518 ? -24.424 -23.323 9.852 1.00 92.62 518 ILE A C 1
ATOM 4165 O O . ILE A 1 518 ? -24.215 -24.345 10.509 1.00 92.62 518 ILE A O 1
ATOM 4169 N N . ILE A 1 519 ? -25.531 -22.595 9.956 1.00 89.94 519 ILE A N 1
ATOM 4170 C CA . ILE A 1 519 ? -26.649 -22.918 10.836 1.00 89.94 519 ILE A CA 1
ATOM 4171 C C . ILE A 1 519 ? -27.932 -22.874 10.008 1.00 89.94 519 ILE A C 1
ATOM 4173 O O . ILE A 1 519 ? -28.166 -21.924 9.268 1.00 89.94 519 ILE A O 1
ATOM 4177 N N . ALA A 1 520 ? -28.765 -23.905 10.127 1.00 89.94 520 ALA A N 1
ATOM 4178 C CA . ALA A 1 520 ? -30.068 -23.975 9.478 1.00 89.94 520 ALA A CA 1
ATOM 4179 C C . ALA A 1 520 ? -31.077 -24.634 10.423 1.00 89.94 520 ALA A C 1
ATOM 4181 O O . ALA A 1 520 ? -30.747 -25.602 11.110 1.00 89.94 520 ALA A O 1
ATOM 4182 N N . ASN A 1 521 ? -32.311 -24.128 10.449 1.00 85.94 521 ASN A N 1
ATOM 4183 C CA . ASN A 1 521 ? -33.372 -24.706 11.274 1.00 85.94 521 ASN A CA 1
ATOM 4184 C C . ASN A 1 521 ? -33.649 -26.155 10.845 1.00 85.94 521 ASN A C 1
ATOM 4186 O O . ASN A 1 521 ? -33.825 -26.432 9.660 1.00 85.94 521 ASN A O 1
ATOM 4190 N N . GLY A 1 522 ? -33.683 -27.072 11.815 1.00 88.88 522 GLY A N 1
ATOM 4191 C CA . GLY A 1 522 ? -33.849 -28.509 11.567 1.00 88.88 522 GLY A CA 1
ATOM 4192 C C . GLY A 1 522 ? -32.555 -29.275 11.260 1.00 88.88 522 GLY A C 1
ATOM 4193 O O . GLY A 1 522 ? -32.629 -30.465 10.963 1.00 88.88 522 GLY A O 1
ATOM 4194 N N . TYR A 1 523 ? -31.379 -28.642 11.346 1.00 92.81 523 TYR A N 1
ATOM 4195 C CA . TYR A 1 523 ? -30.086 -29.271 11.047 1.00 92.81 523 TYR A CA 1
ATOM 4196 C C . TYR A 1 523 ? -29.062 -29.077 12.170 1.00 92.81 523 TYR A C 1
ATOM 4198 O O . TYR A 1 523 ? -29.127 -28.120 12.942 1.00 92.81 523 TYR A O 1
ATOM 4206 N N . GLU A 1 524 ? -28.087 -29.983 12.254 1.00 91.94 524 GLU A N 1
ATOM 4207 C CA . GLU A 1 524 ? -26.913 -29.800 13.111 1.00 91.94 524 GLU A CA 1
ATOM 4208 C C . GLU A 1 524 ? -26.029 -28.647 12.590 1.00 91.94 524 GLU A C 1
ATOM 4210 O O . GLU A 1 524 ? -25.820 -28.543 11.374 1.00 91.94 524 GLU A O 1
ATOM 4215 N N . PRO A 1 525 ? -25.461 -27.797 13.473 1.00 90.50 525 PRO A N 1
ATOM 4216 C CA . PRO A 1 525 ? -24.499 -26.779 13.067 1.00 90.50 525 PRO A CA 1
ATOM 4217 C C . PRO A 1 525 ? -23.288 -27.396 12.365 1.00 90.50 525 PRO A C 1
ATOM 4219 O O . PRO A 1 525 ? -22.680 -28.352 12.851 1.00 90.50 525 PRO A O 1
ATOM 4222 N N . TYR A 1 526 ? -22.894 -26.811 11.240 1.00 94.25 526 TYR A N 1
ATOM 4223 C CA . TYR A 1 526 ? -21.723 -27.235 10.486 1.00 94.25 526 TYR A CA 1
ATOM 4224 C C . TYR A 1 526 ? -20.579 -26.246 10.696 1.00 94.25 526 TYR A C 1
ATOM 4226 O O . TYR A 1 526 ? -20.744 -25.045 10.497 1.00 94.25 526 TYR A O 1
ATOM 4234 N N . ASN A 1 527 ? -19.400 -26.755 11.053 1.00 92.19 527 ASN A N 1
ATOM 4235 C CA . ASN A 1 527 ? -18.170 -25.974 11.136 1.00 92.19 527 ASN A CA 1
ATOM 4236 C C . ASN A 1 527 ? -17.071 -26.656 10.315 1.00 92.19 527 ASN A C 1
ATOM 4238 O O . ASN A 1 527 ? -16.852 -27.868 10.422 1.00 92.19 527 ASN A O 1
ATOM 4242 N N . LYS A 1 528 ? -16.355 -25.873 9.506 1.00 94.38 528 LYS A N 1
ATOM 4243 C CA . LYS A 1 528 ? -15.185 -26.353 8.776 1.00 94.38 528 LYS A CA 1
ATOM 4244 C C . LYS A 1 528 ? -14.082 -25.310 8.724 1.00 94.38 528 LYS A C 1
ATOM 4246 O O . LYS A 1 528 ? -14.284 -24.204 8.236 1.00 94.38 528 LYS A O 1
ATOM 4251 N N . GLN A 1 529 ? -12.875 -25.714 9.113 1.00 91.19 529 GLN A N 1
ATOM 4252 C CA . GLN A 1 529 ? -11.675 -24.938 8.826 1.00 91.19 529 GLN A CA 1
ATOM 4253 C C . GLN A 1 529 ? -11.271 -25.099 7.355 1.00 91.19 529 GLN A C 1
ATOM 4255 O O . GLN A 1 529 ? -11.169 -26.212 6.828 1.00 91.19 529 GLN A O 1
ATOM 4260 N N . LEU A 1 530 ? -11.035 -23.971 6.699 1.00 89.06 530 LEU A N 1
ATOM 4261 C CA . LEU A 1 530 ? -10.652 -23.838 5.308 1.00 89.06 530 LEU A CA 1
ATOM 4262 C C . LEU A 1 530 ? -9.435 -22.917 5.211 1.00 89.06 530 LEU A C 1
ATOM 4264 O O . LEU A 1 530 ? -9.267 -21.979 5.985 1.00 89.06 530 LEU A O 1
ATOM 4268 N N . SER A 1 531 ? -8.619 -23.167 4.197 1.00 82.94 531 SER A N 1
ATOM 4269 C CA . SER A 1 531 ? -7.665 -22.183 3.700 1.00 82.94 531 SER A CA 1
ATOM 4270 C C . SER A 1 531 ? -8.170 -21.662 2.360 1.00 82.94 531 SER A C 1
ATOM 4272 O O . SER A 1 531 ? -8.637 -22.449 1.514 1.00 82.94 531 SER A O 1
ATOM 4274 N N . ILE A 1 532 ? -8.109 -20.345 2.197 1.00 77.75 532 ILE A N 1
ATOM 4275 C CA . ILE A 1 532 ? -8.455 -19.643 0.971 1.00 77.75 532 ILE A CA 1
ATOM 4276 C C . ILE A 1 532 ? -7.410 -18.562 0.698 1.00 77.75 532 ILE A C 1
ATOM 4278 O O . ILE A 1 532 ? -7.088 -17.752 1.564 1.00 77.75 532 ILE A O 1
ATOM 4282 N N . ASN A 1 533 ? -6.833 -18.612 -0.496 1.00 71.12 533 ASN A N 1
ATOM 4283 C CA . ASN A 1 533 ? -5.825 -17.656 -0.936 1.00 71.12 533 ASN A CA 1
ATOM 4284 C C . ASN A 1 533 ? -6.488 -16.408 -1.507 1.00 71.12 533 ASN A C 1
ATOM 4286 O O . ASN A 1 533 ? -7.621 -16.479 -1.969 1.00 71.12 533 ASN A O 1
ATOM 4290 N N . GLU A 1 534 ? -5.743 -15.308 -1.566 1.00 61.09 534 GLU A N 1
ATOM 4291 C CA . GLU A 1 534 ? -6.226 -14.044 -2.117 1.00 61.09 534 GLU A CA 1
ATOM 4292 C C . GLU A 1 534 ? -6.821 -14.184 -3.520 1.00 61.09 534 GLU A C 1
ATOM 4294 O O . GLU A 1 534 ? -6.249 -14.855 -4.389 1.00 61.09 534 GLU A O 1
ATOM 4299 N N . GLY A 1 535 ? -8.002 -13.580 -3.713 1.00 52.69 535 GLY A N 1
ATOM 4300 C CA . GLY A 1 535 ? -8.755 -13.663 -4.959 1.00 52.69 535 GLY A CA 1
ATOM 4301 C C . GLY A 1 535 ? -9.042 -15.102 -5.398 1.00 52.69 535 GLY A C 1
ATOM 4302 O O . GLY A 1 535 ? -9.092 -15.375 -6.596 1.00 52.69 535 GLY A O 1
ATOM 4303 N N . GLN A 1 536 ? -9.174 -16.068 -4.484 1.00 67.12 536 GLN A N 1
ATOM 4304 C CA . GLN A 1 536 ? -9.556 -17.434 -4.841 1.00 67.12 536 GLN A CA 1
ATOM 4305 C C . GLN A 1 536 ? -11.083 -17.569 -4.877 1.00 67.12 536 GLN A C 1
ATOM 4307 O O . GLN A 1 536 ? -11.771 -17.212 -3.923 1.00 67.12 536 GLN A O 1
ATOM 4312 N N . ARG A 1 537 ? -11.619 -18.176 -5.945 1.00 71.19 537 ARG A N 1
ATOM 4313 C CA . ARG A 1 537 ? -12.982 -18.728 -5.943 1.00 71.19 537 ARG A CA 1
ATOM 4314 C C . ARG A 1 537 ? -12.922 -20.197 -5.561 1.00 71.19 537 ARG A C 1
ATOM 4316 O O . ARG A 1 537 ? -12.307 -21.000 -6.261 1.00 71.19 537 ARG A O 1
ATOM 4323 N N . LYS A 1 538 ? -13.548 -20.559 -4.449 1.00 82.81 538 LYS A N 1
ATOM 4324 C CA . LYS A 1 538 ? -13.630 -21.938 -3.976 1.00 82.81 538 LYS A CA 1
ATOM 4325 C C . LYS A 1 538 ? -15.079 -22.393 -4.038 1.00 82.81 538 LYS A C 1
ATOM 4327 O O . LYS A 1 538 ? -15.915 -21.904 -3.281 1.00 82.81 538 LYS A O 1
ATOM 4332 N N . LYS A 1 539 ? -15.367 -23.331 -4.944 1.00 87.31 539 LYS A N 1
ATOM 4333 C CA . LYS A 1 539 ? -16.639 -24.051 -4.916 1.00 87.31 539 LYS A CA 1
ATOM 4334 C C . LYS A 1 539 ? -16.585 -25.107 -3.813 1.00 87.31 539 LYS A C 1
ATOM 4336 O O . LYS A 1 539 ? -15.624 -25.875 -3.752 1.00 87.31 539 LYS A O 1
ATOM 4341 N N . PHE A 1 540 ? -17.575 -25.118 -2.935 1.00 90.81 540 PHE A N 1
ATOM 4342 C CA . PHE A 1 540 ? -17.618 -25.980 -1.767 1.00 90.81 540 PHE A CA 1
ATOM 4343 C C . PHE A 1 540 ? -19.071 -26.360 -1.466 1.00 90.81 540 PHE A C 1
ATOM 4345 O O . PHE A 1 540 ? -19.778 -25.650 -0.771 1.00 90.81 540 PHE A O 1
ATOM 4352 N N . ASP A 1 541 ? -19.536 -27.466 -2.041 1.00 93.56 541 ASP A N 1
ATOM 4353 C CA . ASP A 1 541 ? -20.892 -27.963 -1.791 1.00 93.56 541 ASP A CA 1
ATOM 4354 C C . ASP A 1 541 ? -20.931 -28.691 -0.436 1.00 93.56 541 ASP A C 1
ATOM 4356 O O . ASP A 1 541 ? -19.983 -29.395 -0.072 1.00 93.56 541 ASP A O 1
ATOM 4360 N N . ILE A 1 542 ? -22.004 -28.500 0.332 1.00 95.06 542 ILE A N 1
ATOM 4361 C CA . ILE A 1 542 ? -22.098 -28.960 1.723 1.00 95.06 542 ILE A CA 1
ATOM 4362 C C . ILE A 1 542 ? -23.415 -29.706 1.937 1.00 95.06 542 ILE A C 1
ATOM 4364 O O . ILE A 1 542 ? -24.483 -29.276 1.506 1.00 95.06 542 ILE A O 1
ATOM 4368 N N . GLN A 1 543 ? -23.323 -30.831 2.644 1.00 96.56 543 GLN A N 1
ATOM 4369 C CA . GLN A 1 543 ? -24.468 -31.624 3.078 1.00 96.56 543 GLN A CA 1
ATOM 4370 C C . GLN A 1 543 ? -24.669 -31.466 4.586 1.00 96.56 543 GLN A C 1
ATOM 4372 O O . GLN A 1 543 ? -23.783 -31.838 5.360 1.00 96.56 543 GLN A O 1
ATOM 4377 N N . LEU A 1 544 ? -25.819 -30.934 5.000 1.00 95.19 544 LEU A N 1
ATOM 4378 C CA . LEU A 1 544 ? -26.184 -30.787 6.409 1.00 95.19 544 LEU A CA 1
ATOM 4379 C C . LEU A 1 544 ? -26.915 -32.037 6.914 1.00 95.19 544 LEU A C 1
ATOM 4381 O O . LEU A 1 544 ? -27.653 -32.689 6.174 1.00 95.19 544 LEU A O 1
ATOM 4385 N N . ILE A 1 545 ? -26.685 -32.383 8.180 1.00 94.88 545 ILE A N 1
ATOM 4386 C CA . ILE A 1 545 ? -27.303 -33.538 8.841 1.00 94.88 545 ILE A CA 1
ATOM 4387 C C . ILE A 1 545 ? -28.583 -33.053 9.538 1.00 94.88 545 ILE A C 1
ATOM 4389 O O . ILE A 1 545 ? -28.485 -32.130 10.349 1.00 94.88 545 ILE A O 1
ATOM 4393 N N . PRO A 1 546 ? -29.765 -33.622 9.236 1.00 92.06 546 PRO A N 1
ATOM 4394 C CA . PRO A 1 546 ? -30.995 -33.292 9.954 1.00 92.06 546 PRO A CA 1
ATOM 4395 C C . PRO A 1 546 ? -30.862 -33.577 11.454 1.00 92.06 546 PRO A C 1
ATOM 4397 O O . PRO A 1 546 ? -30.276 -34.589 11.837 1.00 92.06 546 PRO A O 1
ATOM 4400 N N . SER A 1 547 ? -31.419 -32.707 12.295 1.00 86.75 547 SER A N 1
ATOM 4401 C CA . SER A 1 547 ? -31.383 -32.838 13.755 1.00 86.75 547 SER A CA 1
ATOM 4402 C C . SER A 1 547 ? -32.784 -32.796 14.354 1.00 86.75 547 SER A C 1
ATOM 4404 O O . SER A 1 547 ? -33.575 -31.905 14.049 1.00 86.75 547 SER A O 1
ATOM 4406 N N . GLU A 1 548 ? -33.070 -33.734 15.258 1.00 75.06 548 GLU A N 1
ATOM 4407 C CA . GLU A 1 548 ? -34.325 -33.778 16.022 1.00 75.06 548 GLU A CA 1
ATOM 4408 C C . GLU A 1 548 ? -34.342 -32.771 17.191 1.00 75.06 548 GLU A C 1
ATOM 4410 O O . GLU A 1 548 ? -35.410 -32.387 17.658 1.00 75.06 548 GLU A O 1
ATOM 4415 N N . ASN A 1 549 ? -33.169 -32.287 17.624 1.00 66.00 549 ASN A N 1
ATOM 4416 C CA . ASN A 1 549 ? -32.996 -31.320 18.717 1.00 66.00 549 ASN A CA 1
ATOM 4417 C C . ASN A 1 549 ? -32.674 -29.920 18.172 1.00 66.00 549 ASN A C 1
ATOM 4419 O O . ASN A 1 549 ? -31.653 -29.325 18.530 1.00 66.00 549 ASN A O 1
ATOM 4423 N N . TYR A 1 550 ? -33.490 -29.403 17.253 1.00 58.69 550 TYR A N 1
ATOM 4424 C CA . TYR A 1 550 ? -33.197 -28.111 16.638 1.00 58.69 550 TYR A CA 1
ATOM 4425 C C . TYR A 1 550 ? -33.591 -26.946 17.555 1.00 58.69 550 TYR A C 1
ATOM 4427 O O . TYR A 1 550 ? -34.708 -26.861 18.064 1.00 58.69 550 TYR A O 1
ATOM 4435 N N . ILE A 1 551 ? -32.659 -26.013 17.735 1.00 60.78 551 ILE A N 1
ATOM 4436 C CA . ILE A 1 551 ? -32.973 -24.677 18.236 1.00 60.78 551 ILE A CA 1
ATOM 4437 C C . ILE A 1 551 ? -33.626 -23.943 17.067 1.00 60.78 551 ILE A C 1
ATOM 4439 O O . ILE A 1 551 ? -33.075 -23.918 15.967 1.00 60.78 551 ILE A O 1
ATOM 4443 N N . ASN A 1 552 ? -34.828 -23.411 17.278 1.00 65.06 552 ASN A N 1
ATOM 4444 C CA . ASN A 1 552 ? -35.487 -22.606 16.261 1.00 65.06 552 ASN A CA 1
ATOM 4445 C C . ASN A 1 552 ? -34.889 -21.205 16.313 1.00 65.06 552 ASN A C 1
ATOM 4447 O O . ASN A 1 552 ? -35.151 -20.443 17.242 1.00 65.06 552 ASN A O 1
ATOM 4451 N N . TYR A 1 553 ? -34.053 -20.890 15.341 1.00 64.88 553 TYR A N 1
ATOM 4452 C CA . TYR A 1 553 ? -33.471 -19.571 15.238 1.00 64.88 553 TYR A CA 1
ATOM 4453 C C . TYR A 1 553 ? -34.360 -18.679 14.371 1.00 64.88 553 TYR A C 1
ATOM 4455 O O . TYR A 1 553 ? -34.879 -19.117 13.337 1.00 64.88 553 TYR A O 1
ATOM 4463 N N . GLN A 1 554 ? -34.511 -17.415 14.766 1.00 60.94 554 GLN A N 1
ATOM 4464 C CA . GLN A 1 554 ? -35.054 -16.395 13.879 1.00 60.94 554 GLN A CA 1
ATOM 4465 C C . GLN A 1 554 ? -33.897 -15.760 13.110 1.00 60.94 554 GLN A C 1
ATOM 4467 O O . GLN A 1 554 ? -33.114 -14.980 13.650 1.00 60.94 554 GLN A O 1
ATOM 4472 N N . PHE A 1 555 ? -33.781 -16.140 11.840 1.00 64.06 555 PHE A N 1
ATOM 4473 C CA . PHE A 1 555 ? -32.926 -15.457 10.881 1.00 64.06 555 PHE A CA 1
ATOM 4474 C C . PHE A 1 555 ? -33.814 -14.811 9.817 1.00 64.06 555 PHE A C 1
ATOM 4476 O O . PHE A 1 555 ? -34.656 -15.496 9.231 1.00 64.06 555 PHE A O 1
ATOM 4483 N N . GLU A 1 556 ? -33.621 -13.523 9.539 1.00 56.19 556 GLU A N 1
ATOM 4484 C CA . GLU A 1 556 ? -34.219 -12.869 8.372 1.00 56.19 556 GLU A CA 1
ATOM 4485 C C . GLU A 1 556 ? -33.184 -12.811 7.244 1.00 56.19 556 GLU A C 1
ATOM 4487 O O . GLU A 1 556 ? -32.258 -11.998 7.260 1.00 56.19 556 GLU A O 1
ATOM 4492 N N . CYS A 1 557 ? -33.348 -13.685 6.247 1.00 55.53 557 CYS A N 1
ATOM 4493 C CA . CYS A 1 557 ? -32.631 -13.589 4.980 1.00 55.53 557 CYS A CA 1
ATOM 4494 C C . CYS A 1 557 ? -33.433 -12.673 4.057 1.00 55.53 557 CYS A C 1
ATOM 4496 O O . CYS A 1 557 ? -34.369 -13.116 3.392 1.00 55.53 557 CYS A O 1
ATOM 4498 N N . SER A 1 558 ? -33.099 -11.382 4.056 1.00 51.09 558 SER A N 1
ATOM 4499 C CA . SER A 1 558 ? -33.709 -10.422 3.139 1.00 51.09 558 SER A CA 1
ATOM 4500 C C . SER A 1 558 ? -32.880 -10.367 1.851 1.00 51.09 558 SER A C 1
ATOM 4502 O O . SER A 1 558 ? -31.710 -9.973 1.910 1.00 51.09 558 SER A O 1
ATOM 4504 N N . PRO A 1 559 ? -33.426 -10.755 0.683 1.00 48.62 559 PRO A N 1
ATOM 4505 C CA . PRO A 1 559 ? -32.889 -10.268 -0.576 1.00 48.62 559 PRO A CA 1
ATOM 4506 C C . PRO A 1 559 ? -33.133 -8.759 -0.596 1.00 48.62 559 PRO A C 1
ATOM 4508 O O . PRO A 1 559 ? -34.275 -8.333 -0.405 1.00 48.62 559 PRO A O 1
ATOM 4511 N N . ASN A 1 560 ? -32.092 -7.938 -0.777 1.00 43.38 560 ASN A N 1
ATOM 4512 C CA . ASN A 1 560 ? -32.287 -6.491 -0.885 1.00 43.38 560 ASN A CA 1
ATOM 4513 C C . ASN A 1 560 ? -33.400 -6.201 -1.906 1.00 43.38 560 ASN A C 1
ATOM 4515 O O . ASN A 1 560 ? -33.326 -6.588 -3.072 1.00 43.38 560 ASN A O 1
ATOM 4519 N N . VAL A 1 561 ? -34.460 -5.539 -1.440 1.00 36.31 561 VAL A N 1
ATOM 4520 C CA . VAL A 1 561 ? -35.632 -5.184 -2.239 1.00 36.31 561 VAL A CA 1
ATOM 4521 C C . VAL A 1 561 ? -35.225 -4.120 -3.257 1.00 36.31 561 VAL A C 1
ATOM 4523 O O . VAL A 1 561 ? -35.359 -2.924 -3.017 1.00 36.31 561 VAL A O 1
ATOM 4526 N N . ILE A 1 562 ? -34.765 -4.549 -4.430 1.00 31.59 562 ILE A N 1
ATOM 4527 C CA . ILE A 1 562 ? -34.901 -3.771 -5.658 1.00 31.59 562 ILE A CA 1
ATOM 4528 C C . ILE A 1 562 ? -35.928 -4.505 -6.514 1.00 31.59 562 ILE A C 1
ATOM 4530 O O . ILE A 1 562 ? -35.620 -5.410 -7.286 1.00 31.59 562 ILE A O 1
ATOM 4534 N N . ASN A 1 563 ? -37.193 -4.112 -6.349 1.00 36.25 563 ASN A N 1
ATOM 4535 C CA . ASN A 1 563 ? -38.269 -4.468 -7.265 1.00 36.25 563 ASN A CA 1
ATOM 4536 C C . ASN A 1 563 ? -37.904 -3.967 -8.667 1.00 36.25 563 ASN A C 1
ATOM 4538 O O . ASN A 1 563 ? -38.177 -2.812 -8.972 1.00 36.25 563 ASN A O 1
ATOM 4542 N N . ASN A 1 564 ? -37.283 -4.806 -9.502 1.00 33.00 564 ASN A N 1
ATOM 4543 C CA . ASN A 1 564 ? -37.500 -4.840 -10.949 1.00 33.00 564 ASN A CA 1
ATOM 4544 C C . ASN A 1 564 ? -36.820 -6.055 -11.607 1.00 33.00 564 ASN A C 1
ATOM 4546 O O . ASN A 1 564 ? -35.604 -6.123 -11.728 1.00 33.00 564 ASN A O 1
ATOM 4550 N N . MET A 1 565 ? -37.676 -6.951 -12.112 1.00 34.69 565 MET A N 1
ATOM 4551 C CA . MET A 1 565 ? -37.488 -7.860 -13.253 1.00 34.69 565 MET A CA 1
ATOM 4552 C C . MET A 1 565 ? -36.236 -8.758 -13.279 1.00 34.69 565 MET A C 1
ATOM 4554 O O . MET A 1 565 ? -35.171 -8.335 -13.709 1.00 34.69 565 MET A O 1
ATOM 4558 N N . LYS A 1 566 ? -36.453 -10.051 -12.970 1.00 47.25 566 LYS A N 1
ATOM 4559 C CA . LYS A 1 566 ? -35.702 -11.237 -13.447 1.00 47.25 566 LYS A CA 1
ATOM 4560 C C . LYS A 1 566 ? -34.257 -10.942 -13.882 1.00 47.25 566 LYS A C 1
ATOM 4562 O O . LYS A 1 566 ? -33.989 -10.824 -15.079 1.00 47.25 566 LYS A O 1
ATOM 4567 N N . LYS A 1 567 ? -33.326 -10.894 -12.932 1.00 43.94 567 LYS A N 1
ATOM 4568 C CA . LYS A 1 567 ? -31.892 -10.984 -13.228 1.00 43.94 567 LYS A CA 1
ATOM 4569 C C . LYS A 1 567 ? -31.316 -12.277 -12.667 1.00 43.94 567 LYS A C 1
ATOM 4571 O O . LYS A 1 567 ? -31.971 -12.981 -11.914 1.00 43.94 567 LYS A O 1
ATOM 4576 N N . ASN A 1 568 ? -30.175 -12.671 -13.217 1.00 49.88 568 ASN A N 1
ATOM 4577 C CA . ASN A 1 568 ? -29.575 -13.993 -13.074 1.00 49.88 568 ASN A CA 1
ATOM 4578 C C . ASN A 1 568 ? -29.388 -14.420 -11.610 1.00 49.88 568 ASN A C 1
ATOM 4580 O O . ASN A 1 568 ? -29.147 -13.585 -10.747 1.00 49.88 568 ASN A O 1
ATOM 4584 N N . LEU A 1 569 ? -29.366 -15.739 -11.378 1.00 45.47 569 LEU A N 1
ATOM 4585 C CA . LEU A 1 569 ? -29.080 -16.372 -10.081 1.00 45.47 569 LEU A CA 1
ATOM 4586 C C . LEU A 1 569 ? -27.831 -15.781 -9.390 1.00 45.47 569 LEU A C 1
ATOM 4588 O O . LEU A 1 569 ? -27.798 -15.662 -8.173 1.00 45.47 569 LEU A O 1
ATOM 4592 N N . ASP A 1 570 ? -26.819 -15.379 -10.161 1.00 41.91 570 ASP A N 1
ATOM 4593 C CA . ASP A 1 570 ? -25.587 -14.773 -9.643 1.00 41.91 570 ASP A CA 1
ATOM 4594 C C . ASP A 1 570 ? -25.767 -13.368 -9.046 1.00 41.91 570 ASP A C 1
ATOM 4596 O O . ASP A 1 570 ? -24.929 -12.956 -8.245 1.00 41.91 570 ASP A O 1
ATOM 4600 N N . ASP A 1 571 ? -26.800 -12.62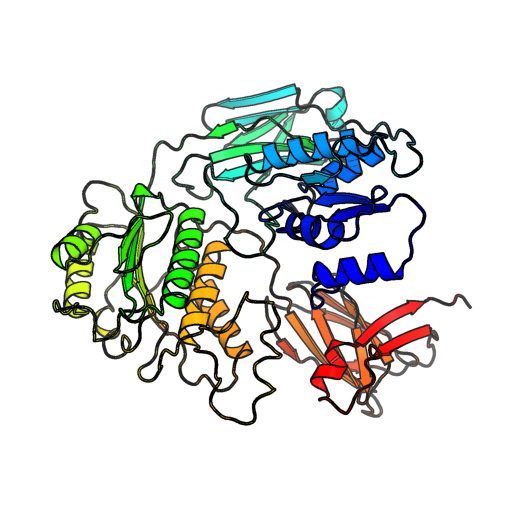0 -9.439 1.00 38.97 571 ASP A N 1
ATOM 4601 C CA . ASP A 1 571 ? -27.072 -11.276 -8.917 1.00 38.97 571 ASP A CA 1
ATOM 4602 C C . ASP A 1 571 ? -27.894 -11.355 -7.620 1.00 38.97 571 ASP A C 1
ATOM 4604 O O . ASP A 1 571 ? -27.498 -10.749 -6.628 1.00 38.97 571 ASP A O 1
ATOM 4608 N N . ASP A 1 572 ? -28.909 -12.225 -7.558 1.00 41.53 572 ASP A N 1
ATOM 4609 C CA . ASP A 1 572 ? -29.694 -12.481 -6.333 1.00 41.53 572 ASP A CA 1
ATOM 4610 C C . ASP A 1 572 ? -28.818 -13.002 -5.173 1.00 41.53 572 ASP A C 1
ATOM 4612 O O . ASP A 1 572 ? -29.038 -12.692 -4.002 1.00 41.53 572 ASP A O 1
ATOM 4616 N N . ILE A 1 573 ? -27.778 -13.776 -5.499 1.00 47.22 573 ILE A N 1
ATOM 4617 C CA . ILE A 1 573 ? -26.803 -14.314 -4.540 1.00 47.22 573 ILE A CA 1
ATOM 4618 C C . ILE A 1 573 ? -25.867 -13.226 -3.975 1.00 47.22 573 ILE A C 1
ATOM 4620 O O . ILE A 1 573 ? -25.345 -13.383 -2.869 1.00 47.22 573 ILE A O 1
ATOM 4624 N N . LYS A 1 574 ? -25.591 -12.144 -4.718 1.00 41.16 574 LYS A N 1
ATOM 4625 C CA . LYS A 1 574 ? -24.685 -11.067 -4.265 1.00 41.16 574 LYS A CA 1
ATOM 4626 C C . LYS A 1 574 ? -25.316 -10.178 -3.193 1.00 41.16 574 LYS A C 1
ATOM 4628 O O . LYS A 1 574 ? -24.572 -9.635 -2.381 1.00 41.16 574 LYS A O 1
ATOM 4633 N N . ASP A 1 575 ? -26.642 -10.086 -3.181 1.00 39.66 575 ASP A N 1
ATOM 4634 C CA . ASP A 1 575 ? -27.405 -9.118 -2.386 1.00 39.66 575 ASP A CA 1
ATOM 4635 C C . ASP A 1 575 ? -28.073 -9.723 -1.132 1.00 39.66 575 ASP A C 1
ATOM 4637 O O . ASP A 1 575 ? -28.811 -9.033 -0.424 1.00 39.66 575 ASP A O 1
ATOM 4641 N N . ALA A 1 576 ? -27.834 -11.007 -0.839 1.00 42.94 576 ALA A N 1
ATOM 4642 C CA . ALA A 1 576 ? -28.419 -11.701 0.308 1.00 42.94 576 ALA A CA 1
ATOM 4643 C C . ALA A 1 576 ? -27.690 -11.351 1.622 1.00 42.94 576 ALA A C 1
ATOM 4645 O O . ALA A 1 576 ? -26.558 -11.792 1.848 1.00 42.94 576 ALA A O 1
ATOM 4646 N N . ASN A 1 577 ? -28.354 -10.600 2.512 1.00 47.06 577 ASN A N 1
ATOM 4647 C CA . ASN A 1 577 ? -27.809 -10.207 3.816 1.00 47.06 577 ASN A CA 1
ATOM 4648 C C . ASN A 1 577 ? -28.390 -11.009 4.997 1.00 47.06 577 ASN A C 1
ATOM 4650 O O . ASN A 1 577 ? -29.566 -11.365 5.046 1.00 47.06 577 ASN A O 1
ATOM 4654 N N . CYS A 1 578 ? -27.464 -11.305 5.911 1.00 48.75 578 CYS A N 1
ATOM 4655 C CA . CYS A 1 578 ? -27.507 -12.148 7.102 1.00 48.75 578 CYS A CA 1
ATOM 4656 C C . CYS A 1 578 ? -27.884 -11.528 8.472 1.00 48.75 578 CYS A C 1
ATOM 4658 O O . CYS A 1 578 ? -26.938 -11.026 9.076 1.00 48.75 578 CYS A O 1
ATOM 4660 N N . PHE A 1 579 ? -29.105 -11.570 9.031 1.00 45.97 579 PHE A N 1
ATOM 4661 C CA . PHE A 1 579 ? -29.335 -11.135 10.436 1.00 45.97 579 PHE A CA 1
ATOM 4662 C C . PHE A 1 579 ? -29.762 -12.303 11.343 1.00 45.97 579 PHE A C 1
ATOM 4664 O O . PHE A 1 579 ? -30.660 -13.061 10.984 1.00 45.97 579 PHE A O 1
ATOM 4671 N N . ILE A 1 580 ? -29.119 -12.449 12.513 1.00 40.62 580 ILE A N 1
ATOM 4672 C CA . ILE A 1 580 ? -29.500 -13.407 13.569 1.00 40.62 580 ILE A CA 1
ATOM 4673 C C . ILE A 1 580 ? -30.022 -12.632 14.773 1.00 40.62 580 ILE A C 1
ATOM 4675 O O . ILE A 1 580 ? -29.277 -11.825 15.327 1.00 40.62 580 ILE A O 1
ATOM 4679 N N . ASP A 1 581 ? -31.220 -12.985 15.238 1.00 38.06 581 ASP A N 1
ATOM 4680 C CA . ASP A 1 581 ? -31.676 -12.694 16.597 1.00 38.06 581 ASP A CA 1
ATOM 4681 C C . ASP A 1 581 ? -31.876 -14.004 17.376 1.00 38.06 581 ASP A C 1
ATOM 4683 O O . ASP A 1 581 ? -32.509 -14.957 16.910 1.00 38.06 581 ASP A O 1
ATOM 4687 N N . ILE A 1 582 ? -31.304 -14.072 18.582 1.00 36.84 582 ILE A N 1
ATOM 4688 C CA . ILE A 1 582 ? -31.491 -15.211 19.488 1.00 36.84 582 ILE A CA 1
ATOM 4689 C C . ILE A 1 582 ? -32.727 -14.923 20.330 1.00 36.84 582 ILE A C 1
ATOM 4691 O O . ILE A 1 582 ? -32.669 -14.165 21.298 1.00 36.84 582 ILE A O 1
ATOM 4695 N N . VAL A 1 583 ? -33.839 -15.571 20.002 1.00 37.25 583 VAL A N 1
ATOM 4696 C CA . VAL A 1 583 ? -34.987 -15.612 20.907 1.00 37.25 583 VAL A CA 1
ATOM 4697 C C . VAL A 1 583 ? -34.639 -16.596 22.026 1.00 37.25 583 VAL A C 1
ATOM 4699 O O . VAL A 1 583 ? -34.514 -17.797 21.780 1.00 37.25 583 VAL A O 1
ATOM 4702 N N . GLN A 1 584 ? -34.404 -16.101 23.247 1.00 32.59 584 GLN A N 1
ATOM 4703 C CA . GLN A 1 584 ? -34.383 -16.991 24.413 1.00 32.59 584 GLN A CA 1
ATOM 4704 C C . GLN A 1 584 ? -35.777 -17.620 24.589 1.00 32.59 584 GLN A C 1
ATOM 4706 O O . GLN A 1 584 ? -36.761 -16.923 24.339 1.00 32.59 584 GLN A O 1
ATOM 4711 N N . PRO A 1 585 ? -35.857 -18.915 24.955 1.00 38.00 585 PRO A N 1
ATOM 4712 C CA . PRO A 1 585 ? -37.118 -19.653 25.029 1.00 38.00 585 PRO A CA 1
ATOM 4713 C C . PRO A 1 585 ? -38.149 -19.036 25.976 1.00 38.00 585 PRO A C 1
ATOM 4715 O O . PRO A 1 585 ? -37.742 -18.455 27.011 1.00 38.00 585 PRO A O 1
#